Protein 3EBE (pdb70)

Organism: Xenopus laevis (NCBI:txid8355)

Structure (mmCIF, N/CA/C/O backbone):
data_3EBE
#
_entry.id   3EBE
#
_cell.length_a   54.565
_cell.length_b   94.414
_cell.length_c   69.775
_cell.angle_alpha   90.00
_cell.angle_beta   112.79
_cell.angle_gamma   90.00
#
_symmetry.space_group_name_H-M   'P 1 21 1'
#
loop_
_entity.id
_entity.type
_entity.pdbx_description
1 polymer 'Protein MCM10 homolog'
2 non-polymer 'ZINC ION'
3 water water
#
loop_
_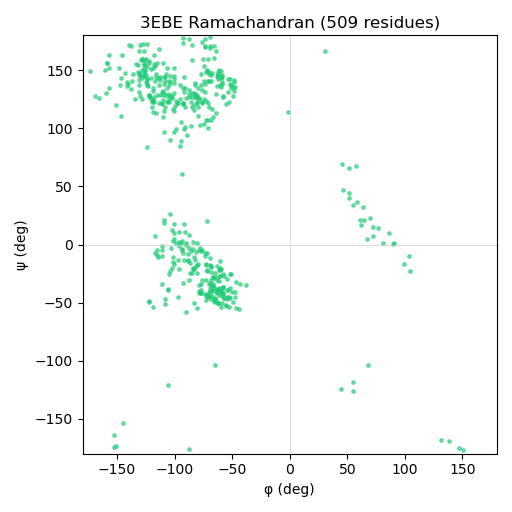atom_site.group_PDB
_atom_site.id
_atom_site.type_symbol
_atom_site.label_atom_id
_atom_site.label_alt_id
_atom_site.label_comp_id
_atom_site.label_asym_id
_atom_site.label_entity_id
_atom_site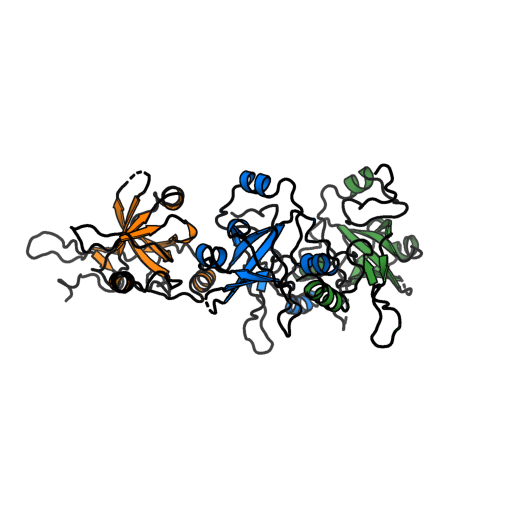.label_seq_id
_atom_site.pdbx_PDB_ins_code
_atom_site.Cartn_x
_atom_site.Cartn_y
_atom_site.Cartn_z
_atom_site.occupancy
_atom_site.B_iso_or_equiv
_atom_site.auth_seq_id
_atom_site.auth_comp_id
_atom_site.auth_asym_id
_atom_site.auth_atom_id
_atom_site.pdbx_PDB_model_num
ATOM 1 N N . GLN A 1 8 ? -41.898 -48.437 28.617 1.00 71.75 235 GLN A N 1
ATOM 2 C CA . GLN A 1 8 ? -41.420 -49.344 27.532 1.00 71.46 235 GLN A CA 1
ATOM 3 C C . GLN A 1 8 ? -39.887 -49.412 27.470 1.00 71.00 235 GLN A C 1
ATOM 4 O O . GLN A 1 8 ? -39.301 -50.471 27.713 1.00 71.02 235 GLN A O 1
ATOM 10 N N . TYR A 1 9 ? -39.244 -48.285 27.158 1.00 70.44 236 TYR A N 1
ATOM 11 C CA . TYR A 1 9 ? -37.781 -48.257 26.970 1.00 69.60 236 TYR A CA 1
ATOM 12 C C . TYR A 1 9 ? -37.097 -47.317 27.923 1.00 68.62 236 TYR A C 1
ATOM 13 O O . TYR A 1 9 ? -37.619 -46.234 28.219 1.00 69.02 236 TYR A O 1
ATOM 22 N N . HIS A 1 10 ? -35.911 -47.727 28.366 1.00 66.90 237 HIS A N 1
ATOM 23 C CA . HIS A 1 10 ? -35.110 -46.966 29.323 1.00 65.34 237 HIS A CA 1
ATOM 24 C C . HIS A 1 10 ? -33.947 -46.252 28.633 1.00 63.36 237 HIS A C 1
ATOM 25 O O . HIS A 1 10 ? -33.359 -46.787 27.686 1.00 62.28 237 HIS A O 1
ATOM 32 N N . VAL A 1 11 ? -33.622 -45.057 29.130 1.00 61.38 238 VAL A N 1
ATOM 33 C CA . VAL A 1 11 ? -32.378 -44.387 28.775 1.00 60.15 238 VAL A CA 1
ATOM 34 C C . VAL A 1 11 ? -31.192 -45.162 29.369 1.00 58.65 238 VAL A C 1
ATOM 35 O O . VAL A 1 11 ? -30.965 -45.165 30.580 1.00 58.61 238 VAL A O 1
ATOM 39 N N . GLU A 1 12 ? -30.468 -45.846 28.490 1.00 56.30 239 GLU A N 1
ATOM 40 C CA . GLU A 1 12 ? -29.275 -46.558 28.879 1.00 54.08 239 GLU A CA 1
ATOM 41 C C . GLU A 1 12 ? -28.245 -45.531 29.369 1.00 52.79 239 GLU A C 1
ATOM 42 O O . GLU A 1 12 ? -27.988 -44.534 28.711 1.00 52.76 239 GLU A O 1
ATOM 48 N N . LYS A 1 13 ? -27.685 -45.762 30.543 1.00 51.56 240 LYS A N 1
ATOM 49 C CA . LYS A 1 13 ? -26.996 -44.688 31.240 1.00 51.49 240 LYS A CA 1
ATOM 50 C C . LYS A 1 13 ? -25.769 -44.115 30.548 1.00 50.39 240 LYS A C 1
ATOM 51 O O . LYS A 1 13 ? -25.601 -42.902 30.531 1.00 49.67 240 LYS A O 1
ATOM 57 N N . PHE A 1 14 ? -24.939 -44.971 29.960 1.00 48.88 241 PHE A N 1
ATOM 58 C CA . PHE A 1 14 ? -23.687 -44.504 29.419 1.00 47.85 241 PHE A CA 1
ATOM 59 C C . PHE A 1 14 ? -23.837 -43.784 28.094 1.00 47.97 241 PHE A C 1
ATOM 60 O O . PHE A 1 14 ? -23.155 -42.795 27.846 1.00 48.19 241 PHE A O 1
ATOM 68 N N . SER A 1 15 ? -24.709 -44.281 27.231 1.00 47.29 242 SER A N 1
ATOM 69 C CA . SER A 1 15 ? -24.886 -43.670 25.929 1.00 46.95 242 SER A CA 1
ATOM 70 C C . SER A 1 15 ? -25.917 -42.541 25.999 1.00 47.35 242 SER A C 1
ATOM 71 O O . SER A 1 15 ? -25.922 -41.668 25.149 1.00 47.47 242 SER A O 1
ATOM 74 N N . GLY A 1 16 ? -26.818 -42.592 26.977 1.00 47.48 243 GLY A N 1
ATOM 75 C CA . GLY A 1 16 ? -27.933 -41.634 27.022 1.00 47.58 243 GLY A CA 1
ATOM 76 C C . GLY A 1 16 ? -29.046 -41.940 26.021 1.00 47.90 243 GLY A C 1
ATOM 77 O O . GLY A 1 16 ? -29.910 -41.115 25.796 1.00 48.01 243 GLY A O 1
ATOM 78 N N . LEU A 1 17 ? -29.053 -43.141 25.440 1.00 47.88 244 LEU A N 1
ATOM 79 C CA . LEU A 1 17 ? -30.056 -43.487 24.426 1.00 47.54 244 LEU A CA 1
ATOM 80 C C . LEU A 1 17 ? -31.055 -44.497 24.963 1.00 48.12 244 LEU A C 1
ATOM 81 O O . LEU A 1 17 ? -30.722 -45.350 25.790 1.00 48.02 244 LEU A O 1
ATOM 86 N N . ARG A 1 18 ? -32.306 -44.364 24.543 1.00 49.12 245 ARG A N 1
ATOM 87 C CA . ARG A 1 18 ? -33.295 -45.402 24.831 1.00 49.66 245 ARG A CA 1
ATOM 88 C C . ARG A 1 18 ? -33.057 -46.533 23.827 1.00 50.26 245 ARG A C 1
ATOM 89 O O . ARG A 1 18 ? -32.997 -46.307 22.598 1.00 49.43 245 ARG A O 1
ATOM 97 N N . ILE A 1 19 ? -32.886 -47.742 24.355 1.00 50.71 246 ILE A N 1
ATOM 98 C CA . ILE A 1 19 ? -32.543 -48.880 23.515 1.00 51.72 246 ILE A CA 1
ATOM 99 C C . ILE A 1 19 ? -33.707 -49.868 23.363 1.00 52.44 246 ILE A C 1
ATOM 100 O O . ILE A 1 19 ? -34.325 -50.255 24.336 1.00 52.65 246 ILE A O 1
ATOM 105 N N . ARG A 1 20 ? -34.025 -50.236 22.128 1.00 54.06 247 ARG A N 1
ATOM 106 C CA . ARG A 1 20 ? -35.006 -51.300 21.860 1.00 55.83 247 ARG A CA 1
ATOM 107 C C . ARG A 1 20 ? -34.218 -52.608 21.860 1.00 56.05 247 ARG A C 1
ATOM 108 O O . ARG A 1 20 ? -33.179 -52.706 21.190 1.00 56.28 247 ARG A O 1
ATOM 116 N N . LYS A 1 21 ? -34.703 -53.596 22.618 1.00 56.69 248 LYS A N 1
ATOM 117 C CA . LYS A 1 21 ? -34.018 -54.890 22.819 1.00 56.87 248 LYS A CA 1
ATOM 118 C C . LYS A 1 21 ? -32.509 -54.777 23.119 1.00 56.61 248 LYS A C 1
ATOM 119 O O . LYS A 1 21 ? -31.661 -55.142 22.285 1.00 57.10 248 LYS A O 1
ATOM 125 N N . PRO A 1 22 ? -32.171 -54.256 24.309 1.00 55.81 249 PRO A N 1
ATOM 126 C CA . PRO A 1 22 ? -30.771 -54.120 24.689 1.00 55.52 249 PRO A CA 1
ATOM 127 C C . PRO A 1 22 ? -30.060 -55.476 24.727 1.00 54.87 249 PRO A C 1
ATOM 128 O O . PRO A 1 22 ? -30.619 -56.449 25.233 1.00 54.65 249 PRO A O 1
ATOM 132 N N . ARG A 1 23 ? -28.839 -55.510 24.195 1.00 54.05 250 ARG A N 1
ATOM 133 C CA . ARG A 1 23 ? -28.029 -56.728 24.120 1.00 53.23 250 ARG A CA 1
ATOM 134 C C . ARG A 1 23 ? -27.016 -56.858 25.243 1.00 52.70 250 ARG A C 1
ATOM 135 O O . ARG A 1 23 ? -26.418 -57.918 25.419 1.00 52.35 250 ARG A O 1
ATOM 143 N N . VAL A 1 24 ? -26.775 -55.778 25.977 1.00 52.56 251 VAL A N 1
ATOM 144 C CA . VAL A 1 24 ? -25.848 -55.848 27.099 1.00 52.24 251 VAL A CA 1
ATOM 145 C C . VAL A 1 24 ? -26.601 -55.517 28.365 1.00 52.79 251 VAL A C 1
ATOM 146 O O . VAL A 1 24 ? -27.353 -54.550 28.398 1.00 53.42 251 VAL A O 1
ATOM 150 N N . SER A 1 25 ? -26.433 -56.335 29.397 1.00 53.08 252 SER A N 1
ATOM 151 C CA . SER A 1 25 ? -27.066 -56.070 30.690 1.00 53.53 252 SER A CA 1
ATOM 152 C C . SER A 1 25 ? -26.414 -54.840 31.322 1.00 53.79 252 SER A C 1
ATOM 153 O O . SER A 1 25 ? -25.384 -54.346 30.827 1.00 53.66 252 SER A O 1
ATOM 156 N N . SER A 1 26 ? -27.032 -54.342 32.392 1.00 53.44 253 SER A N 1
ATOM 157 C CA . SER A 1 26 ? -26.513 -53.197 33.120 1.00 53.76 253 SER A CA 1
ATOM 158 C C . SER A 1 26 ? -25.189 -53.515 33.801 1.00 52.94 253 SER A C 1
ATOM 159 O O . SER A 1 26 ? -24.312 -52.672 33.857 1.00 52.57 253 SER A O 1
ATOM 162 N N . SER A 1 27 ? -25.054 -54.737 34.314 1.00 52.92 254 SER A N 1
ATOM 163 C CA . SER A 1 27 ? -23.821 -55.151 34.968 1.00 52.54 254 SER A CA 1
ATOM 164 C C . SER A 1 27 ? -22.708 -55.397 33.953 1.00 51.73 254 SER A C 1
ATOM 165 O O . SER A 1 27 ? -21.573 -54.962 34.164 1.00 51.32 254 SER A O 1
ATOM 168 N N . GLU A 1 28 ? -23.028 -56.050 32.840 1.00 51.47 255 GLU A N 1
ATOM 169 C CA . GLU A 1 28 ? -22.038 -56.166 31.759 1.00 51.73 255 GLU A CA 1
ATOM 170 C C . GLU A 1 28 ? -21.538 -54.820 31.220 1.00 50.63 255 GLU A C 1
ATOM 171 O O . GLU A 1 28 ? -20.354 -54.696 30.908 1.00 50.83 255 GLU A O 1
ATOM 177 N N . MET A 1 29 ? -22.407 -53.819 31.137 1.00 49.93 256 MET A N 1
ATOM 178 C CA . MET A 1 29 ? -21.955 -52.468 30.796 1.00 49.86 256 MET A CA 1
ATOM 179 C C . MET A 1 29 ? -21.054 -51.891 31.878 1.00 49.58 256 MET A C 1
ATOM 180 O O . MET A 1 29 ? -19.991 -51.355 31.570 1.00 48.25 256 MET A O 1
ATOM 185 N N . GLU A 1 30 ? -21.501 -51.975 33.137 1.00 50.22 257 GLU A N 1
ATOM 186 C CA . GLU A 1 30 ? -20.689 -51.517 34.274 1.00 51.55 257 GLU A CA 1
ATOM 187 C C . GLU A 1 30 ? -19.259 -52.088 34.198 1.00 51.63 257 GLU A C 1
ATOM 188 O O . GLU A 1 30 ? -18.280 -51.344 34.293 1.00 51.18 257 GLU A O 1
ATOM 194 N N . ARG A 1 31 ? -19.126 -53.394 33.985 1.00 51.99 258 ARG A N 1
ATOM 195 C CA . ARG A 1 31 ? -17.768 -53.925 33.881 1.00 52.91 258 ARG A CA 1
ATOM 196 C C . ARG A 1 31 ? -17.017 -53.581 32.603 1.00 52.58 258 ARG A C 1
ATOM 197 O O . ARG A 1 31 ? -15.803 -53.432 32.656 1.00 52.45 258 ARG A O 1
ATOM 205 N N . LYS A 1 32 ? -17.733 -53.410 31.488 1.00 51.89 259 LYS A N 1
ATOM 206 C CA . LYS A 1 32 ? -17.129 -52.863 30.266 1.00 51.55 259 LYS A CA 1
ATOM 207 C C . LYS A 1 32 ? -16.597 -51.435 30.468 1.00 50.89 259 LYS A C 1
ATOM 208 O O . LYS A 1 32 ? -15.531 -51.096 29.973 1.00 49.93 259 LYS A O 1
ATOM 214 N N . MET A 1 33 ? -17.332 -50.616 31.219 1.00 50.71 260 MET A N 1
ATOM 215 C CA . MET A 1 33 ? -16.949 -49.209 31.446 1.00 50.99 260 MET A CA 1
ATOM 216 C C . MET A 1 33 ? -15.954 -49.015 32.583 1.00 51.00 260 MET A C 1
ATOM 217 O O . MET A 1 33 ? -15.279 -47.993 32.641 1.00 51.35 260 MET A O 1
ATOM 222 N N . ASN A 1 34 ? -15.859 -50.000 33.477 1.00 51.01 261 ASN A N 1
ATOM 223 C CA . ASN A 1 34 ? -15.033 -49.872 34.672 1.00 50.71 261 ASN A CA 1
ATOM 224 C C . ASN A 1 34 ? -13.602 -49.461 34.354 1.00 50.49 261 ASN A C 1
ATOM 225 O O . ASN A 1 34 ? -12.906 -50.145 33.591 1.00 50.51 261 ASN A O 1
ATOM 230 N N . GLY A 1 35 ? -13.177 -48.344 34.938 1.00 49.90 262 GLY A N 1
ATOM 231 C CA . GLY A 1 35 ? -11.797 -47.860 34.772 1.00 49.94 262 GLY A CA 1
ATOM 232 C C . GLY A 1 35 ? -11.557 -47.109 33.466 1.00 49.96 262 GLY A C 1
ATOM 233 O O . GLY A 1 35 ? -10.440 -46.650 33.199 1.00 49.60 262 GLY A O 1
ATOM 234 N N . ARG A 1 36 ? -12.611 -46.956 32.663 1.00 49.59 263 ARG A N 1
ATOM 235 C CA . ARG A 1 36 ? -12.478 -46.366 31.328 1.00 49.49 263 ARG A CA 1
ATOM 236 C C . ARG A 1 36 ? -12.906 -44.892 31.252 1.00 48.89 263 ARG A C 1
ATOM 237 O O . ARG A 1 36 ? -13.753 -44.432 32.023 1.00 48.75 263 ARG A O 1
ATOM 245 N N . LYS A 1 37 ? -12.305 -44.158 30.318 1.00 48.75 264 LYS A N 1
ATOM 246 C CA . LYS A 1 37 ? -12.679 -42.766 30.061 1.00 48.15 264 LYS A CA 1
ATOM 247 C C . LYS A 1 37 ? -13.769 -42.705 28.985 1.00 47.30 264 LYS A C 1
ATOM 248 O O . LYS A 1 37 ? -13.551 -43.122 27.873 1.00 45.79 264 LYS A O 1
ATOM 254 N N . LEU A 1 38 ? -14.943 -42.174 29.331 1.00 47.89 265 LEU A N 1
ATOM 255 C CA . LEU A 1 38 ? -15.972 -41.901 28.328 1.00 49.05 265 LEU A CA 1
ATOM 256 C C . LEU A 1 38 ? -15.678 -40.583 27.571 1.00 48.66 265 LEU A C 1
ATOM 257 O O . LEU A 1 38 ? -15.607 -39.516 28.157 1.00 48.65 265 LEU A O 1
ATOM 262 N N . ILE A 1 39 ? -15.482 -40.689 26.264 1.00 48.54 266 ILE A N 1
ATOM 263 C CA . ILE A 1 39 ? -15.242 -39.536 25.416 1.00 48.19 266 ILE A CA 1
ATOM 264 C C . ILE A 1 39 ? -16.365 -39.450 24.395 1.00 48.52 266 ILE A C 1
ATOM 265 O O . ILE A 1 39 ? -16.616 -40.387 23.661 1.00 48.41 266 ILE A O 1
ATOM 270 N N . ARG A 1 40 ? -17.063 -38.320 24.365 1.00 49.58 267 ARG A N 1
ATOM 271 C CA . ARG A 1 40 ? -18.135 -38.128 23.409 1.00 50.16 267 ARG A CA 1
ATOM 272 C C . ARG A 1 40 ? -17.537 -37.996 22.008 1.00 49.75 267 ARG A C 1
ATOM 273 O O . ARG A 1 40 ? -16.417 -37.485 21.852 1.00 49.43 267 ARG A O 1
ATOM 281 N N . LEU A 1 41 ? -18.277 -38.456 20.999 1.00 49.68 268 LEU A N 1
ATOM 282 C CA . LEU A 1 41 ? -17.828 -38.394 19.605 1.00 49.85 268 LEU A CA 1
ATOM 283 C C . LEU A 1 41 ? -17.281 -37.033 19.185 1.00 49.17 268 LEU A C 1
ATOM 284 O O . LEU A 1 41 ? -16.307 -36.952 18.431 1.00 48.74 268 LEU A O 1
ATOM 289 N N . ALA A 1 42 ? -17.964 -35.981 19.646 1.00 48.36 269 ALA A N 1
ATOM 290 C CA . ALA A 1 42 ? -17.703 -34.600 19.267 1.00 47.30 269 ALA A CA 1
ATOM 291 C C . ALA A 1 42 ? -16.362 -34.128 19.806 1.00 46.14 269 ALA A C 1
ATOM 292 O O . ALA A 1 42 ? -15.796 -33.162 19.322 1.00 46.19 269 ALA A O 1
ATOM 294 N N . GLN A 1 43 ? -15.863 -34.827 20.808 1.00 45.19 270 GLN A N 1
ATOM 295 C CA . GLN A 1 43 ? -14.623 -34.462 21.463 1.00 44.84 270 GLN A CA 1
ATOM 296 C C . GLN A 1 43 ? -13.423 -35.162 20.813 1.00 44.57 270 GLN A C 1
ATOM 297 O O . GLN A 1 43 ? -12.309 -34.792 21.066 1.00 44.71 270 GLN A O 1
ATOM 303 N N . LEU A 1 44 ? -13.658 -36.177 19.977 1.00 44.97 271 LEU A N 1
ATOM 304 C CA . LEU A 1 44 ? -12.557 -37.013 19.422 1.00 45.27 271 LEU A CA 1
ATOM 305 C C . LEU A 1 44 ? -11.559 -36.221 18.572 1.00 45.57 271 LEU A C 1
ATOM 306 O O . LEU A 1 44 ? -10.340 -36.390 18.720 1.00 45.95 271 LEU A O 1
ATOM 311 N N . GLN A 1 45 ? -12.067 -35.335 17.721 1.00 45.81 272 GLN A N 1
ATOM 312 C CA . GLN A 1 45 ? -11.199 -34.480 16.896 1.00 46.95 272 GLN A CA 1
ATOM 313 C C . GLN A 1 45 ? -10.166 -33.729 17.730 1.00 47.10 272 GLN A C 1
ATOM 314 O O . GLN A 1 45 ? -8.966 -33.796 17.440 1.00 46.39 272 GLN A O 1
ATOM 320 N N . ASN A 1 46 ? -10.647 -33.010 18.748 1.00 47.58 273 ASN A N 1
ATOM 321 C CA . ASN A 1 46 ? -9.778 -32.242 19.616 1.00 48.56 273 ASN A CA 1
ATOM 322 C C . ASN A 1 46 ? -8.820 -33.137 20.393 1.00 49.04 273 ASN A C 1
ATOM 323 O O . ASN A 1 46 ? -7.658 -32.795 20.536 1.00 49.44 273 ASN A O 1
ATOM 328 N N . LYS A 1 47 ? -9.306 -34.280 20.888 1.00 49.14 274 LYS A N 1
ATOM 329 C CA . LYS A 1 47 ? -8.449 -35.184 21.632 1.00 49.21 274 LYS A CA 1
ATOM 330 C C . LYS A 1 47 ? -7.301 -35.684 20.768 1.00 48.13 274 LYS A C 1
ATOM 331 O O . LYS A 1 47 ? -6.190 -35.806 21.240 1.00 48.48 274 LYS A O 1
ATOM 337 N N . ILE A 1 48 ? -7.579 -35.988 19.508 1.00 47.47 275 ILE A N 1
ATOM 338 C CA . ILE A 1 48 ? -6.550 -36.489 18.595 1.00 46.67 275 ILE A CA 1
ATOM 339 C C . ILE A 1 48 ? -5.581 -35.364 18.226 1.00 46.72 275 ILE A C 1
ATOM 340 O O . ILE A 1 48 ? -4.380 -35.570 18.222 1.00 46.00 275 ILE A O 1
ATOM 345 N N . ALA A 1 49 ? -6.119 -34.174 17.943 1.00 46.52 276 ALA A N 1
ATOM 346 C CA . ALA A 1 49 ? -5.315 -33.024 17.526 1.00 47.06 276 ALA A CA 1
ATOM 347 C C . ALA A 1 49 ? -4.340 -32.570 18.614 1.00 47.39 276 ALA A C 1
ATOM 348 O O . ALA A 1 49 ? -3.272 -32.080 18.307 1.00 47.23 276 ALA A O 1
ATOM 350 N N . THR A 1 50 ? -4.717 -32.768 19.872 1.00 48.04 277 THR A N 1
ATOM 351 C CA . THR A 1 50 ? -3.882 -32.420 21.009 1.00 49.25 277 THR A CA 1
ATOM 352 C C . THR A 1 50 ? -3.171 -33.662 21.578 1.00 49.85 277 THR A C 1
ATOM 353 O O . THR A 1 50 ? -2.563 -33.586 22.630 1.00 49.75 277 THR A O 1
ATOM 357 N N . GLU A 1 51 ? -3.253 -34.782 20.855 1.00 50.67 278 GLU A N 1
ATOM 358 C CA . GLU A 1 51 ? -2.548 -36.048 21.167 1.00 52.46 278 GLU A CA 1
ATOM 359 C C . GLU A 1 51 ? -2.813 -36.573 22.589 1.00 52.21 278 GLU A C 1
ATOM 360 O O . GLU A 1 51 ? -1.929 -37.150 23.216 1.00 50.99 278 GLU A O 1
ATOM 366 N N . LYS A 1 52 ? -4.034 -36.341 23.077 1.00 52.48 279 LYS A N 1
ATOM 367 C CA . LYS A 1 52 ? -4.457 -36.757 24.418 1.00 52.26 279 LYS A CA 1
ATOM 368 C C . LYS A 1 52 ? -5.303 -38.016 24.338 1.00 52.19 279 LYS A C 1
ATOM 369 O O . LYS A 1 52 ? -5.829 -38.494 25.340 1.00 52.72 279 LYS A O 1
ATOM 372 N N . LEU A 1 53 ? -5.468 -38.551 23.143 1.00 52.10 280 LEU A N 1
ATOM 373 C CA . LEU A 1 53 ? -6.356 -39.696 22.991 1.00 52.45 280 LEU A CA 1
ATOM 374 C C . LEU A 1 53 ? -5.692 -41.022 23.399 1.00 52.16 280 LEU A C 1
ATOM 375 O O . LEU A 1 53 ? -6.215 -41.733 24.261 1.00 52.12 280 LEU A O 1
ATOM 380 N N . GLU A 1 54 ? -4.539 -41.313 22.790 1.00 51.85 281 GLU A N 1
ATOM 381 C CA . GLU A 1 54 ? -3.793 -42.578 22.936 1.00 52.06 281 GLU A CA 1
ATOM 382 C C . GLU A 1 54 ? -3.526 -43.057 24.387 1.00 51.62 281 GLU A C 1
ATOM 383 O O . GLU A 1 54 ? -3.611 -44.246 24.692 1.00 51.76 281 GLU A O 1
ATOM 387 N N . GLU A 1 55 ? -3.193 -42.126 25.267 1.00 50.92 282 GLU A N 1
ATOM 388 C CA . GLU A 1 55 ? -2.909 -42.432 26.670 1.00 50.97 282 GLU A CA 1
ATOM 389 C C . GLU A 1 55 ? -4.153 -42.808 27.500 1.00 49.72 282 GLU A C 1
ATOM 390 O O . GLU A 1 55 ? -4.008 -43.165 28.659 1.00 50.49 282 GLU A O 1
ATOM 396 N N . GLU A 1 56 ? -5.355 -42.681 26.940 1.00 48.35 283 GLU A N 1
ATOM 397 C CA . GLU A 1 56 ? -6.571 -43.030 27.667 1.00 47.67 283 GLU A CA 1
ATOM 398 C C . GLU A 1 56 ? -7.060 -44.399 27.236 1.00 47.07 283 GLU A C 1
ATOM 399 O O . GLU A 1 56 ? -6.956 -44.763 26.067 1.00 46.40 283 GLU A O 1
ATOM 405 N N . ASP A 1 57 ? -7.575 -45.141 28.204 1.00 46.18 284 ASP A N 1
ATOM 406 C CA . ASP A 1 57 ? -8.342 -46.342 27.948 1.00 46.49 284 ASP A CA 1
ATOM 407 C C . ASP A 1 57 ? -9.769 -45.830 27.811 1.00 46.47 284 ASP A C 1
ATOM 408 O O . ASP A 1 57 ? -10.455 -45.636 28.838 1.00 47.54 284 ASP A O 1
ATOM 413 N N . TRP A 1 58 ? -10.181 -45.561 26.558 1.00 45.04 285 TRP A N 1
ATOM 414 C CA . TRP A 1 58 ? -11.395 -44.812 26.273 1.00 44.79 285 TRP A CA 1
ATOM 415 C C . TRP A 1 58 ? -12.494 -45.548 25.501 1.00 45.51 285 TRP A C 1
ATOM 416 O O . TRP A 1 58 ? -12.234 -46.486 24.743 1.00 44.48 285 TRP A O 1
ATOM 427 N N . VAL A 1 59 ? -13.724 -45.081 25.692 1.00 45.64 286 VAL A N 1
ATOM 428 C CA . VAL A 1 59 ? -14.871 -45.587 24.940 1.00 46.32 286 VAL A CA 1
ATOM 429 C C . VAL A 1 59 ? -15.745 -44.414 24.486 1.00 46.61 286 VAL A C 1
ATOM 430 O O . VAL A 1 59 ? -15.808 -43.383 25.140 1.00 46.80 286 VAL A O 1
ATOM 434 N N . THR A 1 60 ? -16.364 -44.568 23.321 1.00 47.26 287 THR A N 1
ATOM 435 C CA . THR A 1 60 ? -17.327 -43.610 22.827 1.00 47.63 287 THR A CA 1
ATOM 436 C C . THR A 1 60 ? -18.586 -44.366 22.389 1.00 47.57 287 THR A C 1
ATOM 437 O O . THR A 1 60 ? -18.553 -45.581 22.273 1.00 47.58 287 THR A O 1
ATOM 441 N N . PHE A 1 61 ? -19.685 -43.634 22.168 1.00 47.60 288 PHE A N 1
ATOM 442 C CA . PHE A 1 61 ? -20.960 -44.177 21.701 1.00 47.13 288 PHE A CA 1
ATOM 443 C C . PHE A 1 61 ? -21.436 -43.472 20.435 1.00 46.96 288 PHE A C 1
ATOM 444 O O . PHE A 1 61 ? -21.289 -42.278 20.272 1.00 47.21 288 PHE A O 1
ATOM 452 N N . GLY A 1 62 ? -21.978 -44.241 19.513 1.00 47.77 289 GLY A N 1
ATOM 453 C CA . GLY A 1 62 ? -22.595 -43.694 18.324 1.00 48.07 289 GLY A CA 1
ATOM 454 C C . GLY A 1 62 ? -23.560 -44.690 17.730 1.00 48.07 289 GLY A C 1
ATOM 455 O O . GLY A 1 62 ? -23.430 -45.901 17.936 1.00 48.52 289 GLY A O 1
ATOM 456 N N . VAL A 1 63 ? -24.523 -44.185 16.980 1.00 47.71 290 VAL A N 1
ATOM 457 C CA . VAL A 1 63 ? -25.390 -45.058 16.218 1.00 46.98 290 VAL A CA 1
ATOM 458 C C . VAL A 1 63 ? -25.067 -45.092 14.721 1.00 47.00 290 VAL A C 1
ATOM 459 O O . VAL A 1 63 ? -24.708 -44.078 14.117 1.00 45.81 290 VAL A O 1
ATOM 463 N N . ILE A 1 64 ? -25.135 -46.295 14.147 1.00 47.09 291 ILE A N 1
ATOM 464 C CA . ILE A 1 64 ? -24.922 -46.464 12.720 1.00 46.96 291 ILE A CA 1
ATOM 465 C C . ILE A 1 64 ? -26.055 -45.795 11.922 1.00 48.12 291 ILE A C 1
ATOM 466 O O . ILE A 1 64 ? -27.199 -46.256 11.929 1.00 48.33 291 ILE A O 1
ATOM 471 N N . VAL A 1 65 ? -25.730 -44.699 11.258 1.00 49.73 292 VAL A N 1
ATOM 472 C CA . VAL A 1 65 ? -26.730 -43.914 10.548 1.00 51.75 292 VAL A CA 1
ATOM 473 C C . VAL A 1 65 ? -26.606 -44.163 9.063 1.00 53.35 292 VAL A C 1
ATOM 474 O O . VAL A 1 65 ? -27.583 -44.070 8.337 1.00 54.36 292 VAL A O 1
ATOM 478 N N . LYS A 1 66 ? -25.418 -44.544 8.629 1.00 55.10 293 LYS A N 1
ATOM 479 C CA . LYS A 1 66 ? -25.202 -44.878 7.240 1.00 57.87 293 LYS A CA 1
ATOM 480 C C . LYS A 1 66 ? -24.168 -45.980 7.149 1.00 58.65 293 LYS A C 1
ATOM 481 O O . LYS A 1 66 ? -23.211 -46.009 7.932 1.00 58.05 293 LYS A O 1
ATOM 487 N N . LYS A 1 67 ? -24.367 -46.888 6.196 1.00 60.46 294 LYS A N 1
ATOM 488 C CA . LYS A 1 67 ? -23.360 -47.901 5.906 1.00 62.69 294 LYS A CA 1
ATOM 489 C C . LYS A 1 67 ? -22.958 -47.865 4.437 1.00 64.51 294 LYS A C 1
ATOM 490 O O . LYS A 1 67 ? -23.793 -47.653 3.558 1.00 64.51 294 LYS A O 1
ATOM 496 N N . ILE A 1 68 ? -21.675 -48.080 4.179 1.00 66.90 295 ILE A N 1
ATOM 497 C CA . ILE A 1 68 ? -21.210 -48.398 2.833 1.00 69.18 295 ILE A CA 1
ATOM 498 C C . ILE A 1 68 ? -20.163 -49.506 2.826 1.00 70.34 295 ILE A C 1
ATOM 499 O O . ILE A 1 68 ? -19.225 -49.501 3.624 1.00 69.88 295 ILE A O 1
ATOM 504 N N . THR A 1 69 ? -20.352 -50.457 1.912 1.00 72.41 296 THR A N 1
ATOM 505 C CA . THR A 1 69 ? -19.456 -51.605 1.781 1.00 74.24 296 THR A CA 1
ATOM 506 C C . THR A 1 69 ? -18.889 -51.707 0.354 1.00 75.35 296 THR A C 1
ATOM 507 O O . THR A 1 69 ? -19.449 -52.419 -0.493 1.00 75.88 296 THR A O 1
ATOM 511 N N . PRO A 1 70 ? -17.795 -50.963 0.070 1.00 76.24 297 PRO A N 1
ATOM 512 C CA . PRO A 1 70 ? -17.145 -51.054 -1.250 1.00 76.65 297 PRO A CA 1
ATOM 513 C C . PRO A 1 70 ? -16.248 -52.307 -1.395 1.00 77.10 297 PRO A C 1
ATOM 514 O O . PRO A 1 70 ? -15.006 -52.228 -1.365 1.00 77.08 297 PRO A O 1
ATOM 518 N N . THR A 1 78 ? -12.312 -56.631 0.828 1.00 61.36 305 THR A N 1
ATOM 519 C CA . THR A 1 78 ? -13.639 -56.139 1.211 1.00 61.45 305 THR A CA 1
ATOM 520 C C . THR A 1 78 ? -13.576 -55.551 2.615 1.00 60.94 305 THR A C 1
ATOM 521 O O . THR A 1 78 ? -13.137 -56.208 3.567 1.00 61.37 305 THR A O 1
ATOM 525 N N . PHE A 1 79 ? -13.984 -54.289 2.724 1.00 60.18 306 PHE A N 1
ATOM 526 C CA . PHE A 1 79 ? -14.028 -53.580 3.996 1.00 58.97 306 PHE A CA 1
ATOM 527 C C . PHE A 1 79 ? -15.309 -52.756 4.009 1.00 57.96 306 PHE A C 1
ATOM 528 O O . PHE A 1 79 ? -16.000 -52.669 2.994 1.00 57.65 306 PHE A O 1
ATOM 536 N N . SER A 1 80 ? -15.644 -52.148 5.144 1.00 56.88 307 SER A N 1
ATOM 537 C CA . SER A 1 80 ? -16.806 -51.276 5.168 1.00 55.76 307 SER A CA 1
ATOM 538 C C . SER A 1 80 ? -16.662 -50.082 6.099 1.00 55.09 307 SER A C 1
ATOM 539 O O . SER A 1 80 ? -15.793 -50.047 6.963 1.00 54.78 307 SER A O 1
ATOM 542 N N . ILE A 1 81 ? -17.529 -49.098 5.889 1.00 54.44 308 ILE A N 1
ATOM 543 C CA . ILE A 1 81 ? -17.529 -47.858 6.635 1.00 53.54 308 ILE A CA 1
ATOM 544 C C . ILE A 1 81 ? -18.903 -47.695 7.243 1.00 53.36 308 ILE A C 1
ATOM 545 O O . ILE A 1 81 ? -19.921 -48.001 6.607 1.00 53.69 308 ILE A O 1
ATOM 550 N N . TRP A 1 82 ? -18.915 -47.237 8.489 1.00 52.64 309 TRP A N 1
ATOM 551 C CA . TRP A 1 82 ? -20.121 -46.843 9.194 1.00 51.72 309 TRP A CA 1
ATOM 552 C C . TRP A 1 82 ? -19.992 -45.372 9.521 1.00 51.81 309 TRP A C 1
ATOM 553 O O . TRP A 1 82 ? -18.996 -44.946 10.106 1.00 51.96 309 TRP A O 1
ATOM 564 N N . ARG A 1 83 ? -20.995 -44.604 9.128 1.00 51.91 310 ARG A N 1
ATOM 565 C CA . ARG A 1 83 ? -21.180 -43.241 9.578 1.00 52.60 310 ARG A CA 1
ATOM 566 C C . ARG A 1 83 ? -21.822 -43.322 10.943 1.00 51.84 310 ARG A C 1
ATOM 567 O O . ARG A 1 83 ? -22.881 -43.922 11.085 1.00 51.59 310 ARG A O 1
ATOM 575 N N . LEU A 1 84 ? -21.179 -42.724 11.946 1.00 51.88 311 LEU A N 1
ATOM 576 C CA . LEU A 1 84 ? -21.713 -42.713 13.320 1.00 51.03 311 LEU A CA 1
ATOM 577 C C . LEU A 1 84 ? -22.109 -41.326 13.776 1.00 50.97 311 LEU A C 1
ATOM 578 O O . LEU A 1 84 ? -21.405 -40.342 13.524 1.00 51.39 311 LEU A O 1
ATOM 583 N N . ASN A 1 85 ? -23.261 -41.260 14.432 1.00 50.48 312 ASN A N 1
ATOM 584 C CA . ASN A 1 85 ? -23.695 -40.072 15.123 1.00 51.15 312 ASN A CA 1
ATOM 585 C C . ASN A 1 85 ? -24.274 -40.510 16.479 1.00 51.23 312 ASN A C 1
ATOM 586 O O . ASN A 1 85 ? -24.936 -41.533 16.544 1.00 51.71 312 ASN A O 1
ATOM 591 N N . ASP A 1 86 ? -24.028 -39.755 17.554 1.00 51.10 313 ASP A N 1
ATOM 592 C CA . ASP A 1 86 ? -24.479 -40.182 18.882 1.00 51.08 313 ASP A CA 1
ATOM 593 C C . ASP A 1 86 ? -25.898 -39.708 19.287 1.00 51.50 313 ASP A C 1
ATOM 594 O O . ASP A 1 86 ? -26.382 -39.998 20.408 1.00 50.55 313 ASP A O 1
ATOM 599 N N . LEU A 1 87 ? -26.541 -38.956 18.394 1.00 51.86 314 LEU A N 1
ATOM 600 C CA . LEU A 1 87 ? -27.926 -38.527 18.579 1.00 53.05 314 LEU A CA 1
ATOM 601 C C . LEU A 1 87 ? -28.080 -37.600 19.788 1.00 53.72 314 LEU A C 1
ATOM 602 O O . LEU A 1 87 ? -29.178 -37.462 20.336 1.00 53.81 314 LEU A O 1
ATOM 607 N N . LYS A 1 88 ? -26.978 -36.986 20.211 1.00 54.88 315 LYS A N 1
ATOM 608 C CA . LYS A 1 88 ? -27.010 -35.970 21.270 1.00 56.78 315 LYS A CA 1
ATOM 609 C C . LYS A 1 88 ? -26.428 -34.677 20.718 1.00 57.62 315 LYS A C 1
ATOM 610 O O . LYS A 1 88 ? -27.048 -33.637 20.855 1.00 58.23 315 LYS A O 1
ATOM 616 N N . ASP A 1 89 ? -25.251 -34.761 20.085 1.00 58.62 316 ASP A N 1
ATOM 617 C CA . ASP A 1 89 ? -24.716 -33.697 19.238 1.00 59.36 316 ASP A CA 1
ATOM 618 C C . ASP A 1 89 ? -24.985 -34.102 17.784 1.00 58.56 316 ASP A C 1
ATOM 619 O O . ASP A 1 89 ? -24.225 -34.869 17.185 1.00 58.33 316 ASP A O 1
ATOM 624 N N . LEU A 1 90 ? -26.069 -33.576 17.216 1.00 57.79 317 LEU A N 1
ATOM 625 C CA . LEU A 1 90 ? -26.615 -34.079 15.959 1.00 56.69 317 LEU A CA 1
ATOM 626 C C . LEU A 1 90 ? -25.802 -33.733 14.731 1.00 56.58 317 LEU A C 1
ATOM 627 O O . LEU A 1 90 ? -25.962 -34.362 13.678 1.00 56.28 317 LEU A O 1
ATOM 632 N N . ASP A 1 91 ? -24.927 -32.741 14.843 1.00 56.02 318 ASP A N 1
ATOM 633 C CA . ASP A 1 91 ? -24.154 -32.320 13.668 1.00 56.61 318 ASP A CA 1
ATOM 634 C C . ASP A 1 91 ? -22.758 -32.903 13.620 1.00 55.70 318 ASP A C 1
ATOM 635 O O . ASP A 1 91 ? -21.998 -32.569 12.731 1.00 55.31 318 ASP A O 1
ATOM 640 N N . LYS A 1 92 ? -22.412 -33.730 14.606 1.00 54.83 319 LYS A N 1
ATOM 641 C CA . LYS A 1 92 ? -21.077 -34.321 14.688 1.00 53.86 319 LYS A CA 1
ATOM 642 C C . LYS A 1 92 ? -21.093 -35.783 14.259 1.00 52.93 319 LYS A C 1
ATOM 643 O O . LYS A 1 92 ? -21.901 -36.555 14.733 1.00 51.70 319 LYS A O 1
ATOM 649 N N . TYR A 1 93 ? -20.210 -36.123 13.328 1.00 52.81 320 TYR A N 1
ATOM 650 C CA . TYR A 1 93 ? -20.139 -37.449 12.760 1.00 53.32 320 TYR A CA 1
ATOM 651 C C . TYR A 1 93 ? -18.711 -37.932 12.797 1.00 53.26 320 TYR A C 1
ATOM 652 O O . TYR A 1 93 ? -17.782 -37.135 12.642 1.00 53.26 320 TYR A O 1
ATOM 661 N N . ILE A 1 94 ? -18.543 -39.239 12.987 1.00 52.37 321 ILE A N 1
ATOM 662 C CA . ILE A 1 94 ? -17.290 -39.904 12.636 1.00 51.58 321 ILE A CA 1
ATOM 663 C C . ILE A 1 94 ? -17.533 -41.038 11.622 1.00 51.25 321 ILE A C 1
ATOM 664 O O . ILE A 1 94 ? -18.655 -41.550 11.487 1.00 50.76 321 ILE A O 1
ATOM 669 N N . SER A 1 95 ? -16.481 -41.409 10.901 1.00 51.11 322 SER A N 1
ATOM 670 C CA . SER A 1 95 ? -16.503 -42.622 10.075 1.00 51.18 322 SER A CA 1
ATOM 671 C C . SER A 1 95 ? -15.681 -43.697 10.710 1.00 50.92 322 SER A C 1
ATOM 672 O O . SER A 1 95 ? -14.508 -43.481 11.042 1.00 51.50 322 SER A O 1
ATOM 675 N N . LEU A 1 96 ? -16.287 -44.866 10.867 1.00 50.88 323 LEU A N 1
ATOM 676 C CA . LEU A 1 96 ? -15.554 -46.028 11.337 1.00 50.74 323 LEU A CA 1
ATOM 677 C C . LEU A 1 96 ? -15.303 -46.953 10.158 1.00 51.60 323 LEU A C 1
ATOM 678 O O . LEU A 1 96 ? -16.206 -47.256 9.390 1.00 51.64 323 LEU A O 1
ATOM 683 N N . PHE A 1 97 ? -14.051 -47.349 9.995 1.00 52.42 324 PHE A N 1
ATOM 684 C CA . PHE A 1 97 ? -13.649 -48.232 8.925 1.00 53.64 324 PHE A CA 1
ATOM 685 C C . PHE A 1 97 ? -13.478 -49.622 9.529 1.00 54.53 324 PHE A C 1
ATOM 686 O O . PHE A 1 97 ? -12.796 -49.800 10.560 1.00 54.88 324 PHE A O 1
ATOM 694 N N . LEU A 1 98 ? -14.139 -50.601 8.920 1.00 55.06 325 LEU A N 1
ATOM 695 C CA . LEU A 1 98 ? -13.999 -51.971 9.370 1.00 55.99 325 LEU A CA 1
ATOM 696 C C . LEU A 1 98 ? -13.140 -52.703 8.363 1.00 56.97 325 LEU A C 1
ATOM 697 O O . LEU A 1 98 ? -13.457 -52.715 7.166 1.00 57.55 325 LEU A O 1
ATOM 702 N N . PHE A 1 99 ? -12.039 -53.281 8.848 1.00 57.66 326 PHE A N 1
ATOM 703 C CA . PHE A 1 99 ? -11.180 -54.120 8.026 1.00 58.17 326 PHE A CA 1
ATOM 704 C C . PHE A 1 99 ? -11.077 -55.493 8.644 1.00 58.15 326 PHE A C 1
ATOM 705 O O . PHE A 1 99 ? -11.242 -55.651 9.863 1.00 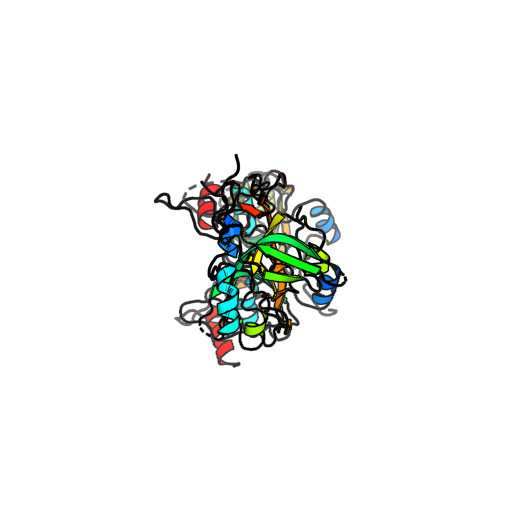58.43 326 PHE A O 1
ATOM 713 N N . GLY A 1 100 ? -10.757 -56.474 7.796 1.00 58.13 327 GLY A N 1
ATOM 714 C CA . GLY A 1 100 ? -10.413 -57.815 8.243 1.00 57.36 327 GLY A CA 1
ATOM 715 C C . GLY A 1 100 ? -11.458 -58.455 9.124 1.00 56.98 327 GLY A C 1
ATOM 716 O O . GLY A 1 100 ? -12.624 -58.517 8.761 1.00 57.67 327 GLY A O 1
ATOM 717 N N . ASP A 1 101 ? -11.023 -58.896 10.295 1.00 56.35 328 ASP A N 1
ATOM 718 C CA . ASP A 1 101 ? -11.821 -59.656 11.232 1.00 55.88 328 ASP A CA 1
ATOM 719 C C . ASP A 1 101 ? -13.087 -58.876 11.629 1.00 55.74 328 ASP A C 1
ATOM 720 O O . ASP A 1 101 ? -14.187 -59.434 11.720 1.00 56.17 328 ASP A O 1
ATOM 725 N N . VAL A 1 102 ? -12.910 -57.576 11.850 1.00 55.40 329 VAL A N 1
ATOM 726 C CA . VAL A 1 102 ? -13.986 -56.658 12.231 1.00 53.96 329 VAL A CA 1
ATOM 727 C C . VAL A 1 102 ? -15.052 -56.570 11.150 1.00 52.15 329 VAL A C 1
ATOM 728 O O . VAL A 1 102 ? -16.241 -56.671 11.434 1.00 52.58 329 VAL A O 1
ATOM 732 N N . HIS A 1 103 ? -14.624 -56.337 9.920 1.00 50.43 330 HIS A N 1
ATOM 733 C CA . HIS A 1 103 ? -15.533 -56.355 8.809 1.00 49.40 330 HIS A CA 1
ATOM 734 C C . HIS A 1 103 ? -16.296 -57.695 8.739 1.00 49.52 330 HIS A C 1
ATOM 735 O O . HIS A 1 103 ? -17.533 -57.717 8.693 1.00 49.05 330 HIS A O 1
ATOM 742 N N . LYS A 1 104 ? -15.557 -58.798 8.763 1.00 49.93 331 LYS A N 1
ATOM 743 C CA . LYS A 1 104 ? -16.137 -60.134 8.626 1.00 50.85 331 LYS A CA 1
ATOM 744 C C . LYS A 1 104 ? -17.188 -60.413 9.698 1.00 50.62 331 LYS A C 1
ATOM 745 O O . LYS A 1 104 ? -18.244 -60.956 9.421 1.00 49.96 331 LYS A O 1
ATOM 751 N N . GLU A 1 105 ? -16.880 -60.016 10.924 1.00 51.00 332 GLU A N 1
ATOM 752 C CA . GLU A 1 105 ? -17.727 -60.307 12.082 1.00 50.70 332 GLU A CA 1
ATOM 753 C C . GLU A 1 105 ? -19.001 -59.456 12.040 1.00 49.07 332 GLU A C 1
ATOM 754 O O . GLU A 1 105 ? -20.132 -59.950 12.206 1.00 48.37 332 GLU A O 1
ATOM 760 N N . HIS A 1 106 ? -18.802 -58.196 11.721 1.00 47.78 333 HIS A N 1
ATOM 761 C CA . HIS A 1 106 ? -19.792 -57.144 12.001 1.00 47.88 333 HIS A CA 1
ATOM 762 C C . HIS A 1 106 ? -20.433 -56.437 10.825 1.00 45.93 333 HIS A C 1
ATOM 763 O O . HIS A 1 106 ? -21.272 -55.611 11.048 1.00 45.47 333 HIS A O 1
ATOM 770 N N . TRP A 1 107 ? -20.025 -56.713 9.595 1.00 44.77 334 TRP A N 1
ATOM 771 C CA . TRP A 1 107 ? -20.490 -55.904 8.462 1.00 43.73 334 TRP A CA 1
ATOM 772 C C . TRP A 1 107 ? -22.001 -55.971 8.168 1.00 44.06 334 TRP A C 1
ATOM 773 O O . TRP A 1 107 ? -22.555 -55.052 7.570 1.00 44.51 334 TRP A O 1
ATOM 784 N N . LYS A 1 108 ? -22.657 -57.054 8.572 1.00 43.42 335 LYS A N 1
ATOM 785 C CA . LYS A 1 108 ? -24.093 -57.190 8.330 1.00 43.01 335 LYS A CA 1
ATOM 786 C C . LYS A 1 108 ? -24.974 -56.579 9.433 1.00 43.63 335 LYS A C 1
ATOM 787 O O . LYS A 1 108 ? -26.193 -56.767 9.415 1.00 43.08 335 LYS A O 1
ATOM 793 N N . THR A 1 109 ? -24.376 -55.858 10.385 1.00 44.13 336 THR A N 1
ATOM 794 C CA . THR A 1 109 ? -25.174 -55.279 11.476 1.00 44.85 336 THR A CA 1
ATOM 795 C C . THR A 1 109 ? -26.122 -54.165 11.025 1.00 45.56 336 THR A C 1
ATOM 796 O O . THR A 1 109 ? -25.780 -53.336 10.161 1.00 45.72 336 THR A O 1
ATOM 800 N N . ASP A 1 110 ? -27.318 -54.172 11.615 1.00 45.78 337 ASP A N 1
ATOM 801 C CA . ASP A 1 110 ? -28.409 -53.299 11.225 1.00 46.40 337 ASP A CA 1
ATOM 802 C C . ASP A 1 110 ? -28.022 -51.824 11.350 1.00 47.05 337 ASP A C 1
ATOM 803 O O . ASP A 1 110 ? -27.369 -51.410 12.315 1.00 47.31 337 ASP A O 1
ATOM 808 N N . GLN A 1 111 ? -28.449 -51.029 10.378 1.00 47.79 338 GLN A N 1
ATOM 809 C CA . GLN A 1 111 ? -28.433 -49.581 10.497 1.00 48.38 338 GLN A CA 1
ATOM 810 C C . GLN A 1 111 ? -29.295 -49.241 11.729 1.00 47.31 338 GLN A C 1
ATOM 811 O O . GLN A 1 111 ? -30.232 -49.967 12.041 1.00 46.99 338 GLN A O 1
ATOM 817 N N . GLY A 1 112 ? -28.939 -48.200 12.475 1.00 46.41 339 GLY A N 1
ATOM 818 C CA . GLY A 1 112 ? -29.725 -47.832 13.633 1.00 45.47 339 GLY A CA 1
ATOM 819 C C . GLY A 1 112 ? -29.266 -48.511 14.899 1.00 45.68 339 GLY A C 1
ATOM 820 O O . GLY A 1 112 ? -29.861 -48.291 15.973 1.00 46.37 339 GLY A O 1
ATOM 821 N N . THR A 1 113 ? -28.205 -49.319 14.795 1.00 44.92 340 THR A N 1
ATOM 822 C CA . THR A 1 113 ? -27.624 -49.979 15.968 1.00 44.98 340 THR A CA 1
ATOM 823 C C . THR A 1 113 ? -26.801 -48.983 16.802 1.00 45.15 340 THR A C 1
ATOM 824 O O . THR A 1 113 ? -26.027 -48.190 16.264 1.00 45.95 340 THR A O 1
ATOM 828 N N . VAL A 1 114 ? -27.019 -49.000 18.109 1.00 45.51 341 VAL A N 1
ATOM 829 C CA . VAL A 1 114 ? -26.154 -48.317 19.078 1.00 45.12 341 VAL A CA 1
ATOM 830 C C . VAL A 1 114 ? -24.923 -49.190 19.355 1.00 45.13 341 VAL A C 1
ATOM 831 O O . VAL A 1 114 ? -25.021 -50.372 19.638 1.00 43.58 341 VAL A O 1
ATOM 835 N N . ILE A 1 115 ? -23.752 -48.577 19.233 1.00 46.13 342 ILE A N 1
ATOM 836 C CA . ILE A 1 115 ? -22.500 -49.265 19.496 1.00 46.04 342 ILE A CA 1
ATOM 837 C C . ILE A 1 115 ? -21.633 -48.457 20.434 1.00 45.99 342 ILE A C 1
ATOM 838 O O . ILE A 1 115 ? -21.647 -47.214 20.399 1.00 45.82 342 ILE A O 1
ATOM 843 N N . GLY A 1 116 ? -20.910 -49.188 21.288 1.00 45.68 343 GLY A N 1
ATOM 844 C CA . GLY A 1 116 ? -19.747 -48.675 21.994 1.00 45.26 343 GLY A CA 1
ATOM 845 C C . GLY A 1 116 ? -18.507 -48.954 21.171 1.00 45.36 343 GLY A C 1
ATOM 846 O O . GLY A 1 116 ? -18.330 -50.052 20.638 1.00 45.55 343 GLY A O 1
ATOM 847 N N . LEU A 1 117 ? -17.654 -47.945 21.049 1.00 44.87 344 LEU A N 1
ATOM 848 C CA . LEU A 1 117 ? -16.457 -48.071 20.270 1.00 45.10 344 LEU A CA 1
ATOM 849 C C . LEU A 1 117 ? -15.307 -47.799 21.212 1.00 45.61 344 LEU A C 1
ATOM 850 O O . LEU A 1 117 ? -15.298 -46.794 21.901 1.00 45.64 344 LEU A O 1
ATOM 855 N N . LEU A 1 118 ? -14.349 -48.715 21.272 1.00 45.95 345 LEU A N 1
ATOM 856 C CA . LEU A 1 118 ? -13.305 -48.626 22.287 1.00 45.92 345 LEU A CA 1
ATOM 857 C C . LEU A 1 118 ? -11.940 -48.567 21.647 1.00 45.74 345 LEU A C 1
ATOM 858 O O . LEU A 1 118 ? -11.614 -49.418 20.813 1.00 45.86 345 LEU A O 1
ATOM 863 N N . ASN A 1 119 ? -11.143 -47.575 22.033 1.00 45.36 346 ASN A N 1
ATOM 864 C CA . ASN A 1 119 ? -9.718 -47.540 21.690 1.00 46.09 346 ASN A CA 1
ATOM 865 C C . ASN A 1 119 ? -9.415 -47.729 20.197 1.00 46.52 346 ASN A C 1
ATOM 866 O O . ASN A 1 119 ? -8.503 -48.474 19.802 1.00 47.12 346 ASN A O 1
ATOM 871 N N . ALA A 1 120 ? -10.185 -47.051 19.359 1.00 47.22 347 ALA A N 1
ATOM 872 C CA . ALA A 1 120 ? -9.961 -47.087 17.922 1.00 46.91 347 ALA A CA 1
ATOM 873 C C . ALA A 1 120 ? -8.740 -46.241 17.519 1.00 47.29 347 ALA A C 1
ATOM 874 O O . ALA A 1 120 ? -8.297 -45.325 18.261 1.00 47.02 347 ALA A O 1
ATOM 876 N N . ASN A 1 121 ? -8.205 -46.542 16.340 1.00 47.77 348 ASN A N 1
ATOM 877 C CA . ASN A 1 121 ? -7.024 -45.844 15.800 1.00 49.01 348 ASN A CA 1
ATOM 878 C C . ASN A 1 121 ? -7.364 -44.791 14.750 1.00 50.13 348 ASN A C 1
ATOM 879 O O . ASN A 1 121 ? -7.881 -45.130 13.687 1.00 50.61 348 ASN A O 1
ATOM 884 N N . PRO A 1 122 ? -7.059 -43.509 15.038 1.00 51.24 349 PRO A N 1
ATOM 885 C CA . PRO A 1 122 ? -7.206 -42.400 14.095 1.00 51.89 349 PRO A CA 1
ATOM 886 C C . PRO A 1 122 ? -6.587 -42.729 12.739 1.00 52.59 349 PRO A C 1
ATOM 887 O O . PRO A 1 122 ? -5.533 -43.350 12.685 1.00 52.62 349 PRO A O 1
ATOM 891 N N . MET A 1 123 ? -7.239 -42.305 11.665 1.00 53.19 350 MET A N 1
ATOM 892 C CA . MET A 1 123 ? -6.746 -42.528 10.318 1.00 54.87 350 MET A CA 1
ATOM 893 C C . MET A 1 123 ? -6.471 -41.189 9.651 1.00 55.78 350 MET A C 1
ATOM 894 O O . MET A 1 123 ? -6.971 -40.167 10.107 1.00 54.82 350 MET A O 1
ATOM 899 N N . LYS A 1 124 ? -5.699 -41.203 8.561 1.00 57.90 351 LYS A N 1
ATOM 900 C CA . LYS A 1 124 ? -5.616 -40.032 7.662 1.00 60.48 351 LYS A CA 1
ATOM 901 C C . LYS A 1 124 ? -7.009 -39.489 7.331 1.00 61.69 351 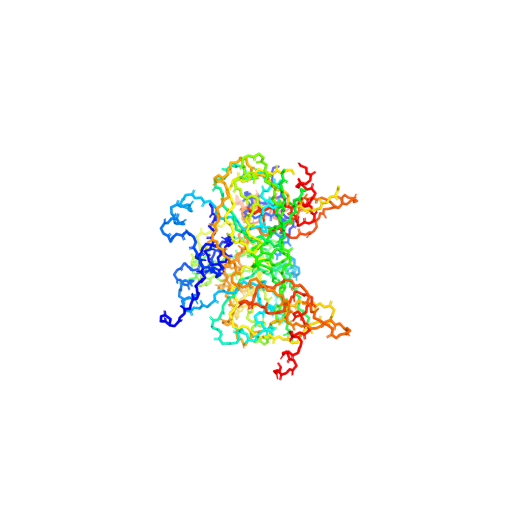LYS A C 1
ATOM 902 O O . LYS A 1 124 ? -7.940 -40.277 7.038 1.00 61.57 351 LYS A O 1
ATOM 908 N N . PRO A 1 125 ? -7.156 -38.147 7.380 1.00 63.12 352 PRO A N 1
ATOM 909 C CA . PRO A 1 125 ? -8.364 -37.431 6.933 1.00 64.49 352 PRO A CA 1
ATOM 910 C C . PRO A 1 125 ? -8.795 -37.829 5.513 1.00 65.79 352 PRO A C 1
ATOM 911 O O . PRO A 1 125 ? -7.942 -38.039 4.639 1.00 66.20 352 PRO A O 1
ATOM 915 N N . LYS A 1 126 ? -10.103 -37.914 5.285 1.00 67.33 353 LYS A N 1
ATOM 916 C CA . LYS A 1 126 ? -10.630 -38.261 3.969 1.00 68.87 353 LYS A CA 1
ATOM 917 C C . LYS A 1 126 ? -10.995 -37.042 3.088 1.00 69.60 353 LYS A C 1
ATOM 918 O O . LYS A 1 126 ? -12.131 -36.553 3.104 1.00 69.70 353 LYS A O 1
ATOM 924 N N . GLU A 1 127 ? -10.002 -36.574 2.329 1.00 70.05 354 GLU A N 1
ATOM 925 C CA . GLU A 1 127 ? -10.124 -35.503 1.314 1.00 70.94 354 GLU A CA 1
ATOM 926 C C . GLU A 1 127 ? -11.525 -34.882 1.083 1.00 70.75 354 GLU A C 1
ATOM 927 O O . GLU A 1 127 ? -12.452 -35.557 0.619 1.00 70.69 354 GLU A O 1
ATOM 933 N N . GLY A 1 128 ? -11.653 -33.598 1.429 1.00 70.62 355 GLY A N 1
ATOM 934 C CA . GLY A 1 128 ? -12.905 -32.849 1.283 1.00 70.20 355 GLY A CA 1
ATOM 935 C C . GLY A 1 128 ? -13.733 -32.702 2.553 1.00 70.26 355 GLY A C 1
ATOM 936 O O . GLY A 1 128 ? -14.633 -31.848 2.609 1.00 70.45 355 GLY A O 1
ATOM 937 N N . THR A 1 129 ? -13.435 -33.531 3.565 1.00 69.59 356 THR A N 1
ATOM 938 C CA . THR A 1 129 ? -14.197 -33.586 4.836 1.00 68.63 356 THR A CA 1
ATOM 939 C C . THR A 1 129 ? -13.276 -33.427 6.074 1.00 67.99 356 THR A C 1
ATOM 940 O O . THR A 1 129 ? -12.126 -33.884 6.067 1.00 67.98 356 THR A O 1
ATOM 944 N N . ASP A 1 130 ? -13.771 -32.777 7.125 1.00 66.58 357 ASP A N 1
ATOM 945 C CA . ASP A 1 130 ? -12.987 -32.639 8.346 1.00 65.83 357 ASP A CA 1
ATOM 946 C C . ASP A 1 130 ? -13.526 -33.597 9.378 1.00 64.81 357 ASP A C 1
ATOM 947 O O . ASP A 1 130 ? -13.395 -33.386 10.585 1.00 65.19 357 ASP A O 1
ATOM 952 N N . GLU A 1 131 ? -14.138 -34.659 8.880 1.00 62.79 358 GLU A N 1
ATOM 953 C CA . GLU A 1 131 ? -14.736 -35.660 9.711 1.00 61.45 358 GLU A CA 1
ATOM 954 C C . GLU A 1 131 ? -13.650 -36.645 10.151 1.00 59.34 358 GLU A C 1
ATOM 955 O O . GLU A 1 131 ? -12.865 -37.129 9.338 1.00 58.03 358 GLU A O 1
ATOM 961 N N . VAL A 1 132 ? -13.615 -36.906 11.453 1.00 57.37 359 VAL A N 1
ATOM 962 C CA . VAL A 1 132 ? -12.731 -37.903 12.029 1.00 55.30 359 VAL A CA 1
ATOM 963 C C . VAL A 1 132 ? -12.990 -39.279 11.416 1.00 54.05 359 VAL A C 1
ATOM 964 O O . VAL A 1 132 ? -14.142 -39.743 11.355 1.00 52.77 359 VAL A O 1
ATOM 968 N N . CYS A 1 133 ? -11.906 -39.902 10.941 1.00 52.61 360 CYS A N 1
ATOM 969 C CA . CYS A 1 133 ? -11.931 -41.292 10.501 1.00 51.80 360 CYS A CA 1
ATOM 970 C C . CYS A 1 133 ? -11.129 -42.133 11.467 1.00 51.32 360 CYS A C 1
ATOM 971 O O . CYS A 1 133 ? -10.011 -41.757 11.846 1.00 51.03 360 CYS A O 1
ATOM 974 N N . LEU A 1 134 ? -11.732 -43.242 11.896 1.00 50.60 361 LEU A N 1
ATOM 975 C CA . LEU A 1 134 ? -11.121 -44.183 12.849 1.00 50.65 361 LEU A CA 1
ATOM 976 C C . LEU A 1 134 ? -11.229 -45.607 12.335 1.00 49.38 361 LEU A C 1
ATOM 977 O O . LEU A 1 134 ? -12.191 -45.974 11.700 1.00 48.57 361 LEU A O 1
ATOM 982 N N . SER A 1 135 ? -10.245 -46.429 12.647 1.00 49.22 362 SER A N 1
ATOM 983 C CA . SER A 1 135 ? -10.410 -47.834 12.443 1.00 49.22 362 SER A CA 1
ATOM 984 C C . SER A 1 135 ? -10.169 -48.586 13.750 1.00 49.34 362 SER A C 1
ATOM 985 O O . SER A 1 135 ? -9.735 -48.018 14.735 1.00 48.68 362 SER A O 1
ATOM 988 N N . VAL A 1 136 ? -10.441 -49.878 13.726 1.00 50.53 363 VAL A N 1
ATOM 989 C CA . VAL A 1 136 ? -10.351 -50.679 14.906 1.00 52.28 363 VAL A CA 1
ATOM 990 C C . VAL A 1 136 ? -9.628 -52.010 14.661 1.00 54.41 363 VAL A C 1
ATOM 991 O O . VAL A 1 136 ? -9.979 -52.783 13.735 1.00 54.01 363 VAL A O 1
ATOM 995 N N . ASP A 1 137 ? -8.589 -52.211 15.498 1.00 56.03 364 ASP A N 1
ATOM 996 C CA . ASP A 1 137 ? -7.697 -53.369 15.549 0.50 57.18 364 ASP A CA 1
ATOM 997 C C . ASP A 1 137 ? -8.391 -54.719 15.507 1.00 57.97 364 ASP A C 1
ATOM 998 O O . ASP A 1 137 ? -7.819 -55.699 15.011 1.00 58.55 364 ASP A O 1
ATOM 1003 N N . ASN A 1 138 ? -9.598 -54.767 16.073 1.00 57.68 365 ASN A N 1
ATOM 1004 C CA . ASN A 1 138 ? -10.086 -55.970 16.712 1.00 57.58 365 ASN A CA 1
ATOM 1005 C C . ASN A 1 138 ? -11.596 -55.892 16.960 1.00 57.25 365 ASN A C 1
ATOM 1006 O O . ASN A 1 138 ? -12.062 -54.959 17.593 1.00 56.98 365 ASN A O 1
ATOM 1011 N N . PRO A 1 139 ? -12.359 -56.894 16.482 1.00 57.56 366 PRO A N 1
ATOM 1012 C CA . PRO A 1 139 ? -13.820 -56.845 16.563 1.00 57.85 366 PRO A CA 1
ATOM 1013 C C . PRO A 1 139 ? -14.392 -56.765 17.988 1.00 57.60 366 PRO A C 1
ATOM 1014 O O . PRO A 1 139 ? -15.571 -56.456 18.145 1.00 57.92 366 PRO A O 1
ATOM 1018 N N . GLN A 1 140 ? -13.563 -57.029 18.997 1.00 56.95 367 GLN A N 1
ATOM 1019 C CA . GLN A 1 140 ? -13.933 -56.848 20.406 1.00 56.66 367 GLN A CA 1
ATOM 1020 C C . GLN A 1 140 ? -13.883 -55.362 20.878 1.00 55.47 367 GLN A C 1
ATOM 1021 O O . GLN A 1 140 ? -14.200 -55.031 22.030 1.00 54.97 367 GLN A O 1
ATOM 1027 N N . LYS A 1 141 ? -13.469 -54.469 19.986 1.00 53.82 368 LYS A N 1
ATOM 1028 C CA . LYS A 1 141 ? -13.477 -53.051 20.308 1.00 52.16 368 LYS A CA 1
ATOM 1029 C C . LYS A 1 141 ? -14.808 -52.424 19.802 1.00 51.57 368 LYS A C 1
ATOM 1030 O O . LYS A 1 141 ? -15.045 -51.222 19.915 1.00 49.62 368 LYS A O 1
ATOM 1036 N N . VAL A 1 142 ? -15.657 -53.277 19.226 1.00 51.42 369 VAL A N 1
ATOM 1037 C CA . VAL A 1 142 ? -17.000 -52.892 18.827 1.00 51.75 369 VAL A CA 1
ATOM 1038 C C . VAL A 1 142 ? -18.028 -53.608 19.745 1.00 51.66 369 VAL A C 1
ATOM 1039 O O . VAL A 1 142 ? -18.056 -54.828 19.834 1.00 51.38 369 VAL A O 1
ATOM 1043 N N . LEU A 1 143 ? -18.854 -52.830 20.436 1.00 50.93 370 LEU A N 1
ATOM 1044 C CA . LEU A 1 143 ? -19.840 -53.403 21.346 1.00 50.27 370 LEU A CA 1
ATOM 1045 C C . LEU A 1 143 ? -21.218 -53.071 20.823 1.00 48.99 370 LEU A C 1
ATOM 1046 O O . LEU A 1 143 ? -21.583 -51.910 20.799 1.00 48.67 370 LEU A O 1
ATOM 1051 N N . LEU A 1 144 ? -21.963 -54.088 20.393 1.00 47.99 371 LEU A N 1
ATOM 1052 C CA . LEU A 1 144 ? -23.315 -53.901 19.893 1.00 47.80 371 LEU A CA 1
ATOM 1053 C C . LEU A 1 144 ? -24.294 -53.854 21.055 1.00 47.71 371 LEU A C 1
ATOM 1054 O O . LEU A 1 144 ? -24.460 -54.838 21.783 1.00 47.55 371 LEU A O 1
ATOM 1059 N N . MET A 1 145 ? -24.940 -52.707 21.230 1.00 46.96 372 MET A N 1
ATOM 1060 C CA . MET A 1 145 ? -25.798 -52.511 22.377 1.00 47.40 372 MET A CA 1
ATOM 1061 C C . MET A 1 145 ? -27.311 -52.667 22.117 1.00 46.97 372 MET A C 1
ATOM 1062 O O . MET A 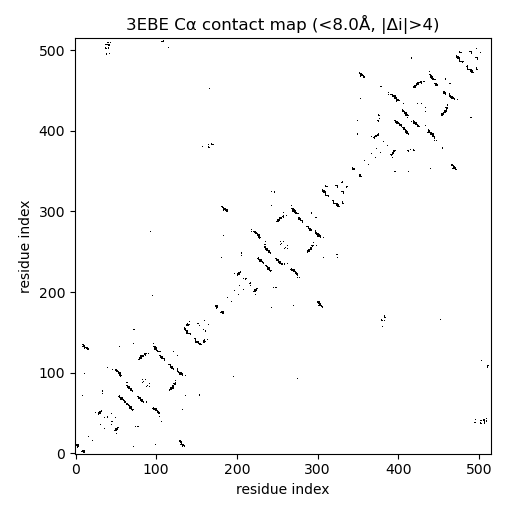1 145 ? -28.071 -52.839 23.053 1.00 47.94 372 MET A O 1
ATOM 1067 N N . GLY A 1 146 ? -27.740 -52.622 20.860 1.00 47.23 373 GLY A N 1
ATOM 1068 C CA . GLY A 1 146 ? -29.171 -52.759 20.501 1.00 46.42 373 GLY A CA 1
ATOM 1069 C C . GLY A 1 146 ? -29.636 -51.676 19.536 1.00 46.36 373 GLY A C 1
ATOM 1070 O O . GLY A 1 146 ? -28.825 -50.927 18.988 1.00 46.37 373 GLY A O 1
ATOM 1071 N N . ASP A 1 147 ? -30.944 -51.567 19.352 1.00 46.40 374 ASP A N 1
ATOM 1072 C CA . ASP A 1 147 ? -31.514 -50.626 18.386 1.00 46.64 374 ASP A CA 1
ATOM 1073 C C . ASP A 1 147 ? -31.858 -49.278 19.016 1.00 46.53 374 ASP A C 1
ATOM 1074 O O . ASP A 1 147 ? -32.445 -49.229 20.078 1.00 46.46 374 ASP A O 1
ATOM 1076 N N . ALA A 1 148 ? -31.499 -48.190 18.341 1.00 47.39 375 ALA A N 1
ATOM 1077 C CA . ALA A 1 148 ? -31.789 -46.835 18.812 1.00 48.55 375 ALA A CA 1
ATOM 1078 C C . ALA A 1 148 ? -33.246 -46.533 18.508 1.00 49.31 375 ALA A C 1
ATOM 1079 O O . ALA A 1 148 ? -33.581 -46.216 17.372 1.00 49.77 375 ALA A O 1
ATOM 1081 N N . VAL A 1 149 ? -34.099 -46.600 19.520 1.00 50.14 376 VAL A N 1
ATOM 1082 C CA . VAL A 1 149 ? -35.533 -46.488 19.274 1.00 51.45 376 VAL A CA 1
ATOM 1083 C C . VAL A 1 149 ? -35.932 -45.098 18.755 1.00 51.49 376 VAL A C 1
ATOM 1084 O O . VAL A 1 149 ? -36.885 -44.997 17.983 1.00 51.84 376 VAL A O 1
ATOM 1088 N N . ASP A 1 150 ? -35.171 -44.063 19.133 1.00 50.99 377 ASP A N 1
ATOM 1089 C CA . ASP A 1 150 ? -35.516 -42.650 18.814 1.00 51.15 377 ASP A CA 1
ATOM 1090 C C . ASP A 1 150 ? -34.778 -42.030 17.647 1.00 50.41 377 ASP A C 1
ATOM 1091 O O . ASP A 1 150 ? -34.761 -40.808 17.515 1.00 50.63 377 ASP A O 1
ATOM 1096 N N . LEU A 1 151 ? -34.180 -42.873 16.811 1.00 49.17 378 LEU A N 1
ATOM 1097 C CA . LEU A 1 151 ? -33.535 -42.433 15.601 1.00 48.53 378 LEU A CA 1
ATOM 1098 C C . LEU A 1 151 ? -34.627 -42.234 14.556 1.00 48.18 378 LEU A C 1
ATOM 1099 O O . LEU A 1 151 ? -35.370 -43.156 14.244 1.00 47.89 378 LEU A O 1
ATOM 1104 N N . GLY A 1 152 ? -34.729 -41.016 14.028 1.00 47.67 379 GLY A N 1
ATOM 1105 C CA . GLY A 1 152 ? -35.841 -40.688 13.140 1.00 46.06 379 GLY A CA 1
ATOM 1106 C C . GLY A 1 152 ? -35.462 -39.598 12.178 1.00 45.21 379 GLY A C 1
ATOM 1107 O O . GLY A 1 152 ? -34.316 -39.160 12.137 1.00 43.99 379 GLY A O 1
ATOM 1108 N N . THR A 1 153 ? -36.452 -39.158 11.414 1.00 45.15 380 THR A N 1
ATOM 1109 C CA . THR A 1 153 ? -36.281 -38.089 10.452 1.00 45.45 380 THR A CA 1
ATOM 1110 C C . THR A 1 153 ? -37.072 -36.855 10.866 1.00 44.05 380 THR A C 1
ATOM 1111 O O . THR A 1 153 ? -38.170 -36.966 11.436 1.00 43.46 380 THR A O 1
ATOM 1115 N N . CYS A 1 154 ? -36.494 -35.687 10.590 1.00 43.28 381 CYS A N 1
ATOM 1116 C CA . CYS A 1 154 ? -37.145 -34.382 10.807 1.00 43.46 381 CYS A CA 1
ATOM 1117 C C . CYS A 1 154 ? -38.569 -34.343 10.236 1.00 43.95 381 CYS A C 1
ATOM 1118 O O . CYS A 1 154 ? -38.811 -34.870 9.148 1.00 43.62 381 CYS A O 1
ATOM 1121 N N . LYS A 1 155 ? -39.493 -33.717 10.978 1.00 44.42 382 LYS A N 1
ATOM 1122 C CA . LYS A 1 155 ? -40.935 -33.691 10.619 1.00 45.26 382 LYS A CA 1
ATOM 1123 C C . LYS A 1 155 ? -41.308 -32.527 9.694 1.00 43.87 382 LYS A C 1
ATOM 1124 O O . LYS A 1 155 ? -42.376 -32.517 9.089 1.00 43.84 382 LYS A O 1
ATOM 1130 N N . ALA A 1 156 ? -40.411 -31.556 9.575 1.00 43.09 383 ALA A N 1
ATOM 1131 C CA . ALA A 1 156 ? -40.626 -30.392 8.720 1.00 41.90 383 ALA A CA 1
ATOM 1132 C C . ALA A 1 156 ? -40.496 -30.719 7.234 1.00 41.77 383 ALA A C 1
ATOM 1133 O O . ALA A 1 156 ? -40.095 -31.810 6.878 1.00 41.89 383 ALA A O 1
ATOM 1135 N N . ARG A 1 157 ? -40.865 -29.775 6.369 1.00 42.12 384 ARG A N 1
ATOM 1136 C CA . ARG A 1 157 ? -40.711 -29.922 4.927 1.00 42.27 384 ARG A CA 1
ATOM 1137 C C . ARG A 1 157 ? -39.723 -28.904 4.385 1.00 42.86 384 ARG A C 1
ATOM 1138 O O . ARG A 1 157 ? -39.525 -27.852 4.992 1.00 42.76 384 ARG A O 1
ATOM 1146 N N . LYS A 1 158 ? -39.131 -29.218 3.231 1.00 43.25 385 LYS A N 1
ATOM 1147 C CA . LYS A 1 158 ? -38.323 -28.271 2.458 1.00 43.65 385 LYS A CA 1
ATOM 1148 C C . LYS A 1 158 ? -39.254 -27.259 1.797 1.00 43.73 385 LYS A C 1
ATOM 1149 O O . LYS A 1 158 ? -40.480 -27.474 1.789 1.00 44.41 385 LYS A O 1
ATOM 1155 N N . LYS A 1 159 ? -38.683 -26.188 1.219 1.00 42.67 386 LYS A N 1
ATOM 1156 C CA . LYS A 1 159 ? -39.445 -25.130 0.554 1.00 42.37 386 LYS A CA 1
ATOM 1157 C C . LYS A 1 159 ? -40.381 -25.650 -0.525 1.00 41.87 386 LYS A C 1
ATOM 1158 O O . LYS A 1 159 ? -41.397 -25.030 -0.809 1.00 41.03 386 LYS A O 1
ATOM 1164 N N . ASN A 1 160 ? -40.018 -26.762 -1.150 1.00 41.76 387 ASN A N 1
ATOM 1165 C CA . ASN A 1 160 ? -40.788 -27.266 -2.286 1.00 41.91 387 ASN A CA 1
ATOM 1166 C C . ASN A 1 160 ? -41.856 -28.297 -1.884 1.00 41.82 387 ASN A C 1
ATOM 1167 O O . ASN A 1 160 ? -42.591 -28.776 -2.736 1.00 41.86 387 ASN A O 1
ATOM 1172 N N . GLY A 1 161 ? -41.910 -28.660 -0.599 1.00 41.95 388 GLY A N 1
ATOM 1173 C CA . GLY A 1 161 ? -42.931 -29.576 -0.103 1.00 41.41 388 GLY A CA 1
ATOM 1174 C C . GLY A 1 161 ? -42.432 -30.976 0.143 1.00 41.65 388 GLY A C 1
ATOM 1175 O O . GLY A 1 161 ? -43.146 -31.783 0.740 1.00 40.77 388 GLY A O 1
ATOM 1176 N N . ASP A 1 162 ? -41.205 -31.263 -0.304 1.00 42.30 389 ASP A N 1
ATOM 1177 C CA . ASP A 1 162 ? -40.538 -32.531 0.028 1.00 43.62 389 ASP A CA 1
ATOM 1178 C C . ASP A 1 162 ? -40.299 -32.665 1.534 1.00 44.08 389 ASP A C 1
ATOM 1179 O O . ASP A 1 162 ? -40.042 -31.678 2.218 1.00 43.89 389 ASP A O 1
ATOM 1184 N N . PRO A 1 163 ? -40.395 -33.898 2.056 1.00 44.93 390 PRO A N 1
ATOM 1185 C CA . PRO A 1 163 ? -40.054 -34.169 3.439 1.00 45.29 390 PRO A CA 1
ATOM 1186 C C . PRO A 1 163 ? -38.591 -33.807 3.740 1.00 45.89 390 PRO A C 1
ATOM 1187 O O . PRO A 1 163 ? -37.718 -33.982 2.882 1.00 45.87 390 PRO A O 1
ATOM 1191 N N . CYS A 1 164 ? -38.321 -33.282 4.928 1.00 46.26 391 CYS A N 1
ATOM 1192 C CA . CYS A 1 164 ? -36.927 -33.094 5.330 1.00 47.41 391 CYS A CA 1
ATOM 1193 C C . CYS A 1 164 ? -36.343 -34.481 5.587 1.00 48.83 391 CYS A C 1
ATOM 1194 O O . CYS A 1 164 ? -37.032 -35.367 6.124 1.00 49.16 391 CYS A O 1
ATOM 1197 N N . THR A 1 165 ? -35.089 -34.669 5.172 1.00 50.20 392 THR A N 1
ATOM 1198 C CA . THR A 1 165 ? -34.366 -35.939 5.354 1.00 50.88 392 THR A CA 1
ATOM 1199 C C . THR A 1 165 ? -33.341 -35.885 6.499 1.00 50.97 392 THR A C 1
ATOM 1200 O O . THR A 1 165 ? -32.696 -36.898 6.805 1.00 51.55 392 THR A O 1
ATOM 1204 N N . GLN A 1 166 ? -33.182 -34.728 7.139 1.00 50.57 393 GLN A N 1
ATOM 1205 C CA . GLN A 1 166 ? -32.272 -34.644 8.291 1.00 50.81 393 GLN A CA 1
ATOM 1206 C C . GLN A 1 166 ? -32.685 -35.506 9.474 1.00 50.29 393 GLN A C 1
ATOM 1207 O O . GLN A 1 166 ? -33.848 -35.543 9.866 1.00 49.60 393 GLN A O 1
ATOM 1213 N N . MET A 1 167 ? -31.678 -36.177 10.032 1.00 50.06 394 MET A N 1
ATOM 1214 C CA . MET A 1 167 ? -31.789 -37.082 11.152 1.00 49.97 394 MET A CA 1
ATOM 1215 C C . MET A 1 167 ? -32.059 -36.360 12.471 1.00 48.66 394 MET A C 1
ATOM 1216 O O . MET A 1 167 ? -31.606 -35.241 12.687 1.00 48.05 394 MET A O 1
ATOM 1221 N N . VAL A 1 168 ? -32.768 -37.048 13.361 1.00 47.88 395 VAL A N 1
ATOM 1222 C CA . VAL A 1 168 ? -33.320 -36.455 14.555 1.00 47.51 395 VAL A CA 1
ATOM 1223 C C . VAL A 1 168 ? -33.352 -37.496 15.690 1.00 47.50 395 VAL A C 1
ATOM 1224 O O . VAL A 1 168 ? -33.427 -38.695 15.424 1.00 48.47 395 VAL A O 1
ATOM 1228 N N . ASN A 1 169 ? -33.276 -37.033 16.937 1.00 47.21 396 ASN A N 1
ATOM 1229 C CA . ASN A 1 169 ? -33.549 -37.837 18.118 1.00 47.15 396 ASN A CA 1
ATOM 1230 C C . ASN A 1 169 ? -34.967 -37.524 18.556 1.00 47.79 396 ASN A C 1
ATOM 1231 O O . ASN A 1 169 ? -35.202 -36.509 19.218 1.00 47.99 396 ASN A O 1
ATOM 1236 N N . LEU A 1 170 ? -35.893 -38.408 18.188 1.00 48.08 397 LEU A N 1
ATOM 1237 C CA . LEU A 1 170 ? -37.336 -38.258 18.419 1.00 48.91 397 LEU A CA 1
ATOM 1238 C C . LEU A 1 170 ? -37.713 -37.933 19.854 1.00 49.22 397 LEU A C 1
ATOM 1239 O O . LEU A 1 170 ? -38.758 -37.354 20.105 1.00 49.56 397 LEU A O 1
ATOM 1244 N N . ASN A 1 171 ? -36.858 -38.320 20.794 1.00 50.12 398 ASN A N 1
ATOM 1245 C CA . ASN A 1 171 ? -37.121 -38.163 22.217 1.00 50.80 398 ASN A CA 1
ATOM 1246 C C . ASN A 1 171 ? -36.764 -36.749 22.714 1.00 50.69 398 ASN A C 1
ATOM 1247 O O . ASN A 1 171 ? -37.259 -36.305 23.749 1.00 51.22 398 ASN A O 1
ATOM 1252 N N . ASP A 1 172 ? -35.912 -36.053 21.970 1.00 50.64 399 ASP A N 1
ATOM 1253 C CA . ASP A 1 172 ? -35.400 -34.743 22.381 1.00 50.72 399 ASP A CA 1
ATOM 1254 C C . ASP A 1 172 ? -35.998 -33.630 21.546 1.00 50.16 399 ASP A C 1
ATOM 1255 O O . ASP A 1 172 ? -36.435 -32.643 22.097 1.00 50.54 399 ASP A O 1
ATOM 1260 N N . CYS A 1 173 ? -36.023 -33.798 20.223 1.00 49.74 400 CYS A N 1
ATOM 1261 C CA . CYS A 1 173 ? -36.625 -32.820 19.307 1.00 49.33 400 CYS A CA 1
ATOM 1262 C C . CYS A 1 173 ? -36.963 -33.470 17.969 1.00 49.35 400 CYS A C 1
ATOM 1263 O O . CYS A 1 173 ? -36.123 -34.131 17.369 1.00 49.60 400 CYS A O 1
ATOM 1266 N N . GLU A 1 174 ? -38.192 -33.261 17.506 1.00 49.44 401 GLU A N 1
ATOM 1267 C CA . GLU A 1 174 ? -38.691 -33.794 16.225 1.00 49.81 401 GLU A CA 1
ATOM 1268 C C . GLU A 1 174 ? -38.275 -33.008 14.966 1.00 49.33 401 GLU A C 1
ATOM 1269 O O . GLU A 1 174 ? -38.665 -33.372 13.847 1.00 49.07 401 GLU A O 1
ATOM 1275 N N . TYR A 1 175 ? -37.495 -31.945 15.166 1.00 48.83 402 TYR A N 1
ATOM 1276 C CA . TYR A 1 175 ? -37.031 -31.065 14.102 1.00 48.95 402 TYR A CA 1
ATOM 1277 C C . TYR A 1 175 ? -35.534 -31.012 14.145 1.00 48.56 402 TYR A C 1
ATOM 1278 O O . TYR A 1 175 ? -34.952 -30.892 15.235 1.00 48.61 402 TYR A O 1
ATOM 1287 N N . CYS A 1 176 ? -34.921 -31.073 12.963 1.00 48.05 403 CYS A N 1
ATOM 1288 C CA . CYS A 1 176 ? -33.473 -30.925 12.795 1.00 47.96 403 CYS A CA 1
ATOM 1289 C C . CYS A 1 176 ? -32.993 -29.510 13.161 1.00 48.81 403 CYS A C 1
ATOM 1290 O O . CYS A 1 176 ? -33.793 -28.604 13.361 1.00 47.83 403 CYS A O 1
ATOM 1293 N N . GLN A 1 177 ? -31.680 -29.319 13.235 1.00 50.93 404 GLN A N 1
ATOM 1294 C CA . GLN A 1 177 ? -31.120 -27.985 13.499 1.00 53.34 404 GLN A CA 1
ATOM 1295 C C . GLN A 1 177 ? -31.763 -26.877 12.644 1.00 54.24 404 GLN A C 1
ATOM 1296 O O . GLN A 1 177 ? -32.301 -25.887 13.188 1.00 55.36 404 GLN A O 1
ATOM 1302 N N . TYR A 1 178 ? -31.762 -27.059 11.320 1.00 54.43 405 TYR A N 1
ATOM 1303 C CA . TYR A 1 178 ? -32.213 -26.002 10.393 1.00 53.98 405 TYR A CA 1
ATOM 1304 C C . TYR A 1 178 ? -33.654 -25.598 10.619 1.00 54.40 405 TYR A C 1
ATOM 1305 O O . TYR A 1 178 ? -34.003 -24.409 10.538 1.00 55.12 405 TYR A O 1
ATOM 1314 N N . HIS A 1 179 ? -34.500 -26.588 10.872 1.00 54.12 406 HIS A N 1
ATOM 1315 C CA . HIS A 1 179 ? -35.916 -26.330 11.027 1.00 54.36 406 HIS A CA 1
ATOM 1316 C C . HIS A 1 179 ? -36.317 -25.884 12.416 1.00 55.07 406 HIS A C 1
ATOM 1317 O O . HIS A 1 179 ? -37.374 -25.274 12.558 1.00 54.51 406 HIS A O 1
ATOM 1324 N N . VAL A 1 180 ? -35.501 -26.172 13.437 1.00 56.44 407 VAL A N 1
ATOM 1325 C CA . VAL A 1 180 ? -35.794 -25.609 14.776 1.00 58.28 407 VAL A CA 1
ATOM 1326 C C . VAL A 1 180 ? -35.524 -24.125 14.768 1.00 59.47 407 VAL A C 1
ATOM 1327 O O . VAL A 1 180 ? -36.334 -23.342 15.255 1.00 59.16 407 VAL A O 1
ATOM 1331 N N . GLN A 1 181 ? -34.378 -23.756 14.192 1.00 61.65 408 GLN A N 1
ATOM 1332 C CA . GLN A 1 181 ? -34.004 -22.365 14.003 1.00 63.46 408 GLN A CA 1
ATOM 1333 C C . GLN A 1 181 ? -35.240 -21.565 13.637 1.00 64.40 408 GLN A C 1
ATOM 1334 O O . GLN A 1 181 ? -35.384 -20.423 14.068 1.00 64.80 408 GLN A O 1
ATOM 1340 N N . ALA A 1 182 ? -36.142 -22.201 12.883 1.00 65.95 409 ALA A N 1
ATOM 1341 C CA . ALA A 1 182 ? -37.398 -21.606 12.415 1.00 67.15 409 ALA A CA 1
ATOM 1342 C C . ALA A 1 182 ? -38.608 -21.852 13.334 1.00 68.05 409 ALA A C 1
ATOM 1343 O O . ALA A 1 182 ? -39.493 -21.006 13.423 1.00 68.27 409 ALA A O 1
ATOM 1345 N N . GLN A 1 183 ? -38.656 -23.005 13.997 1.00 69.43 410 GLN A N 1
ATOM 1346 C CA . GLN A 1 183 ? -39.689 -23.278 15.015 1.00 70.79 410 GLN A CA 1
ATOM 1347 C C . GLN A 1 183 ? -39.526 -22.395 16.256 1.00 71.48 410 GLN A C 1
ATOM 1348 O O . GLN A 1 183 ? -40.527 -21.945 16.830 1.00 71.70 410 GLN A O 1
ATOM 1354 N N . TYR A 1 184 ? -38.271 -22.169 16.666 1.00 72.19 411 TYR A N 1
ATOM 1355 C CA . TYR A 1 184 ? -37.931 -21.230 17.757 1.00 72.77 411 TYR A CA 1
ATOM 1356 C C . TYR A 1 184 ? -38.355 -19.793 17.424 1.00 73.12 411 TYR A C 1
ATOM 1357 O O . TYR A 1 184 ? -38.849 -19.075 18.298 1.00 73.20 411 TYR A O 1
ATOM 1366 N N . LYS A 1 185 ? -38.157 -19.385 16.167 1.00 73.67 412 LYS A N 1
ATOM 1367 C CA . LYS A 1 185 ? -38.689 -18.105 15.657 1.00 74.18 412 LYS A CA 1
ATOM 1368 C C . LYS A 1 185 ? -40.216 -18.137 15.460 1.00 74.50 412 LYS A C 1
ATOM 1369 O O . LYS A 1 185 ? -40.772 -17.323 14.705 1.00 74.72 412 LYS A O 1
ATOM 1375 N N . LYS A 1 186 ? -40.876 -19.085 16.131 1.00 74.75 413 LYS A N 1
ATOM 1376 C CA . LYS A 1 186 ? -42.337 -19.197 16.154 1.00 74.79 413 LYS A CA 1
ATOM 1377 C C . LYS A 1 186 ? -42.813 -19.571 17.557 1.00 74.76 413 LYS A C 1
ATOM 1378 O O . LYS A 1 186 ? -42.933 -18.715 18.434 1.00 74.62 413 LYS A O 1
ATOM 1384 N N . GLN B 1 8 ? -59.577 -53.402 6.908 1.00 75.77 235 GLN B N 1
ATOM 1385 C CA . GLN B 1 8 ? -59.439 -54.510 7.915 1.00 75.43 235 GLN B CA 1
ATOM 1386 C C . GLN B 1 8 ? -57.957 -54.852 8.193 1.00 74.82 235 GLN B C 1
ATOM 1387 O O . GLN B 1 8 ? -57.317 -54.207 9.039 1.00 74.60 235 GLN B O 1
ATOM 1393 N N . TYR B 1 9 ? -57.411 -55.854 7.499 1.00 74.07 236 TYR B N 1
ATOM 1394 C CA . TYR B 1 9 ? -55.963 -56.103 7.564 1.00 73.18 236 TYR B CA 1
ATOM 1395 C C . TYR B 1 9 ? -55.316 -55.704 6.261 1.00 72.59 236 TYR B C 1
ATOM 1396 O O . TYR B 1 9 ? -55.887 -55.904 5.179 1.00 72.92 236 TYR B O 1
ATOM 1405 N N . HIS B 1 10 ? -54.135 -55.110 6.382 1.00 71.56 237 HIS B N 1
ATOM 1406 C CA . HIS B 1 10 ? -53.363 -54.649 5.232 1.00 70.45 237 HIS B CA 1
ATOM 1407 C C . HIS B 1 10 ? -52.284 -55.691 4.949 1.00 68.69 237 HIS B C 1
ATOM 1408 O O . HIS B 1 10 ? -51.770 -56.325 5.88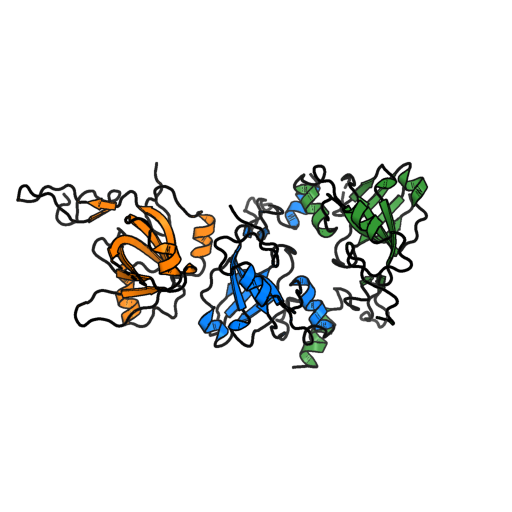7 1.00 68.03 237 HIS B O 1
ATOM 1415 N N . VAL B 1 11 ? -51.980 -55.886 3.664 1.00 66.53 238 VAL B N 1
ATOM 1416 C CA . VAL B 1 11 ? -50.836 -56.690 3.256 1.00 64.88 238 VAL B CA 1
ATOM 1417 C C . VAL B 1 11 ? -49.545 -55.890 3.459 1.00 63.21 238 VAL B C 1
ATOM 1418 O O . VAL B 1 11 ? -49.393 -54.773 2.966 1.00 62.67 238 VAL B O 1
ATOM 1422 N N . GLU B 1 12 ? -48.640 -56.459 4.241 1.00 61.39 239 GLU B N 1
ATOM 1423 C CA . GLU B 1 12 ? -47.379 -55.804 4.530 1.00 59.61 239 GLU B CA 1
ATOM 1424 C C . GLU B 1 12 ? -46.533 -55.928 3.273 1.00 58.80 239 GLU B C 1
ATOM 1425 O O . GLU B 1 12 ? -46.543 -56.950 2.599 1.00 57.87 239 GLU B O 1
ATOM 1431 N N . LYS B 1 13 ? -45.818 -54.855 2.978 1.00 58.02 240 LYS B N 1
ATOM 1432 C CA . LYS B 1 13 ? -45.213 -54.620 1.695 1.00 57.82 240 LYS B CA 1
ATOM 1433 C C . LYS B 1 13 ? -44.149 -55.646 1.277 1.00 57.21 240 LYS B C 1
ATOM 1434 O O . LYS B 1 13 ? -44.211 -56.174 0.167 1.00 57.78 240 LYS B O 1
ATOM 1440 N N . PHE B 1 14 ? -43.187 -55.928 2.149 1.00 55.85 241 PHE B N 1
ATOM 1441 C CA . PHE B 1 14 ? -42.039 -56.759 1.779 1.00 54.29 241 PHE B CA 1
ATOM 1442 C C . PHE B 1 14 ? -42.385 -58.243 1.777 1.00 53.86 241 PHE B C 1
ATOM 1443 O O . PHE B 1 14 ? -41.981 -58.986 0.882 1.00 53.56 241 PHE B O 1
ATOM 1451 N N . SER B 1 15 ? -43.147 -58.672 2.776 1.00 53.45 242 SER B N 1
ATOM 1452 C CA . SER B 1 15 ? -43.554 -60.054 2.872 1.00 53.22 242 SER B CA 1
ATOM 1453 C C . SER B 1 15 ? -44.745 -60.363 1.949 1.00 53.68 242 SER B C 1
ATOM 1454 O O . SER B 1 15 ? -44.932 -61.52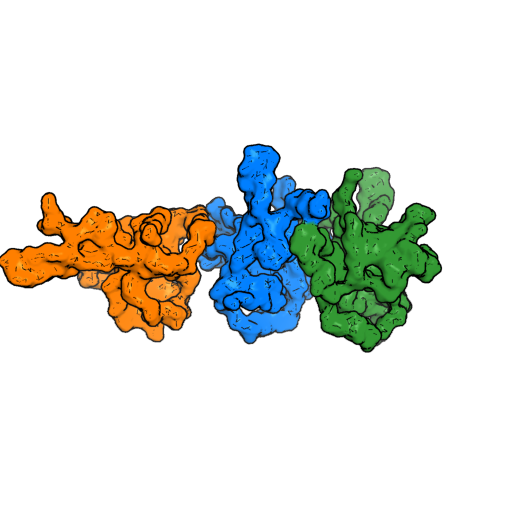1 1.545 1.00 53.86 242 SER B O 1
ATOM 1457 N N . GLY B 1 16 ? -45.536 -59.341 1.603 1.00 53.72 243 GLY B N 1
ATOM 1458 C CA . GLY B 1 16 ? -46.764 -59.549 0.819 1.00 53.69 243 GLY B CA 1
ATOM 1459 C C . GLY B 1 16 ? -47.827 -60.267 1.640 1.00 54.52 243 GLY B C 1
ATOM 1460 O O . GLY B 1 16 ? -48.740 -60.910 1.083 1.00 55.48 243 GLY B O 1
ATOM 1461 N N . LEU B 1 17 ? -47.725 -60.176 2.969 1.00 54.04 244 LEU B N 1
ATOM 1462 C CA . LEU B 1 17 ? -48.664 -60.884 3.845 1.00 54.13 244 LEU B CA 1
ATOM 1463 C C . LEU B 1 17 ? -49.524 -59.978 4.688 1.00 54.61 244 LEU B C 1
ATOM 1464 O O . LEU B 1 17 ? -49.085 -58.910 5.130 1.00 54.60 244 LEU B O 1
ATOM 1469 N N . ARG B 1 18 ? -50.753 -60.406 4.936 1.00 55.46 245 ARG B N 1
ATOM 1470 C CA . ARG B 1 18 ? -51.608 -59.646 5.854 1.00 56.30 245 ARG B CA 1
ATOM 1471 C C . ARG B 1 18 ? -51.263 -60.034 7.274 1.00 57.11 245 ARG B C 1
ATOM 1472 O O . ARG B 1 18 ? -51.224 -61.222 7.608 1.00 56.63 245 ARG B O 1
ATOM 1480 N N . ILE B 1 19 ? -50.972 -59.016 8.083 1.00 58.68 246 ILE B N 1
ATOM 1481 C CA . ILE B 1 19 ? -50.541 -59.213 9.464 1.00 60.42 246 ILE B CA 1
ATOM 1482 C C . ILE B 1 19 ? -51.575 -58.748 10.495 1.00 61.59 246 ILE B C 1
ATOM 1483 O O . ILE B 1 19 ? -51.984 -57.586 10.521 1.00 62.25 246 ILE B O 1
ATOM 1488 N N . ARG B 1 20 ? -52.013 -59.677 11.332 1.00 62.94 247 ARG B N 1
ATOM 1489 C CA . ARG B 1 20 ? -52.844 -59.329 12.466 1.00 63.82 247 ARG B CA 1
ATOM 1490 C C . ARG B 1 20 ? -51.919 -58.771 13.543 1.00 64.42 247 ARG B C 1
ATOM 1491 O O . ARG B 1 20 ? -50.924 -59.419 13.935 1.00 65.04 247 ARG B O 1
ATOM 1499 N N . LYS B 1 21 ? -52.234 -57.559 13.999 1.00 64.95 248 LYS B N 1
ATOM 1500 C CA . LYS B 1 21 ? -51.477 -56.872 15.047 1.00 65.20 248 LYS B CA 1
ATOM 1501 C C . LYS B 1 21 ? -50.012 -56.699 14.680 1.00 65.03 248 LYS B C 1
ATOM 1502 O O . LYS B 1 21 ? -49.156 -57.296 15.315 1.00 64.57 248 LYS B O 1
ATOM 1508 N N . PRO B 1 22 ? -49.711 -55.874 13.658 1.00 65.57 249 PRO B N 1
ATOM 1509 C CA . PRO B 1 22 ? -48.306 -55.789 13.231 1.00 66.13 249 PRO B CA 1
ATOM 1510 C C . PRO B 1 22 ? -47.365 -55.319 14.347 1.00 66.70 249 PRO B C 1
ATOM 1511 O O . PRO B 1 22 ? -47.664 -54.368 15.064 1.00 67.06 249 PRO B O 1
ATOM 1515 N N . ARG B 1 23 ? -46.235 -56.001 14.461 1.00 67.62 250 ARG B N 1
ATOM 1516 C CA . ARG B 1 23 ? -45.299 -55.878 15.572 1.00 68.43 250 ARG B CA 1
ATOM 1517 C C . ARG B 1 23 ? -44.184 -54.862 15.261 1.00 68.92 250 ARG B C 1
ATOM 1518 O O . ARG B 1 23 ? -43.333 -54.578 16.117 1.00 69.42 250 ARG B O 1
ATOM 1526 N N . VAL B 1 24 ? -44.164 -54.336 14.033 1.00 68.93 251 VAL B N 1
ATOM 1527 C CA . VAL B 1 24 ? -43.072 -53.456 13.576 1.00 68.40 251 VAL B CA 1
ATOM 1528 C C . VAL B 1 24 ? -43.560 -52.395 12.578 1.00 68.50 251 VAL B C 1
ATOM 1529 O O . VAL B 1 24 ? -44.368 -52.695 11.689 1.00 67.81 251 VAL B O 1
ATOM 1533 N N . SER B 1 25 ? -43.071 -51.160 12.751 1.00 68.41 252 SER B N 1
ATOM 1534 C CA . SER B 1 25 ? -43.518 -49.997 11.974 1.00 68.58 252 SER B CA 1
ATOM 1535 C C . SER B 1 25 ? -42.971 -50.034 10.556 1.00 68.87 252 SER B C 1
ATOM 1536 O O . SER B 1 25 ? -41.912 -50.606 10.321 1.00 69.27 252 SER B O 1
ATOM 1539 N N . SER B 1 26 ? -43.682 -49.405 9.621 1.00 69.14 253 SER B N 1
ATOM 1540 C CA . SER B 1 26 ? -43.301 -49.434 8.198 1.00 69.30 253 SER B CA 1
ATOM 1541 C C . SER B 1 26 ? -42.010 -48.655 7.905 1.00 69.38 253 SER B C 1
ATOM 1542 O O . SER B 1 26 ? -41.253 -48.999 6.981 1.00 69.38 253 SER B O 1
ATOM 1545 N N . SER B 1 27 ? -41.759 -47.610 8.692 1.00 69.05 254 SER B N 1
ATOM 1546 C CA . SER B 1 27 ? -40.514 -46.867 8.561 1.00 68.69 254 SER B CA 1
ATOM 1547 C C . SER B 1 27 ? -39.351 -47.759 9.006 1.00 68.14 254 SER B C 1
ATOM 1548 O O . SER B 1 27 ? -38.291 -47.773 8.376 1.00 68.08 254 SER B O 1
ATOM 1551 N N . GLU B 1 28 ? -39.567 -48.517 10.079 1.00 67.39 255 GLU B N 1
ATOM 1552 C CA . GLU B 1 28 ? -38.510 -49.359 10.620 1.00 66.60 255 GLU B CA 1
ATOM 1553 C C . GLU B 1 28 ? -38.376 -50.680 9.841 1.00 66.16 255 GLU B C 1
ATOM 1554 O O . GLU B 1 28 ? -37.350 -51.356 9.933 1.00 66.17 255 GLU B O 1
ATOM 1560 N N . MET B 1 29 ? -39.410 -51.044 9.081 1.00 65.38 256 MET B N 1
ATOM 1561 C CA . MET B 1 29 ? -39.278 -52.123 8.110 1.00 64.62 256 MET B CA 1
ATOM 1562 C C . MET B 1 29 ? -38.352 -51.634 7.011 1.00 64.13 256 MET B C 1
ATOM 1563 O O . MET B 1 29 ? -37.423 -52.343 6.606 1.00 63.99 256 MET B O 1
ATOM 1568 N N . GLU B 1 30 ? -38.613 -50.414 6.546 1.00 63.64 257 GLU B N 1
ATOM 1569 C CA . GLU B 1 30 ? -37.866 -49.804 5.453 1.00 63.44 257 GLU B CA 1
ATOM 1570 C C . GLU B 1 30 ? -36.373 -49.710 5.735 1.00 62.67 257 GLU B C 1
ATOM 1571 O O . GLU B 1 30 ? -35.558 -49.851 4.822 1.00 61.86 257 GLU B O 1
ATOM 1577 N N . ARG B 1 31 ? -36.041 -49.448 6.998 1.00 61.91 258 ARG B N 1
ATOM 1578 C CA . ARG B 1 31 ? -34.659 -49.323 7.439 1.00 61.77 258 ARG B CA 1
ATOM 1579 C C . ARG B 1 31 ? -33.996 -50.691 7.581 1.00 60.87 258 ARG B C 1
ATOM 1580 O O . ARG B 1 31 ? -32.791 -50.836 7.322 1.00 60.57 258 ARG B O 1
ATOM 1588 N N . LYS B 1 32 ? -34.789 -51.684 7.980 1.00 59.83 259 LYS B N 1
ATOM 1589 C CA . LYS B 1 32 ? -34.326 -53.063 8.128 1.00 59.27 259 LYS B CA 1
ATOM 1590 C C . LYS B 1 32 ? -33.965 -53.636 6.752 1.00 58.61 259 LYS B C 1
ATOM 1591 O O . LYS B 1 32 ? -32.991 -54.387 6.594 1.00 58.46 259 LYS B O 1
ATOM 1597 N N . MET B 1 33 ? -34.735 -53.225 5.758 1.00 57.79 260 MET B N 1
ATOM 1598 C CA . MET B 1 33 ? -34.590 -53.675 4.383 1.00 57.58 260 MET B CA 1
ATOM 1599 C C . MET B 1 33 ? -33.559 -52.895 3.564 1.00 57.43 260 MET B C 1
ATOM 1600 O O . MET B 1 33 ? -33.033 -53.411 2.581 1.00 57.44 260 MET B O 1
ATOM 1605 N N . ASN B 1 34 ? -33.282 -51.656 3.956 1.00 56.91 261 ASN B N 1
ATOM 1606 C CA . ASN B 1 34 ? -32.374 -50.802 3.199 1.00 57.38 261 ASN B CA 1
ATOM 1607 C C . ASN B 1 34 ? -31.003 -51.464 2.936 1.00 57.27 261 ASN B C 1
ATOM 1608 O O . ASN B 1 34 ? -30.382 -52.030 3.854 1.00 56.55 261 ASN B O 1
ATOM 1613 N N . GLY B 1 35 ? -30.570 -51.399 1.668 1.00 57.11 262 GLY B N 1
ATOM 1614 C CA . GLY B 1 35 ? -29.295 -51.971 1.214 1.00 56.57 262 GLY B CA 1
ATOM 1615 C C . GLY B 1 35 ? -29.221 -53.496 1.257 1.00 56.17 262 GLY B C 1
ATOM 1616 O O . GLY B 1 35 ? -28.167 -54.080 0.981 1.00 56.47 262 GLY B O 1
ATOM 1617 N N . ARG B 1 36 ? -30.325 -54.148 1.597 1.00 55.21 263 ARG B N 1
ATOM 1618 C CA . ARG B 1 36 ? -30.340 -55.611 1.707 1.00 55.13 263 ARG B CA 1
ATOM 1619 C C . ARG B 1 36 ? -31.033 -56.316 0.538 1.00 55.37 263 ARG B C 1
ATOM 1620 O O . ARG B 1 36 ? -32.068 -55.866 0.039 1.00 55.31 263 ARG B O 1
ATOM 1628 N N . LYS B 1 37 ? -30.456 -57.436 0.123 1.00 55.24 264 LYS B N 1
ATOM 1629 C CA . LYS B 1 37 ? -31.069 -58.280 -0.866 1.00 55.62 264 LYS B CA 1
ATOM 1630 C C . LYS B 1 37 ? -32.260 -58.991 -0.214 1.00 55.16 264 LYS B C 1
ATOM 1631 O O . LYS B 1 37 ? -32.122 -59.644 0.809 1.00 55.58 264 LYS B O 1
ATOM 1637 N N . LEU B 1 38 ? -33.445 -58.835 -0.788 1.00 54.86 265 LEU B N 1
ATOM 1638 C CA . LEU B 1 38 ? -34.568 -59.660 -0.379 1.00 54.55 265 LEU B CA 1
ATOM 1639 C C . LEU B 1 38 ? -34.501 -60.966 -1.183 1.00 54.40 265 LEU B C 1
ATOM 1640 O O . LEU B 1 38 ? -34.463 -60.939 -2.406 1.00 53.54 265 LEU B O 1
ATOM 1645 N N . ILE B 1 39 ? -34.441 -62.101 -0.491 1.00 54.51 266 ILE B N 1
ATOM 1646 C CA . ILE B 1 39 ? -34.447 -63.391 -1.163 1.00 54.90 266 ILE B CA 1
ATOM 1647 C C . ILE B 1 39 ? -35.691 -64.181 -0.715 1.00 55.50 266 ILE B C 1
ATOM 1648 O O . ILE B 1 39 ? -35.913 -64.384 0.477 1.00 54.70 266 ILE B O 1
ATOM 1653 N N . ARG B 1 40 ? -36.510 -64.610 -1.666 1.00 55.73 267 ARG B N 1
ATOM 1654 C CA . ARG B 1 40 ? -37.711 -65.357 -1.312 1.00 56.26 267 ARG B CA 1
ATOM 1655 C C . ARG B 1 40 ? -37.235 -66.710 -0.856 1.00 56.97 267 ARG B C 1
ATOM 1656 O O . ARG B 1 40 ? -36.171 -67.169 -1.314 1.00 56.67 267 ARG B O 1
ATOM 1664 N N . LEU B 1 41 ? -37.985 -67.347 0.052 1.00 56.87 268 LEU B N 1
ATOM 1665 C CA . LEU B 1 41 ? -37.499 -68.600 0.592 1.00 57.74 268 LEU B CA 1
ATOM 1666 C C . LEU B 1 41 ? -37.272 -69.722 -0.435 1.00 58.06 268 LEU B C 1
ATOM 1667 O O . LEU B 1 41 ? -36.397 -70.570 -0.216 1.00 58.28 268 LEU B O 1
ATOM 1672 N N . ALA B 1 42 ? -38.002 -69.707 -1.558 1.00 58.07 269 ALA B N 1
ATOM 1673 C CA . ALA B 1 42 ? -37.786 -70.703 -2.638 1.00 57.84 269 ALA B CA 1
ATOM 1674 C C . ALA B 1 42 ? -36.439 -70.550 -3.305 1.00 58.11 269 ALA B C 1
ATOM 1675 O O . ALA B 1 42 ? -35.903 -71.523 -3.852 1.00 58.70 269 ALA B O 1
ATOM 1677 N N . GLN B 1 43 ? -35.899 -69.330 -3.302 1.00 57.03 270 GLN B N 1
ATOM 1678 C CA . GLN B 1 43 ? -34.600 -69.107 -3.916 1.00 56.96 270 GLN B CA 1
ATOM 1679 C C . GLN B 1 43 ? -33.416 -69.551 -3.024 1.00 56.81 270 GLN B C 1
ATOM 1680 O O . GLN B 1 43 ? -32.278 -69.545 -3.467 1.00 57.03 270 GLN B O 1
ATOM 1686 N N . LEU B 1 44 ? -33.684 -69.983 -1.793 1.00 56.98 271 LEU B N 1
ATOM 1687 C CA . LEU B 1 44 ? -32.604 -70.260 -0.833 1.00 57.17 271 LEU B CA 1
ATOM 1688 C C . LEU B 1 44 ? -31.783 -71.510 -1.165 1.00 58.05 271 LEU B C 1
ATOM 1689 O O . LEU B 1 44 ? -30.535 -71.482 -1.092 1.00 59.11 271 LEU B O 1
ATOM 1694 N N . GLN B 1 45 ? -32.463 -72.601 -1.531 1.00 57.72 272 GLN B N 1
ATOM 1695 C CA . GLN B 1 45 ? -31.783 -73.837 -1.867 1.00 57.97 272 GLN B CA 1
ATOM 1696 C C . GLN B 1 45 ? -30.684 -73.614 -2.906 1.00 57.82 272 GLN B C 1
ATOM 1697 O O . GLN B 1 45 ? -29.570 -74.121 -2.766 1.00 58.28 272 GLN B O 1
ATOM 1703 N N . ASN B 1 46 ? -31.001 -72.858 -3.955 1.00 57.51 273 ASN B N 1
ATOM 1704 C CA . ASN B 1 46 ? -30.042 -72.581 -5.020 1.00 56.58 273 ASN B CA 1
ATOM 1705 C C . ASN B 1 46 ? -28.891 -71.693 -4.603 1.00 56.14 273 ASN B C 1
ATOM 1706 O O . ASN B 1 46 ? -27.801 -71.866 -5.103 1.00 55.54 273 ASN B O 1
ATOM 1711 N N . LYS B 1 47 ? -29.139 -70.713 -3.731 1.00 56.39 274 LYS B N 1
ATOM 1712 C CA . LYS B 1 47 ? -28.073 -69.792 -3.297 1.00 57.00 274 LYS B CA 1
ATOM 1713 C C . LYS B 1 47 ? -27.044 -70.492 -2.416 1.00 56.69 274 LYS B C 1
ATOM 1714 O O . LYS B 1 47 ? -25.865 -70.205 -2.497 1.00 56.39 274 LYS B O 1
ATOM 1720 N N . ILE B 1 48 ? -27.521 -71.395 -1.564 1.00 57.61 275 ILE B N 1
ATOM 1721 C CA . ILE B 1 48 ? -26.682 -72.234 -0.699 1.00 58.03 275 ILE B CA 1
ATOM 1722 C C . ILE B 1 48 ? -25.824 -73.156 -1.566 1.00 58.09 275 ILE B C 1
ATOM 1723 O O . ILE B 1 48 ? -24.601 -73.236 -1.385 1.00 58.19 275 ILE B O 1
ATOM 1728 N N . ALA B 1 49 ? -26.471 -73.819 -2.526 1.00 58.21 276 ALA B N 1
ATOM 1729 C CA . ALA B 1 49 ? -25.796 -74.747 -3.444 1.00 58.63 276 ALA B CA 1
ATOM 1730 C C . ALA B 1 49 ? -24.738 -74.059 -4.286 1.00 58.90 276 ALA B C 1
ATOM 1731 O O . ALA B 1 49 ? -23.686 -74.637 -4.545 1.00 58.70 276 ALA B O 1
ATOM 1733 N N . THR B 1 50 ? -25.017 -72.824 -4.698 1.00 59.72 277 THR B N 1
ATOM 1734 C CA . THR B 1 50 ? -24.095 -72.046 -5.536 1.00 60.57 277 THR B CA 1
ATOM 1735 C C . THR B 1 50 ? -23.109 -71.276 -4.682 1.00 60.94 277 THR B C 1
ATOM 1736 O O . THR B 1 50 ? -22.219 -70.604 -5.222 1.00 61.61 277 THR B O 1
ATOM 1740 N N . GLU B 1 51 ? -23.269 -71.378 -3.358 1.00 60.77 278 GLU B N 1
ATOM 1741 C CA . GLU B 1 51 ? -22.360 -70.763 -2.382 1.00 61.42 278 GLU B CA 1
ATOM 1742 C C . GLU B 1 51 ? -22.365 -69.249 -2.486 1.00 61.77 278 GLU B C 1
ATOM 1743 O O . GLU B 1 51 ? -21.360 -68.578 -2.204 1.00 61.51 278 GLU B O 1
ATOM 1749 N N . LYS B 1 52 ? -23.532 -68.730 -2.855 1.00 62.44 279 LYS B N 1
ATOM 1750 C CA . LYS B 1 52 ? -23.731 -67.313 -3.111 1.00 62.77 279 LYS B CA 1
ATOM 1751 C C . LYS B 1 52 ? -24.576 -66.688 -2.025 1.00 62.12 279 LYS B C 1
ATOM 1752 O O . LYS B 1 52 ? -25.185 -65.653 -2.246 1.00 63.40 279 LYS B O 1
ATOM 1758 N N . LEU B 1 53 ? -24.642 -67.303 -0.852 1.00 61.63 280 LEU B N 1
ATOM 1759 C CA . LEU B 1 53 ? -25.530 -66.779 0.190 1.00 59.86 280 LEU B CA 1
ATOM 1760 C C . LEU B 1 53 ? -24.827 -65.890 1.220 1.00 60.04 280 LEU B C 1
ATOM 1761 O O . LEU B 1 53 ? -25.331 -64.813 1.552 1.00 59.40 280 LEU B O 1
ATOM 1766 N N . GLU B 1 54 ? -23.668 -66.326 1.709 1.00 59.94 281 GLU B N 1
ATOM 1767 C CA . GLU B 1 54 ? -22.979 -65.630 2.796 1.00 60.37 281 GLU B CA 1
ATOM 1768 C C . GLU B 1 54 ? -22.318 -64.300 2.384 1.00 59.27 281 GLU B C 1
ATOM 1769 O O . GLU B 1 54 ? -21.961 -63.475 3.222 1.00 58.77 281 GLU B O 1
ATOM 1775 N N . GLU B 1 55 ? -22.130 -64.098 1.094 1.00 58.22 282 GLU B N 1
ATOM 1776 C CA . GLU B 1 55 ? -21.573 -62.840 0.610 1.00 57.71 282 GLU B CA 1
ATOM 1777 C C . GLU B 1 55 ? -22.637 -61.721 0.547 1.00 56.41 282 GLU B C 1
ATOM 1778 O O . GLU B 1 55 ? -22.290 -60.548 0.452 1.00 56.16 282 GLU B O 1
ATOM 1784 N N . GLU B 1 56 ? -23.915 -62.100 0.584 1.00 54.77 283 GLU B N 1
ATOM 1785 C CA . GLU B 1 56 ? -25.022 -61.147 0.584 1.00 54.30 283 GLU B CA 1
ATOM 1786 C C . GLU B 1 56 ? -25.467 -60.777 2.004 1.00 53.25 283 GLU B C 1
ATOM 1787 O O . GLU B 1 56 ? -25.490 -61.611 2.921 1.00 52.37 283 GLU B O 1
ATOM 1793 N N . ASP B 1 57 ? -25.846 -59.517 2.162 1.00 52.31 284 ASP B N 1
ATOM 1794 C CA . ASP B 1 57 ? -26.558 -59.068 3.343 1.00 51.53 284 ASP B CA 1
ATOM 1795 C C . ASP B 1 57 ? -28.032 -59.209 2.951 1.00 51.16 284 ASP B C 1
ATOM 1796 O O . ASP B 1 57 ? -28.580 -58.354 2.243 1.00 51.33 284 ASP B O 1
ATOM 1801 N N . TRP B 1 58 ? -28.667 -60.293 3.390 1.00 50.57 285 TRP B N 1
ATOM 1802 C CA . TRP B 1 58 ? -29.999 -60.663 2.895 1.00 50.63 285 TRP B CA 1
ATOM 1803 C C . TRP B 1 58 ? -31.090 -60.934 3.955 1.00 51.09 285 TRP B C 1
ATOM 1804 O O . TRP B 1 58 ? -30.804 -61.279 5.108 1.00 50.90 285 TRP B O 1
ATOM 1815 N N . VAL B 1 59 ? -32.342 -60.838 3.508 1.00 51.61 286 VAL B N 1
ATOM 1816 C CA . VAL B 1 59 ? -33.529 -61.065 4.343 1.00 52.41 286 VAL B CA 1
ATOM 1817 C C . VAL B 1 59 ? -34.438 -62.031 3.610 1.00 52.55 286 VAL B C 1
ATOM 1818 O O . VAL B 1 59 ? -34.533 -61.971 2.385 1.00 52.57 286 VAL B O 1
ATOM 1822 N N . THR B 1 60 ? -35.131 -62.887 4.347 1.00 52.78 287 THR B N 1
ATOM 1823 C CA . THR B 1 60 ? -36.256 -63.624 3.757 1.00 53.15 287 THR B CA 1
ATOM 1824 C C . THR B 1 60 ? -37.505 -63.505 4.648 1.00 53.06 287 THR B C 1
ATOM 1825 O O . THR B 1 60 ? -37.438 -62.985 5.733 1.00 53.52 287 THR B O 1
ATOM 1829 N N . PHE B 1 61 ? -38.651 -63.965 4.181 1.00 53.27 288 PHE B N 1
ATOM 1830 C CA . PHE B 1 61 ? -39.835 -63.988 5.038 1.00 52.67 288 PHE B CA 1
ATOM 1831 C C . PHE B 1 61 ? -40.420 -65.406 5.118 1.00 52.54 288 PHE B C 1
ATOM 1832 O O . PHE B 1 61 ? -40.397 -66.159 4.155 1.00 51.92 288 PHE B O 1
ATOM 1840 N N . GLY B 1 62 ? -40.908 -65.775 6.288 1.00 52.51 289 GLY B N 1
ATOM 1841 C CA . GLY B 1 62 ? -41.517 -67.071 6.460 1.00 51.84 289 GLY B CA 1
ATOM 1842 C C . GLY B 1 62 ? -42.458 -67.065 7.631 1.00 51.35 289 GLY B C 1
ATOM 1843 O O . GLY B 1 62 ? -42.289 -66.275 8.590 1.00 51.15 289 GLY B O 1
ATOM 1844 N N . VAL B 1 63 ? -43.460 -67.927 7.547 1.00 50.84 290 VAL B N 1
ATOM 1845 C CA . VAL B 1 63 ? -44.449 -68.065 8.619 1.00 51.41 290 VAL B CA 1
ATOM 1846 C C . VAL B 1 63 ? -44.143 -69.333 9.366 1.00 51.00 290 VAL B C 1
ATOM 1847 O O . VAL B 1 63 ? -43.818 -70.348 8.736 1.00 51.61 290 VAL B O 1
ATOM 1851 N N . ILE B 1 64 ? -44.210 -69.284 10.696 1.00 50.96 291 ILE B N 1
ATOM 1852 C CA . ILE B 1 64 ? -44.005 -70.498 11.463 1.00 51.01 291 ILE B CA 1
ATOM 1853 C C . ILE B 1 64 ? -45.188 -71.449 11.287 1.00 51.79 291 ILE B C 1
ATOM 1854 O O . ILE B 1 64 ? -46.287 -71.210 11.835 1.00 51.41 291 ILE B O 1
ATOM 1859 N N . VAL B 1 65 ? -44.964 -72.524 10.531 1.00 52.30 292 VAL B N 1
ATOM 1860 C CA . VAL B 1 65 ? -46.027 -73.518 10.306 1.00 54.25 292 VAL B CA 1
ATOM 1861 C C . VAL B 1 65 ? -45.940 -74.797 11.135 1.00 55.39 292 VAL B C 1
ATOM 1862 O O . VAL B 1 65 ? -46.910 -75.561 11.230 1.00 56.56 292 VAL B O 1
ATOM 1866 N N . LYS B 1 66 ? -44.786 -75.025 11.735 1.00 56.47 293 LYS B N 1
ATOM 1867 C CA . LYS B 1 66 ? -44.603 -76.130 12.647 1.00 57.57 293 LYS B CA 1
ATOM 1868 C C . LYS B 1 66 ? -43.383 -75.849 13.528 1.00 57.60 293 LYS B C 1
ATOM 1869 O O . LYS B 1 66 ? -42.463 -75.151 13.123 1.00 56.96 293 LYS B O 1
ATOM 1875 N N . LYS B 1 67 ? -43.428 -76.375 14.741 1.00 58.46 294 LYS B N 1
ATOM 1876 C CA . LYS B 1 67 ? -42.434 -76.169 15.765 1.00 60.03 294 LYS B CA 1
ATOM 1877 C C . LYS B 1 67 ? -42.045 -77.524 16.353 1.00 61.13 294 LYS B C 1
ATOM 1878 O O . LYS B 1 67 ? -42.919 -78.365 16.619 1.00 61.14 294 LYS B O 1
ATOM 1884 N N . ILE B 1 68 ? -40.743 -77.714 16.571 1.00 62.34 295 ILE B N 1
ATOM 1885 C CA . ILE B 1 68 ? -40.192 -78.923 17.190 1.00 63.71 295 ILE B CA 1
ATOM 1886 C C . ILE B 1 68 ? -39.199 -78.511 18.296 1.00 64.44 295 ILE B C 1
ATOM 1887 O O . ILE B 1 68 ? -38.545 -77.468 18.203 1.00 64.14 295 ILE B O 1
ATOM 1892 N N . THR B 1 69 ? -39.103 -79.332 19.343 1.00 65.83 296 THR B N 1
ATOM 1893 C CA . THR B 1 69 ? -37.997 -79.247 20.316 1.00 66.85 296 THR B CA 1
ATOM 1894 C C . THR B 1 69 ? -36.769 -80.040 19.836 1.00 66.88 296 THR B C 1
ATOM 1895 O O . THR B 1 69 ? -35.633 -79.558 19.887 1.00 66.86 296 THR B O 1
ATOM 1899 N N . THR B 1 78 ? -30.406 -75.666 25.111 1.00 61.81 305 THR B N 1
ATOM 1900 C CA . THR B 1 78 ? -31.300 -76.260 24.125 1.00 61.06 305 THR B CA 1
ATOM 1901 C C . THR B 1 78 ? -31.439 -75.391 22.872 1.00 60.84 305 THR B C 1
ATOM 1902 O O . THR B 1 78 ? -30.801 -74.321 22.717 1.00 61.01 305 THR B O 1
ATOM 1906 N N . PHE B 1 79 ? -32.296 -75.872 21.977 1.00 59.40 306 PHE B N 1
ATOM 1907 C CA . PHE B 1 79 ? -32.505 -75.265 20.696 1.00 58.08 306 PHE B CA 1
ATOM 1908 C C . PHE B 1 79 ? -33.894 -75.709 20.220 1.00 57.48 306 PHE B C 1
ATOM 1909 O O . PHE B 1 79 ? -34.469 -76.670 20.753 1.00 57.18 306 PHE B O 1
ATOM 1917 N N . SER B 1 80 ? -34.434 -74.995 19.237 1.00 56.20 307 SER B N 1
ATOM 1918 C CA . SER B 1 80 ? -35.682 -75.399 18.610 1.00 55.03 307 SER B CA 1
ATOM 1919 C C . SER B 1 80 ? -35.502 -75.453 17.114 1.00 54.15 307 SER B C 1
ATOM 1920 O O . SER B 1 80 ? -34.473 -75.050 16.571 1.00 54.43 307 SER B O 1
ATOM 1923 N N . ILE B 1 81 ? -36.531 -75.951 16.448 1.00 53.56 308 ILE B N 1
ATOM 1924 C CA . ILE B 1 81 ? -36.620 -75.909 14.991 1.00 52.64 308 ILE B CA 1
ATOM 1925 C C . ILE B 1 81 ? -37.982 -75.377 14.618 1.00 52.03 308 ILE B C 1
ATOM 1926 O O . ILE B 1 81 ? -38.990 -75.823 15.138 1.00 51.46 308 ILE B O 1
ATOM 1931 N N . TRP B 1 82 ? -37.992 -74.400 13.722 1.00 52.29 309 TRP B N 1
ATOM 1932 C CA . TRP B 1 82 ? -39.217 -73.943 13.081 1.00 51.98 309 TRP B CA 1
ATOM 1933 C C . TRP B 1 82 ? -39.226 -74.336 11.626 1.00 52.34 309 TRP B C 1
ATOM 1934 O O . TRP B 1 82 ? -38.250 -74.098 10.885 1.00 52.19 309 TRP B O 1
ATOM 1945 N N . ARG B 1 83 ? -40.341 -74.909 11.208 1.00 51.57 310 ARG B N 1
ATOM 1946 C CA . ARG B 1 83 ? -40.548 -75.149 9.810 1.00 52.34 310 ARG B CA 1
ATOM 1947 C C . ARG B 1 83 ? -41.187 -73.886 9.240 1.00 51.85 310 ARG B C 1
ATOM 1948 O O . ARG B 1 83 ? -42.182 -73.408 9.767 1.00 50.93 310 ARG B O 1
ATOM 1956 N N . LEU B 1 84 ? -40.600 -73.332 8.178 1.00 52.06 311 LEU B N 1
ATOM 1957 C CA . LEU B 1 84 ? -41.111 -72.081 7.600 1.00 52.41 311 LEU B CA 1
ATOM 1958 C C . LEU B 1 84 ? -41.665 -72.205 6.199 1.00 52.24 311 LEU B C 1
ATOM 1959 O O . LEU B 1 84 ? -41.134 -72.917 5.355 1.00 51.59 311 LEU B O 1
ATOM 1964 N N . ASN B 1 85 ? -42.723 -71.440 5.960 1.00 52.65 312 ASN B N 1
ATOM 1965 C CA . ASN B 1 85 ? -43.360 -71.378 4.664 1.00 52.59 312 ASN B CA 1
ATOM 1966 C C . ASN B 1 85 ? -43.776 -69.927 4.424 1.00 52.97 312 ASN B C 1
ATOM 1967 O O . ASN B 1 85 ? -44.253 -69.254 5.338 1.00 53.39 312 ASN B O 1
ATOM 1972 N N . ASP B 1 86 ? -43.613 -69.414 3.214 1.00 52.84 313 ASP B N 1
ATOM 1973 C CA . ASP B 1 86 ? -43.911 -68.003 3.064 1.00 52.65 313 ASP B CA 1
ATOM 1974 C C . ASP B 1 86 ? -45.336 -67.655 2.600 1.00 53.32 313 ASP B C 1
ATOM 1975 O O . ASP B 1 86 ? -45.659 -66.485 2.401 1.00 53.06 313 ASP B O 1
ATOM 1980 N N . LEU B 1 87 ? -46.169 -68.683 2.445 1.00 53.90 314 LEU B N 1
ATOM 1981 C CA . LEU B 1 87 ? -47.566 -68.562 2.025 1.00 54.74 314 LEU B CA 1
ATOM 1982 C C . LEU B 1 87 ? -47.769 -67.961 0.635 1.00 54.58 314 LEU B C 1
ATOM 1983 O O . LEU B 1 87 ? -48.863 -67.543 0.315 1.00 53.81 314 LEU B O 1
ATOM 1988 N N . LYS B 1 88 ? -46.705 -67.943 -0.169 1.00 55.13 315 LYS B N 1
ATOM 1989 C CA . LYS B 1 88 ? -46.731 -67.522 -1.573 1.00 54.82 315 LYS B CA 1
ATOM 1990 C C . LYS B 1 88 ? -46.296 -68.709 -2.422 1.00 55.25 315 LYS B C 1
ATOM 1991 O O . LYS B 1 88 ? -47.004 -69.138 -3.324 1.00 55.50 315 LYS B O 1
ATOM 1997 N N . ASP B 1 89 ? -45.134 -69.278 -2.119 1.00 56.47 316 ASP B N 1
ATOM 1998 C CA . ASP B 1 89 ? -44.763 -70.564 -2.695 1.00 56.92 316 ASP B CA 1
ATOM 1999 C C . ASP B 1 89 ? -45.145 -71.620 -1.696 1.00 57.14 316 ASP B C 1
ATOM 2000 O O . ASP B 1 89 ? -44.342 -72.057 -0.860 1.00 57.43 316 ASP B O 1
ATOM 2005 N N . LEU B 1 90 ? -46.409 -72.005 -1.773 1.00 57.74 317 LEU B N 1
ATOM 2006 C CA . LEU B 1 90 ? -47.041 -72.813 -0.751 1.00 58.57 317 LEU B CA 1
ATOM 2007 C C . LEU B 1 90 ? -46.409 -74.180 -0.526 1.00 58.89 317 LEU B C 1
ATOM 2008 O O . LEU B 1 90 ? -46.591 -74.751 0.548 1.00 59.22 317 LEU B O 1
ATOM 2013 N N . ASP B 1 91 ? -45.668 -74.721 -1.489 1.00 59.04 318 ASP B N 1
ATOM 2014 C CA . ASP B 1 91 ? -44.965 -75.957 -1.170 1.00 59.90 318 ASP B CA 1
ATOM 2015 C C . ASP B 1 91 ? -43.426 -75.888 -1.021 1.00 59.41 318 ASP B C 1
ATOM 2016 O O . ASP B 1 91 ? -42.772 -76.909 -1.049 1.00 59.00 318 ASP B O 1
ATOM 2021 N N . LYS B 1 92 ? -42.882 -74.682 -0.823 1.00 58.82 319 LYS B N 1
ATOM 2022 C CA . LYS B 1 92 ? -41.482 -74.467 -0.449 1.00 58.33 319 LYS B CA 1
ATOM 2023 C C . LYS B 1 92 ? -41.312 -74.206 1.063 1.00 57.56 319 LYS B C 1
ATOM 2024 O O . LYS B 1 92 ? -41.873 -73.239 1.637 1.00 56.87 319 LYS B O 1
ATOM 2030 N N . TYR B 1 93 ? -40.552 -75.095 1.699 1.00 56.49 320 TYR B N 1
ATOM 2031 C CA . TYR B 1 93 ? -40.295 -75.029 3.133 1.00 56.00 320 TYR B CA 1
ATOM 2032 C C . TYR B 1 93 ? -38.790 -75.015 3.445 1.00 55.24 320 TYR B C 1
ATOM 2033 O O . TYR B 1 93 ? -37.986 -75.658 2.754 1.00 54.42 320 TYR B O 1
ATOM 2042 N N . ILE B 1 94 ? -38.419 -74.302 4.501 1.00 53.56 321 ILE B N 1
ATOM 2043 C CA . ILE B 1 94 ? -37.098 -74.493 5.105 1.00 52.38 321 ILE B CA 1
ATOM 2044 C C . ILE B 1 94 ? -37.275 -74.793 6.592 1.00 51.46 321 ILE B C 1
ATOM 2045 O O . ILE B 1 94 ? -38.318 -74.486 7.192 1.00 49.86 321 ILE B O 1
ATOM 2050 N N . SER B 1 95 ? -36.249 -75.398 7.165 1.00 50.10 322 SER B N 1
ATOM 2051 C CA . SER B 1 95 ? -36.159 -75.571 8.603 1.00 50.14 322 SER B CA 1
ATOM 2052 C C . SER B 1 95 ? -35.167 -74.571 9.191 1.00 48.95 322 SER B C 1
ATOM 2053 O O . SER B 1 95 ? -34.038 -74.531 8.779 1.00 48.20 322 SER B O 1
ATOM 2056 N N . LEU B 1 96 ? -35.594 -73.797 10.174 1.00 49.17 323 LEU B N 1
ATOM 2057 C CA . LEU B 1 96 ? -34.709 -72.881 10.850 1.00 49.29 323 LEU B CA 1
ATOM 2058 C C . LEU B 1 96 ? -34.375 -73.422 12.255 1.00 50.12 323 LEU B C 1
ATOM 2059 O O . LEU B 1 96 ? -35.279 -73.688 13.080 1.00 50.55 323 LEU B O 1
ATOM 2064 N N . PHE B 1 97 ? -33.079 -73.589 12.504 1.00 49.74 324 PHE B N 1
ATOM 2065 C CA . PHE B 1 97 ? -32.552 -73.999 13.800 1.00 50.12 324 PHE B CA 1
ATOM 2066 C C . PHE B 1 97 ? -32.197 -72.774 14.640 1.00 50.47 324 PHE B C 1
ATOM 2067 O O . PHE B 1 97 ? -31.366 -71.947 14.265 1.00 50.02 324 PHE B O 1
ATOM 2075 N N . LEU B 1 98 ? -32.834 -72.690 15.804 1.00 51.89 325 LEU B N 1
ATOM 2076 C CA . LEU B 1 98 ? -32.654 -71.593 16.740 1.00 51.64 325 LEU B CA 1
ATOM 2077 C C . LEU B 1 98 ? -31.716 -72.048 17.849 1.00 51.92 325 LEU B C 1
ATOM 2078 O O . LEU B 1 98 ? -32.063 -72.972 18.587 1.00 52.06 325 LEU B O 1
ATOM 2083 N N . PHE B 1 99 ? -30.530 -71.420 17.939 1.00 52.25 326 PHE B N 1
ATOM 2084 C CA . PHE B 1 99 ? -29.528 -71.701 18.991 1.00 52.47 326 PHE B CA 1
ATOM 2085 C C . PHE B 1 99 ? -29.329 -70.511 19.936 1.00 52.47 326 PHE B C 1
ATOM 2086 O O . PHE B 1 99 ? -29.748 -69.386 19.633 1.00 52.49 326 PHE B O 1
ATOM 2094 N N . GLY B 1 100 ? -28.634 -70.782 21.043 1.00 52.23 327 GLY B N 1
ATOM 2095 C CA . GLY B 1 100 ? -28.229 -69.795 22.039 1.00 52.35 327 GLY B CA 1
ATOM 2096 C C . GLY B 1 100 ? -29.302 -68.798 22.438 1.00 53.05 327 GLY B C 1
ATOM 2097 O O . GLY B 1 100 ? -30.421 -69.174 22.851 1.00 52.50 327 GLY B O 1
ATOM 2098 N N . ASP B 1 101 ? -28.967 -67.518 22.294 1.00 52.92 328 ASP B N 1
ATOM 2099 C CA . ASP B 1 101 ? -29.862 -66.463 22.739 1.00 53.31 328 ASP B CA 1
ATOM 2100 C C . ASP B 1 101 ? -31.125 -66.386 21.905 1.00 52.11 328 ASP B C 1
ATOM 2101 O O . ASP B 1 101 ? -32.097 -65.809 22.328 1.00 52.54 328 ASP B O 1
ATOM 2106 N N . VAL B 1 102 ? -31.121 -66.966 20.723 1.00 51.97 329 VAL B N 1
ATOM 2107 C CA . VAL B 1 102 ? -32.320 -66.914 19.892 1.00 51.43 329 VAL B CA 1
ATOM 2108 C C . VAL B 1 102 ? -33.355 -67.933 20.338 1.00 50.90 329 VAL B C 1
ATOM 2109 O O . VAL B 1 102 ? -34.535 -67.639 20.336 1.00 50.28 329 VAL B O 1
ATOM 2113 N N . HIS B 1 103 ? -32.907 -69.130 20.700 1.00 51.07 330 HIS B N 1
ATOM 2114 C CA . HIS B 1 103 ? -33.764 -70.077 21.379 1.00 51.38 330 HIS B CA 1
ATOM 2115 C C . HIS B 1 103 ? -34.277 -69.486 22.701 1.00 52.13 330 HIS B C 1
ATOM 2116 O O . HIS B 1 103 ? -35.488 -69.443 22.929 1.00 51.61 330 HIS B O 1
ATOM 2123 N N . LYS B 1 104 ? -33.357 -69.021 23.549 1.00 53.06 331 LYS B N 1
ATOM 2124 C CA . LYS B 1 104 ? -33.720 -68.446 24.860 1.00 54.47 331 LYS B CA 1
ATOM 2125 C C . LYS B 1 104 ? -34.754 -67.309 24.756 1.00 54.35 331 LYS B C 1
ATOM 2126 O O . LYS B 1 104 ? -35.731 -67.284 25.506 1.00 53.89 331 LYS B O 1
ATOM 2132 N N . GLU B 1 105 ? -34.547 -66.390 23.814 1.00 54.54 332 GLU B N 1
ATOM 2133 C CA . GLU B 1 105 ? -35.463 -65.270 23.669 1.00 55.20 332 GLU B CA 1
ATOM 2134 C C . GLU B 1 105 ? -36.758 -65.676 22.972 1.00 53.89 332 GLU B C 1
ATOM 2135 O O . GLU B 1 105 ? -37.827 -65.293 23.400 1.00 54.21 332 GLU B O 1
ATOM 2141 N N . HIS B 1 106 ? -36.668 -66.489 21.932 1.00 53.08 333 HIS B N 1
ATOM 2142 C CA . HIS B 1 106 ? -37.812 -66.680 21.054 1.00 52.08 333 HIS B CA 1
ATOM 2143 C C . HIS B 1 106 ? -38.506 -68.026 21.064 1.00 50.61 333 HIS B C 1
ATOM 2144 O O . HIS B 1 106 ? -39.478 -68.200 20.343 1.00 49.94 333 HIS B O 1
ATOM 2151 N N . TRP B 1 107 ? -38.047 -68.990 21.838 1.00 49.11 334 TRP B N 1
ATOM 2152 C CA . TRP B 1 107 ? -38.654 -70.323 21.692 1.00 48.54 334 TRP B CA 1
ATOM 2153 C C . TRP B 1 107 ? -40.171 -70.480 21.875 1.00 48.24 334 TRP B C 1
ATOM 2154 O O . TRP B 1 107 ? -40.754 -71.386 21.282 1.00 47.93 334 TRP B O 1
ATOM 2165 N N . LYS B 1 108 ? -40.799 -69.613 22.666 1.00 48.89 335 LYS B N 1
ATOM 2166 C CA . LYS B 1 108 ? -42.238 -69.742 22.994 1.00 50.14 335 LYS B CA 1
ATOM 2167 C C . LYS B 1 108 ? -43.204 -69.012 22.034 1.00 50.95 335 LYS B C 1
ATOM 2168 O O . LYS B 1 108 ? -44.434 -69.061 22.206 1.00 50.61 335 LYS B O 1
ATOM 2174 N N . THR B 1 109 ? -42.662 -68.369 20.997 1.00 52.43 336 THR B N 1
ATOM 2175 C CA . THR B 1 109 ? -43.513 -67.624 20.050 1.00 53.25 336 THR B CA 1
ATOM 2176 C C . THR B 1 109 ? -44.516 -68.513 19.288 1.00 53.42 336 THR B C 1
ATOM 2177 O O . THR B 1 109 ? -44.201 -69.659 18.952 1.00 53.62 336 THR B O 1
ATOM 2181 N N . ASP B 1 110 ? -45.729 -67.991 19.060 1.00 52.92 337 ASP B N 1
ATOM 2182 C CA . ASP B 1 110 ? -46.828 -68.755 18.471 1.00 52.99 337 ASP B CA 1
ATOM 2183 C C . ASP B 1 110 ? -46.510 -69.310 17.093 1.00 52.90 337 ASP B C 1
ATOM 2184 O O . ASP B 1 110 ? -45.815 -68.665 16.305 1.00 53.55 337 ASP B O 1
ATOM 2189 N N . GLN B 1 111 ? -47.017 -70.506 16.810 1.00 52.12 338 GLN B N 1
ATOM 2190 C CA . GLN B 1 111 ? -47.148 -70.988 15.447 1.00 51.90 338 GLN B CA 1
ATOM 2191 C C . GLN B 1 111 ? -48.067 -70.006 14.664 1.00 51.02 338 GLN B C 1
ATOM 2192 O O . GLN B 1 111 ? -48.970 -69.414 15.225 1.00 49.67 338 GLN B O 1
ATOM 2198 N N . GLY B 1 112 ? -47.780 -69.784 13.390 1.00 50.85 339 GLY B N 1
ATOM 2199 C CA . GLY B 1 112 ? -48.504 -68.780 12.608 1.00 50.68 339 GLY B CA 1
ATOM 2200 C C . GLY B 1 112 ? -47.882 -67.389 12.670 1.00 50.97 339 GLY B C 1
ATOM 2201 O O . GLY B 1 112 ? -48.409 -66.450 12.048 1.00 50.32 339 GLY B O 1
ATOM 2202 N N . THR B 1 113 ? -46.770 -67.218 13.399 1.00 50.62 340 THR B N 1
ATOM 2203 C CA . THR B 1 113 ? -46.171 -65.877 13.368 1.00 51.59 340 THR B CA 1
ATOM 2204 C C . THR B 1 113 ? -45.285 -65.623 12.171 1.00 51.43 340 THR B C 1
ATOM 2205 O O . THR B 1 113 ? -44.544 -66.511 11.717 1.00 51.35 340 THR B O 1
ATOM 2209 N N . VAL B 1 114 ? -45.418 -64.422 11.621 1.00 51.14 341 VAL B N 1
ATOM 2210 C CA . VAL B 1 114 ? -44.596 -64.065 10.484 1.00 52.15 341 VAL B CA 1
ATOM 2211 C C . VAL B 1 114 ? -43.265 -63.481 10.926 1.00 52.58 341 VAL B C 1
ATOM 2212 O O . VAL B 1 114 ? -43.208 -62.639 11.857 1.00 52.74 341 VAL B O 1
ATOM 2216 N N . ILE B 1 115 ? -42.202 -63.982 10.297 1.00 51.30 342 ILE B N 1
ATOM 2217 C CA . ILE B 1 115 ? -40.877 -63.534 10.626 1.00 51.97 342 ILE B CA 1
ATOM 2218 C C . ILE B 1 115 ? -40.072 -63.053 9.422 1.00 51.22 342 ILE B C 1
ATOM 2219 O O . ILE B 1 115 ? -40.244 -63.523 8.297 1.00 50.28 342 ILE B O 1
ATOM 2224 N N . GLY B 1 116 ? -39.207 -62.080 9.691 1.00 50.57 343 GLY B N 1
ATOM 2225 C CA . GLY B 1 116 ? -38.127 -61.761 8.798 1.00 49.98 343 GLY B CA 1
ATOM 2226 C C . GLY B 1 116 ? -36.933 -62.515 9.322 1.00 49.67 343 GLY B C 1
ATOM 2227 O O . GLY B 1 116 ? -36.679 -62.556 10.508 1.00 50.09 343 GLY B O 1
ATOM 2228 N N . LEU B 1 117 ? -36.185 -63.108 8.427 1.00 50.13 344 LEU B N 1
ATOM 2229 C CA . LEU B 1 117 ? -35.028 -63.867 8.822 1.00 50.78 344 LEU B CA 1
ATOM 2230 C C . LEU B 1 117 ? -33.857 -63.341 7.995 1.00 51.54 344 LEU B C 1
ATOM 2231 O O . LEU B 1 117 ? -33.914 -63.338 6.758 1.00 52.39 344 LEU B O 1
ATOM 2236 N N . LEU B 1 118 ? -32.802 -62.935 8.688 1.00 51.75 345 LEU B N 1
ATOM 2237 C CA . LEU B 1 118 ? -31.703 -62.232 8.072 1.00 52.03 345 LEU B CA 1
ATOM 2238 C C . LEU B 1 118 ? -30.437 -63.008 8.264 1.00 52.22 345 LEU B C 1
ATOM 2239 O O . LEU B 1 118 ? -30.089 -63.342 9.413 1.00 52.85 345 LEU B O 1
ATOM 2244 N N . ASN B 1 119 ? -29.751 -63.308 7.152 1.00 51.26 346 ASN B N 1
ATOM 2245 C CA . ASN B 1 119 ? -28.348 -63.724 7.235 1.00 50.68 346 ASN B CA 1
ATOM 2246 C C . ASN B 1 119 ? -28.084 -64.966 8.099 1.00 50.72 346 ASN B C 1
ATOM 2247 O O . ASN B 1 119 ? -27.062 -65.035 8.810 1.00 50.49 346 ASN B O 1
ATOM 2252 N N . ALA B 1 120 ? -29.006 -65.923 8.050 1.00 50.57 347 ALA B N 1
ATOM 2253 C CA . ALA B 1 120 ? -28.880 -67.196 8.776 1.00 51.41 347 ALA B CA 1
ATOM 2254 C C . ALA B 1 120 ? -27.794 -68.056 8.138 1.00 52.07 347 ALA B C 1
ATOM 2255 O O . ALA B 1 120 ? -27.439 -67.862 6.972 1.00 51.62 347 ALA B O 1
ATOM 2257 N N . ASN B 1 121 ? -27.287 -69.020 8.905 1.00 52.97 348 ASN B N 1
ATOM 2258 C CA . ASN B 1 121 ? -26.162 -69.826 8.477 1.00 53.94 348 ASN B CA 1
ATOM 2259 C C . ASN B 1 121 ? -26.668 -71.163 7.922 1.00 55.02 348 ASN B C 1
ATOM 2260 O O . ASN B 1 121 ? -27.394 -71.889 8.627 1.00 54.38 348 ASN B O 1
ATOM 2265 N N . PRO B 1 122 ? -26.303 -71.496 6.656 1.00 56.06 349 PRO B N 1
ATOM 2266 C CA . PRO B 1 122 ? -26.709 -72.800 6.131 1.00 57.42 349 PRO B CA 1
ATOM 2267 C C . PRO B 1 122 ? -26.080 -73.900 6.953 1.00 58.79 349 PRO B C 1
ATOM 2268 O O . PRO B 1 122 ? -24.997 -73.719 7.512 1.00 59.20 349 PRO B O 1
ATOM 2272 N N . MET B 1 123 ? -26.783 -75.013 7.066 1.00 60.61 350 MET B N 1
ATOM 2273 C CA . MET B 1 123 ? -26.263 -76.174 7.764 1.00 62.46 350 MET B CA 1
ATOM 2274 C C . MET B 1 123 ? -25.884 -77.261 6.775 1.00 63.97 350 MET B C 1
ATOM 2275 O O . MET B 1 123 ? -26.448 -77.315 5.699 1.00 63.73 350 MET B O 1
ATOM 2280 N N . LYS B 1 124 ? -24.914 -78.102 7.143 1.00 67.03 351 LYS B N 1
ATOM 2281 C CA . LYS B 1 124 ? -24.568 -79.315 6.380 1.00 70.02 351 LYS B CA 1
ATOM 2282 C C . LYS B 1 124 ? -25.788 -80.223 6.293 1.00 71.97 351 LYS B C 1
ATOM 2283 O O . LYS B 1 124 ? -26.637 -80.214 7.193 1.00 72.57 351 LYS B O 1
ATOM 2289 N N . PRO B 1 125 ? -25.911 -80.988 5.199 1.00 74.08 352 PRO B N 1
ATOM 2290 C CA . PRO B 1 125 ? -27.179 -81.701 5.036 1.00 75.43 352 PRO B CA 1
ATOM 2291 C C . PRO B 1 125 ? -27.187 -83.130 5.614 1.00 76.75 352 PRO B C 1
ATOM 2292 O O . PRO B 1 125 ? -26.151 -83.643 6.070 1.00 76.42 352 PRO B O 1
ATOM 2296 N N . LYS B 1 126 ? -28.370 -83.745 5.600 1.00 78.41 353 LYS B N 1
ATOM 2297 C CA . LYS B 1 126 ? -28.522 -85.169 5.900 1.00 79.87 353 LYS B CA 1
ATOM 2298 C C . LYS B 1 126 ? -28.339 -85.970 4.606 1.00 80.53 353 LYS B C 1
ATOM 2299 O O . LYS B 1 126 ? -28.142 -85.387 3.532 1.00 80.89 353 LYS B O 1
ATOM 2305 N N . GLU B 1 127 ? -28.385 -87.299 4.709 1.00 81.13 354 GLU B N 1
ATOM 2306 C CA . GLU B 1 127 ? -28.554 -88.149 3.535 1.00 81.43 354 GLU B CA 1
ATOM 2307 C C . GLU B 1 127 ? -30.053 -88.343 3.264 1.00 81.69 354 GLU B C 1
ATOM 2308 O O . GLU B 1 127 ? -30.444 -88.894 2.234 1.00 81.64 354 GLU B O 1
ATOM 2314 N N . GLY B 1 128 ? -30.880 -87.866 4.197 1.00 81.97 355 GLY B N 1
ATOM 2315 C CA . GLY B 1 128 ? -32.336 -87.784 4.024 1.00 82.10 355 GLY B CA 1
ATOM 2316 C C . GLY B 1 128 ? -32.784 -86.335 3.866 1.00 82.34 355 GLY B C 1
ATOM 2317 O O . GLY B 1 128 ? -32.976 -85.600 4.854 1.00 82.54 355 GLY B O 1
ATOM 2318 N N . THR B 1 129 ? -32.950 -85.919 2.612 1.00 82.10 356 THR B N 1
ATOM 2319 C CA . THR B 1 129 ? -33.245 -84.521 2.272 1.00 81.35 356 THR B CA 1
ATOM 2320 C C . THR B 1 129 ? -34.210 -84.450 1.043 1.00 80.79 356 THR B C 1
ATOM 2321 O O . THR B 1 129 ? -34.972 -85.410 0.822 1.00 81.08 356 THR B O 1
ATOM 2325 N N . ASP B 1 130 ? -34.213 -83.376 0.239 1.00 79.35 357 ASP B N 1
ATOM 2326 C CA . ASP B 1 130 ? -33.311 -82.226 0.347 1.00 78.04 357 ASP B CA 1
ATOM 2327 C C . ASP B 1 130 ? -33.902 -81.070 1.188 1.00 76.51 357 ASP B C 1
ATOM 2328 O O . ASP B 1 130 ? -34.090 -79.955 0.695 1.00 76.44 357 ASP B O 1
ATOM 2333 N N . GLU B 1 131 ? -34.185 -81.367 2.456 1.00 74.32 358 GLU B N 1
ATOM 2334 C CA . GLU B 1 131 ? -34.653 -80.387 3.427 1.00 72.59 358 GLU B CA 1
ATOM 2335 C C . GLU B 1 131 ? -33.567 -79.331 3.664 1.00 70.37 358 GLU B C 1
ATOM 2336 O O . GLU B 1 131 ? -32.492 -79.625 4.183 1.00 70.48 358 GLU B O 1
ATOM 2342 N N . VAL B 1 132 ? -33.870 -78.111 3.238 1.00 67.74 359 VAL B N 1
ATOM 2343 C CA . VAL B 1 132 ? -33.012 -76.945 3.396 1.00 64.80 359 VAL B CA 1
ATOM 2344 C C . VAL B 1 132 ? -33.067 -76.453 4.824 1.00 62.50 359 VAL B C 1
ATOM 2345 O O . VAL B 1 132 ? -34.127 -76.130 5.327 1.00 62.00 359 VAL B O 1
ATOM 2349 N N . CYS B 1 133 ? -31.904 -76.416 5.464 1.00 60.05 360 CYS B N 1
ATOM 2350 C CA . CYS B 1 133 ? -31.779 -76.077 6.868 1.00 58.24 360 CYS B CA 1
ATOM 2351 C C . CYS B 1 133 ? -30.851 -74.905 7.066 1.00 56.92 360 CYS B C 1
ATOM 2352 O O . CYS B 1 133 ? -29.780 -74.853 6.465 1.00 56.68 360 CYS B O 1
ATOM 2355 N N . LEU B 1 134 ? -31.261 -73.979 7.923 1.00 55.68 361 LEU B N 1
ATOM 2356 C CA . LEU B 1 134 ? -30.409 -72.857 8.343 1.00 55.29 361 LEU B CA 1
ATOM 2357 C C . LEU B 1 134 ? -30.455 -72.660 9.849 1.00 54.26 361 LEU B C 1
ATOM 2358 O O . LEU B 1 134 ? -31.431 -73.020 10.475 1.00 53.70 361 LEU B O 1
ATOM 2363 N N . SER B 1 135 ? -29.413 -72.061 10.421 1.00 53.49 362 SER B N 1
ATOM 2364 C CA . SER B 1 135 ? -29.411 -71.783 11.843 1.00 53.29 362 SER B CA 1
ATOM 2365 C C . SER B 1 135 ? -29.159 -70.320 12.119 1.00 53.88 362 SER B C 1
ATOM 2366 O O . SER B 1 135 ? -28.669 -69.596 11.254 1.00 54.38 362 SER B O 1
ATOM 2369 N N . VAL B 1 136 ? -29.538 -69.884 13.312 1.00 54.96 363 VAL B N 1
ATOM 2370 C CA . VAL B 1 136 ? -29.255 -68.525 13.823 1.00 55.93 363 VAL B CA 1
ATOM 2371 C C . VAL B 1 136 ? -28.911 -68.652 15.294 1.00 57.06 363 VAL B C 1
ATOM 2372 O O . VAL B 1 136 ? -29.556 -69.420 16.014 1.00 57.76 363 VAL B O 1
ATOM 2376 N N . ASP B 1 137 ? -27.898 -67.915 15.734 1.00 58.81 364 ASP B N 1
ATOM 2377 C CA . ASP B 1 137 ? -27.616 -67.760 17.163 1.00 60.52 364 ASP B CA 1
ATOM 2378 C C . ASP B 1 137 ? -27.748 -66.306 17.627 1.00 60.77 364 ASP B C 1
ATOM 2379 O O . ASP B 1 137 ? -27.705 -66.029 18.824 1.00 61.77 364 ASP B O 1
ATOM 2384 N N . ASN B 1 138 ? -27.947 -65.379 16.695 1.00 60.34 365 ASN B N 1
ATOM 2385 C CA . ASN B 1 138 ? -28.018 -63.954 17.044 1.00 59.83 365 ASN B CA 1
ATOM 2386 C C . ASN B 1 138 ? -29.461 -63.447 16.920 1.00 58.30 365 ASN B C 1
ATOM 2387 O O . ASN B 1 138 ? -29.998 -63.465 15.831 1.00 58.95 365 ASN B O 1
ATOM 2392 N N . PRO B 1 139 ? -30.079 -62.977 18.029 1.00 57.47 366 PRO B N 1
ATOM 2393 C CA . PRO B 1 139 ? -31.503 -62.597 18.068 1.00 56.76 366 PRO B CA 1
ATOM 2394 C C . PRO B 1 139 ? -31.873 -61.429 17.147 1.00 56.35 366 PRO B C 1
ATOM 2395 O O . PRO B 1 139 ? -33.059 -61.231 16.846 1.00 56.09 366 PRO B O 1
ATOM 2399 N N . GLN B 1 140 ? -30.878 -60.648 16.721 1.00 55.16 367 GLN B N 1
ATOM 2400 C CA . GLN B 1 140 ? -31.123 -59.606 15.736 1.00 54.21 367 GLN B CA 1
ATOM 2401 C C . GLN B 1 140 ? -31.348 -60.173 14.323 1.00 53.28 367 GLN B C 1
ATOM 2402 O O . GLN B 1 140 ? -31.752 -59.440 13.421 1.00 52.97 367 GLN B O 1
ATOM 2408 N N . LYS B 1 141 ? -31.095 -61.471 14.135 1.00 52.46 368 LYS B N 1
ATOM 2409 C CA . LYS B 1 141 ? -31.366 -62.149 12.839 1.00 52.07 368 LYS B CA 1
ATOM 2410 C C . LYS B 1 141 ? -32.791 -62.666 12.657 1.00 50.72 368 LYS B C 1
ATOM 2411 O O . LYS B 1 141 ? -33.149 -63.169 11.592 1.00 50.72 368 LYS B O 1
ATOM 2417 N N . VAL B 1 142 ? -33.591 -62.557 13.697 1.00 50.86 369 VAL B N 1
ATOM 2418 C CA . VAL B 1 142 ? -35.003 -62.969 13.650 1.00 51.63 369 VAL B CA 1
ATOM 2419 C C . VAL B 1 142 ? -35.882 -61.760 13.941 1.00 51.15 369 VAL B C 1
ATOM 2420 O O . VAL B 1 142 ? -35.783 -61.213 14.999 1.00 49.42 369 VAL B O 1
ATOM 2424 N N . LEU B 1 143 ? -36.722 -61.359 12.987 1.00 51.75 370 LEU B N 1
ATOM 2425 C CA . LEU B 1 143 ? -37.624 -60.212 13.168 1.00 52.21 370 LEU B CA 1
ATOM 2426 C C . LEU B 1 143 ? -39.080 -60.684 13.265 1.00 52.44 370 LEU B C 1
ATOM 2427 O O . LEU B 1 143 ? -39.658 -61.149 12.262 1.00 53.13 370 LEU B O 1
ATOM 2432 N N . LEU B 1 144 ? -39.667 -60.582 14.460 1.00 52.07 371 LEU B N 1
ATOM 2433 C CA . LEU B 1 144 ? -41.018 -61.051 14.672 1.00 52.50 371 LEU B CA 1
ATOM 2434 C C . LEU B 1 144 ? -41.981 -59.972 14.216 1.00 53.12 371 LEU B C 1
ATOM 2435 O O . LEU B 1 144 ? -41.966 -58.852 14.744 1.00 52.57 371 LEU B O 1
ATOM 2440 N N . MET B 1 145 ? -42.831 -60.305 13.250 1.00 53.38 372 MET B N 1
ATOM 2441 C CA . MET B 1 145 ? -43.631 -59.273 12.578 1.00 54.40 372 MET B CA 1
ATOM 2442 C C . MET B 1 145 ? -45.098 -59.194 12.981 1.00 54.82 372 MET B C 1
ATOM 2443 O O . MET B 1 145 ? -45.725 -58.125 12.824 1.00 55.93 372 MET B O 1
ATOM 2448 N N . GLY B 1 146 ? -45.638 -60.292 13.516 1.00 54.26 373 GLY B N 1
ATOM 2449 C CA . GLY B 1 146 ? -47.054 -60.369 13.863 1.00 53.99 373 GLY B CA 1
ATOM 2450 C C . GLY B 1 146 ? -47.635 -61.718 13.463 1.00 54.19 373 GLY B C 1
ATOM 2451 O O . GLY B 1 146 ? -46.899 -62.632 13.116 1.00 54.60 373 GLY B O 1
ATOM 2452 N N . ASP B 1 147 ? -48.961 -61.848 13.512 1.00 54.38 374 ASP B N 1
ATOM 2453 C CA . ASP B 1 147 ? -49.623 -63.121 13.225 1.00 54.03 374 ASP B CA 1
ATOM 2454 C C . ASP B 1 147 ? -50.173 -63.112 11.824 1.00 53.80 374 ASP B C 1
ATOM 2455 O O . ASP B 1 147 ? -50.844 -62.148 11.425 1.00 53.57 374 ASP B O 1
ATOM 2457 N N . ALA B 1 148 ? -49.866 -64.180 11.078 1.00 53.62 375 ALA B N 1
ATOM 2458 C CA . ALA B 1 148 ? -50.364 -64.364 9.708 1.00 54.12 375 ALA B CA 1
ATOM 2459 C C . ALA B 1 148 ? -51.879 -64.674 9.674 1.00 53.95 375 ALA B C 1
ATOM 2460 O O . ALA B 1 148 ? -52.280 -65.808 9.869 1.00 53.28 375 ALA B O 1
ATOM 2462 N N . VAL B 1 149 ? -52.702 -63.671 9.389 1.00 54.63 376 VAL B N 1
ATOM 2463 C CA . VAL B 1 149 ? -54.151 -63.889 9.415 1.00 55.79 376 VAL B CA 1
ATOM 2464 C C . VAL B 1 149 ? -54.626 -64.932 8.423 1.00 55.60 376 VAL B C 1
ATOM 2465 O O . VAL B 1 149 ? -55.617 -65.617 8.680 1.00 55.56 376 VAL B O 1
ATOM 2469 N N . ASP B 1 150 ? -53.929 -65.044 7.296 1.00 56.03 377 ASP B N 1
ATOM 2470 C CA . ASP B 1 150 ? -54.407 -65.868 6.187 1.00 56.63 377 ASP B CA 1
ATOM 2471 C C . ASP B 1 150 ? -53.839 -67.273 6.133 1.00 56.23 377 ASP B C 1
ATOM 2472 O O . ASP B 1 150 ? -54.026 -67.974 5.145 1.00 57.62 377 ASP B O 1
ATOM 2477 N N . LEU B 1 151 ? -53.164 -67.685 7.192 1.00 54.91 378 LEU B N 1
ATOM 2478 C CA . LEU B 1 151 ? -52.732 -69.057 7.316 1.00 55.26 378 LEU B CA 1
ATOM 2479 C C . LEU B 1 151 ? -53.964 -69.910 7.540 1.00 54.79 378 LEU B C 1
ATOM 2480 O O . LEU B 1 151 ? -54.653 -69.726 8.532 1.00 54.96 378 LEU B O 1
ATOM 2485 N N . GLY B 1 152 ? -54.236 -70.843 6.630 1.00 54.37 379 GLY B N 1
ATOM 2486 C CA . GLY B 1 152 ? -55.394 -71.722 6.779 1.00 52.89 379 GLY B CA 1
ATOM 2487 C C . GLY B 1 152 ? -55.219 -73.058 6.094 1.00 52.54 379 GLY B C 1
ATOM 2488 O O . GLY B 1 152 ? -54.112 -73.436 5.719 1.00 53.02 379 GLY B O 1
ATOM 2489 N N . THR B 1 153 ? -56.334 -73.749 5.904 1.00 52.34 380 THR B N 1
ATOM 2490 C CA . THR B 1 153 ? -56.364 -75.073 5.301 1.00 52.08 380 THR B CA 1
ATOM 2491 C C . THR B 1 153 ? -57.375 -75.068 4.181 1.00 50.61 380 THR B C 1
ATOM 2492 O O . THR B 1 153 ? -58.389 -74.390 4.267 1.00 51.07 380 THR B O 1
ATOM 2496 N N . CYS B 1 154 ? -57.079 -75.788 3.111 1.00 49.25 381 CYS B N 1
ATOM 2497 C CA . CYS B 1 154 ? -58.000 -75.944 1.993 1.00 48.75 381 CYS B CA 1
ATOM 2498 C C . CYS B 1 154 ? -59.384 -76.383 2.503 1.00 48.75 381 CYS B C 1
ATOM 2499 O O . CYS B 1 154 ? -59.479 -77.226 3.399 1.00 48.52 381 CYS B O 1
ATOM 2502 N N . LYS B 1 155 ? -60.457 -75.807 1.970 1.00 48.97 382 LYS B N 1
ATOM 2503 C CA . LYS B 1 155 ? -61.799 -76.165 2.502 1.00 49.19 382 LYS B CA 1
ATOM 2504 C C . LYS B 1 155 ? -62.500 -77.259 1.690 1.00 49.33 382 LYS B C 1
ATOM 2505 O O . LYS B 1 155 ? -63.599 -77.661 2.045 1.00 48.17 382 LYS B O 1
ATOM 2511 N N . ALA B 1 156 ? -61.856 -77.730 0.615 1.00 50.24 383 ALA B N 1
ATOM 2512 C CA . ALA B 1 156 ? -62.394 -78.820 -0.179 1.00 51.62 383 ALA B CA 1
ATOM 2513 C C . ALA B 1 156 ? -62.584 -80.066 0.676 1.00 53.18 383 ALA B C 1
ATOM 2514 O O . ALA B 1 156 ? -61.755 -80.393 1.526 1.00 52.53 383 ALA B O 1
ATOM 2516 N N . ARG B 1 157 ? -63.713 -80.731 0.466 1.00 55.51 384 ARG B N 1
ATOM 2517 C CA . ARG B 1 157 ? -63.882 -82.087 0.934 1.00 58.15 384 ARG B CA 1
ATOM 2518 C C . ARG B 1 157 ? -63.398 -83.006 -0.193 1.00 59.19 384 ARG B C 1
ATOM 2519 O O . ARG B 1 157 ? -63.839 -82.872 -1.335 1.00 59.36 384 ARG B O 1
ATOM 2527 N N . LYS B 1 158 ? -62.474 -83.913 0.126 1.00 60.79 385 LYS B N 1
ATOM 2528 C CA . LYS B 1 158 ? -61.832 -84.778 -0.882 1.00 62.52 385 LYS B CA 1
ATOM 2529 C C . LYS B 1 158 ? -62.783 -85.889 -1.385 1.00 63.19 385 LYS B C 1
ATOM 2530 O O . LYS B 1 158 ? -63.913 -85.981 -0.915 1.00 62.74 385 LYS B O 1
ATOM 2536 N N . LYS B 1 159 ? -62.342 -86.706 -2.346 1.00 64.51 386 LYS B N 1
ATOM 2537 C CA . LYS B 1 159 ? -63.198 -87.786 -2.914 1.00 66.02 386 LYS B CA 1
ATOM 2538 C C . LYS B 1 159 ? -63.831 -88.703 -1.847 1.00 66.35 386 LYS B C 1
ATOM 2539 O O . LYS B 1 159 ? -64.858 -89.328 -2.087 1.00 66.11 386 LYS B O 1
ATOM 2545 N N . ASN B 1 160 ? -63.178 -88.782 -0.684 1.00 66.94 387 ASN B N 1
ATOM 2546 C CA . ASN B 1 160 ? -63.746 -89.380 0.518 1.00 66.96 387 ASN B CA 1
ATOM 2547 C C . ASN B 1 160 ? -64.538 -88.307 1.288 1.00 66.84 387 ASN B C 1
ATOM 2548 O O . ASN B 1 160 ? -64.680 -87.172 0.825 1.00 67.12 387 ASN B O 1
ATOM 2553 N N . GLY B 1 161 ? -65.065 -88.661 2.456 1.00 66.44 388 GLY B N 1
ATOM 2554 C CA . GLY B 1 161 ? -65.669 -87.666 3.337 1.00 65.47 388 GLY B CA 1
ATOM 2555 C C . GLY B 1 161 ? -64.630 -86.795 4.018 1.00 64.68 388 GLY B C 1
ATOM 2556 O O . GLY B 1 161 ? -64.990 -85.824 4.686 1.00 65.21 388 GLY B O 1
ATOM 2557 N N . ASP B 1 162 ? -63.348 -87.143 3.847 1.00 63.48 389 ASP B N 1
ATOM 2558 C CA . ASP B 1 162 ? -62.250 -86.497 4.553 1.00 62.38 389 ASP B CA 1
ATOM 2559 C C . ASP B 1 162 ? -61.996 -85.101 3.982 1.00 61.50 389 ASP B C 1
ATOM 2560 O O . ASP B 1 162 ? -61.915 -84.942 2.756 1.00 61.47 389 ASP B O 1
ATOM 2565 N N . PRO B 1 163 ? -61.896 -84.082 4.866 1.00 60.39 390 PRO B N 1
ATOM 2566 C CA . PRO B 1 163 ? -61.432 -82.722 4.527 1.00 58.90 390 PRO B CA 1
ATOM 2567 C C . PRO B 1 163 ? -59.992 -82.689 4.000 1.00 57.71 390 PRO B C 1
ATOM 2568 O O . PRO B 1 163 ? -59.177 -83.549 4.355 1.00 57.78 390 PRO B O 1
ATOM 2572 N N . CYS B 1 164 ? -59.703 -81.720 3.137 1.00 55.34 391 CYS B N 1
ATOM 2573 C CA . CYS B 1 164 ? -58.356 -81.503 2.645 1.00 55.29 391 CYS B CA 1
ATOM 2574 C C . CYS B 1 164 ? -57.513 -80.897 3.766 1.00 56.04 391 CYS B C 1
ATOM 2575 O O . CYS B 1 164 ? -58.035 -80.143 4.605 1.00 56.73 391 CYS B O 1
ATOM 2578 N N . THR B 1 165 ? -56.217 -81.212 3.776 1.00 56.06 392 THR B N 1
ATOM 2579 C CA . THR B 1 165 ? -55.310 -80.744 4.821 1.00 55.81 392 THR B CA 1
ATOM 2580 C C . THR B 1 165 ? -54.246 -79.807 4.249 1.00 55.61 392 THR B C 1
ATOM 2581 O O . THR B 1 165 ? -53.485 -79.180 4.999 1.00 55.46 392 THR B O 1
ATOM 2585 N N . GLN B 1 166 ? -54.185 -79.718 2.923 1.00 55.05 393 GLN B N 1
ATOM 2586 C CA . GLN B 1 166 ? -53.275 -78.784 2.254 1.00 54.48 393 GLN B CA 1
ATOM 2587 C C . GLN B 1 166 ? -53.394 -77.391 2.873 1.00 54.38 393 GLN B C 1
ATOM 2588 O O . GLN B 1 166 ? -54.488 -76.893 3.098 1.00 53.65 393 GLN B O 1
ATOM 2594 N N . MET B 1 167 ? -52.246 -76.793 3.172 1.00 54.55 394 MET B N 1
ATOM 2595 C CA . MET B 1 167 ? -52.162 -75.429 3.667 1.00 55.46 394 MET B CA 1
ATOM 2596 C C . MET B 1 167 ? -52.519 -74.445 2.544 1.00 53.54 394 MET B C 1
ATOM 2597 O O . MET B 1 167 ? -52.145 -74.633 1.380 1.00 53.55 394 MET B O 1
ATOM 2602 N N . VAL B 1 168 ? -53.247 -73.396 2.889 1.00 52.34 395 VAL B N 1
ATOM 2603 C CA . VAL B 1 168 ? -53.549 -72.349 1.915 1.00 51.38 395 VAL B CA 1
ATOM 2604 C C . VAL B 1 168 ? -53.211 -70.989 2.485 1.00 51.31 395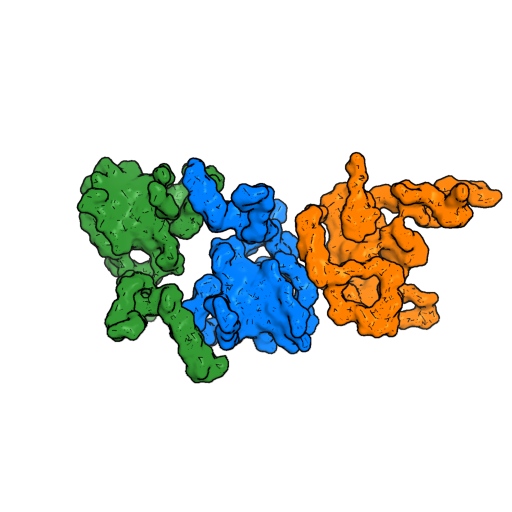 VAL B C 1
ATOM 2605 O O . VAL B 1 168 ? -53.116 -70.830 3.696 1.00 51.47 395 VAL B O 1
ATOM 2609 N N . ASN B 1 169 ? -53.022 -70.031 1.587 1.00 51.73 396 ASN B N 1
ATOM 2610 C CA . ASN B 1 169 ? -53.078 -68.616 1.911 1.00 52.27 396 ASN B CA 1
ATOM 2611 C C . ASN B 1 169 ? -54.506 -68.113 1.613 1.00 52.48 396 ASN B C 1
ATOM 2612 O O . ASN B 1 169 ? -54.878 -67.913 0.458 1.00 52.94 396 ASN B O 1
ATOM 2617 N N . LEU B 1 170 ? -55.283 -67.890 2.665 1.00 52.70 397 LEU B N 1
ATOM 2618 C CA . LEU B 1 170 ? -56.701 -67.549 2.548 1.00 52.96 397 LEU B CA 1
ATOM 2619 C C . LEU B 1 170 ? -57.004 -66.273 1.725 1.00 53.89 397 LEU B C 1
ATOM 2620 O O . LEU B 1 170 ? -58.096 -66.149 1.164 1.00 53.58 397 LEU B O 1
ATOM 2625 N N . ASN B 1 171 ? -56.049 -65.340 1.648 1.00 54.02 398 ASN B N 1
ATOM 2626 C CA . ASN B 1 171 ? -56.300 -64.110 0.921 1.00 54.16 398 ASN B CA 1
ATOM 2627 C C . ASN B 1 171 ? -56.083 -64.275 -0.582 1.00 54.22 398 ASN B C 1
ATOM 2628 O O . ASN B 1 171 ? -56.517 -63.434 -1.347 1.00 53.81 398 ASN B O 1
ATOM 2633 N N . ASP B 1 172 ? -55.445 -65.372 -0.996 1.00 53.69 399 ASP B N 1
ATOM 2634 C CA . ASP B 1 172 ? -55.142 -65.576 -2.408 1.00 53.59 399 ASP B CA 1
ATOM 2635 C C . ASP B 1 172 ? -56.067 -66.625 -3.039 1.00 53.11 399 ASP B C 1
ATOM 2636 O O . ASP B 1 172 ? -56.514 -66.483 -4.194 1.00 51.96 399 ASP B O 1
ATOM 2641 N N . CYS B 1 173 ? -56.340 -67.675 -2.268 1.00 52.91 400 CYS B N 1
ATOM 2642 C CA . CYS B 1 173 ? -57.209 -68.756 -2.709 1.00 52.16 400 CYS B CA 1
ATOM 2643 C C . CYS B 1 173 ? -57.527 -69.643 -1.522 1.00 51.54 400 CYS B C 1
ATOM 2644 O O . CYS B 1 173 ? -56.601 -70.128 -0.830 1.00 50.95 400 CYS B O 1
ATOM 2647 N N . GLU B 1 174 ? -58.819 -69.889 -1.307 1.00 50.02 401 GLU B N 1
ATOM 2648 C CA . GLU B 1 174 ? -59.270 -70.797 -0.259 1.00 49.99 401 GLU B CA 1
ATOM 2649 C C . GLU B 1 174 ? -59.126 -72.275 -0.593 1.00 48.97 401 GLU B C 1
ATOM 2650 O O . GLU B 1 174 ? -59.384 -73.127 0.251 1.00 49.45 401 GLU B O 1
ATOM 2656 N N . TYR B 1 175 ? -58.726 -72.572 -1.821 1.00 48.08 402 TYR B N 1
ATOM 2657 C CA . TYR B 1 175 ? -58.518 -73.958 -2.262 1.00 47.32 402 TYR B CA 1
ATOM 2658 C C . TYR B 1 175 ? -57.073 -74.147 -2.597 1.00 46.81 402 TYR B C 1
ATOM 2659 O O . TYR B 1 175 ? -56.435 -73.238 -3.117 1.00 46.07 402 TYR B O 1
ATOM 2668 N N . CYS B 1 176 ? -56.551 -75.324 -2.308 1.00 47.00 403 CYS B N 1
ATOM 2669 C CA . CYS B 1 176 ? -55.182 -75.619 -2.715 1.00 48.04 403 CYS B CA 1
ATOM 2670 C C . CYS B 1 176 ? -55.130 -75.753 -4.238 1.00 48.59 403 CYS B C 1
ATOM 2671 O O . CYS B 1 176 ? -56.169 -75.679 -4.921 1.00 48.37 403 CYS B O 1
ATOM 2674 N N . GLN B 1 177 ? -53.942 -75.986 -4.770 1.00 50.06 404 GLN B N 1
ATOM 2675 C CA . GLN B 1 177 ? -53.776 -76.112 -6.218 1.00 51.94 404 GLN B CA 1
ATOM 2676 C C . GLN B 1 177 ? -54.357 -77.406 -6.795 1.00 51.76 404 GLN B C 1
ATOM 2677 O O . GLN B 1 177 ? -54.713 -77.457 -7.978 1.00 52.04 404 GLN B O 1
ATOM 2683 N N . TYR B 1 178 ? -54.499 -78.434 -5.957 1.00 52.35 405 TYR B N 1
ATOM 2684 C CA . TYR B 1 178 ? -55.233 -79.659 -6.354 1.00 52.18 405 TYR B CA 1
ATOM 2685 C C . TYR B 1 178 ? -56.717 -79.417 -6.514 1.00 52.59 405 TYR B C 1
ATOM 2686 O O . TYR B 1 178 ? -57.367 -80.030 -7.365 1.00 51.95 405 TYR B O 1
ATOM 2695 N N . HIS B 1 179 ? -57.257 -78.511 -5.706 1.00 52.64 406 HIS B N 1
ATOM 2696 C CA . HIS B 1 179 ? -58.696 -78.390 -5.634 1.00 53.38 406 HIS B CA 1
ATOM 2697 C C . HIS B 1 179 ? -59.278 -77.121 -6.216 1.00 54.79 406 HIS B C 1
ATOM 2698 O O . HIS B 1 179 ? -60.494 -76.988 -6.285 1.00 55.54 406 HIS B O 1
ATOM 2705 N N . VAL B 1 180 ? -58.431 -76.195 -6.641 1.00 56.70 407 VAL B N 1
ATOM 2706 C CA . VAL B 1 180 ? -58.918 -74.923 -7.163 1.00 58.82 407 VAL B CA 1
ATOM 2707 C C . VAL B 1 180 ? -59.775 -75.125 -8.422 1.00 60.42 407 VAL B C 1
ATOM 2708 O O . VAL B 1 180 ? -59.545 -76.045 -9.204 1.00 61.16 407 VAL B O 1
ATOM 2712 N N . GLN B 1 181 ? -60.776 -74.269 -8.588 1.00 62.28 408 GLN B N 1
ATOM 2713 C CA . GLN B 1 181 ? -61.904 -74.528 -9.485 1.00 64.19 408 GLN B CA 1
ATOM 2714 C C . GLN B 1 181 ? -61.712 -73.982 -10.907 1.00 64.85 408 GLN B C 1
ATOM 2715 O O . GLN B 1 181 ? -60.634 -74.130 -11.513 1.00 65.90 408 GLN B O 1
ATOM 2721 N N . PRO C 1 4 ? -2.235 -33.989 44.042 1.00 79.00 231 PRO C N 1
ATOM 2722 C CA . PRO C 1 4 ? -3.134 -32.858 44.259 1.00 78.70 231 PRO C CA 1
ATOM 2723 C C . PRO C 1 4 ? -3.900 -32.935 45.595 1.00 78.27 231 PRO C C 1
ATOM 2724 O O . PRO C 1 4 ? -5.058 -33.386 45.588 1.00 78.21 231 PRO C O 1
ATOM 2728 N N . VAL C 1 5 ? -3.311 -32.533 46.737 1.00 77.44 232 VAL C N 1
ATOM 2729 C CA . VAL C 1 5 ? -1.906 -32.050 46.959 1.00 76.47 232 VAL C CA 1
ATOM 2730 C C . VAL C 1 5 ? -1.526 -30.683 46.332 1.00 75.56 232 VAL C C 1
ATOM 2731 O O . VAL C 1 5 ? -1.911 -29.634 46.872 1.00 75.35 232 VAL C O 1
ATOM 2735 N N . GLY C 1 6 ? -0.775 -30.695 45.228 1.00 74.32 233 GLY C N 1
ATOM 2736 C CA . GLY C 1 6 ? -0.308 -29.462 44.585 1.00 73.02 233 GLY C CA 1
ATOM 2737 C C . GLY C 1 6 ? -1.353 -28.631 43.842 1.00 72.22 233 GLY C C 1
ATOM 2738 O O . GLY C 1 6 ? -1.166 -27.423 43.653 1.00 71.99 233 GLY C O 1
ATOM 2739 N N . GLN C 1 7 ? -2.456 -29.276 43.444 1.00 71.43 234 GLN C N 1
ATOM 2740 C CA . GLN C 1 7 ? -3.477 -28.702 42.540 1.00 70.37 234 GLN C CA 1
ATOM 2741 C C . GLN C 1 7 ? -4.057 -27.372 43.021 1.00 69.41 234 GLN C C 1
ATOM 2742 O O . GLN C 1 7 ? -4.624 -27.303 44.111 1.00 69.64 234 GLN C O 1
ATOM 2748 N N . GLN C 1 8 ? -3.912 -26.320 42.215 1.00 68.21 235 GLN C N 1
ATOM 2749 C CA . GLN C 1 8 ? -4.523 -25.033 42.552 1.00 67.53 235 GLN C CA 1
ATOM 2750 C C . GLN C 1 8 ? -5.972 -24.884 42.060 1.00 66.30 235 GLN C C 1
ATOM 2751 O O . GLN C 1 8 ? -6.784 -24.209 42.700 1.00 66.04 235 GLN C O 1
ATOM 2757 N N . TYR C 1 9 ? -6.314 -25.533 40.950 1.00 65.25 236 TYR C N 1
ATOM 2758 C CA . TYR C 1 9 ? -7.716 -25.487 40.475 1.00 64.11 236 TYR C CA 1
ATOM 2759 C C . TYR C 1 9 ? -8.328 -26.877 40.264 1.00 63.26 236 TYR C C 1
ATOM 2760 O O . TYR C 1 9 ? -7.631 -27.839 39.927 1.00 62.87 236 TYR C O 1
ATOM 2769 N N . HIS C 1 10 ? -9.643 -26.948 40.464 1.00 62.11 237 HIS C N 1
ATOM 2770 C CA . HIS C 1 10 ? -10.418 -28.166 40.257 1.00 61.03 237 HIS C CA 1
ATOM 2771 C C . HIS C 1 10 ? -11.579 -27.855 39.320 1.00 59.78 237 HIS C C 1
ATOM 2772 O O . HIS C 1 10 ? -12.044 -26.708 39.266 1.00 58.82 237 HIS C O 1
ATOM 2784 N N . VAL C 1 11 ? -12.020 -28.855 38.551 1.00 58.68 238 VAL C N 1
ATOM 2785 C CA . VAL C 1 11 ? -13.197 -28.654 37.728 1.00 57.62 238 VAL C CA 1
ATOM 2786 C C . VAL C 1 11 ? -14.399 -28.676 38.671 1.00 57.25 238 VAL C C 1
ATOM 2787 O O . VAL C 1 11 ? -14.543 -29.603 39.490 1.00 56.65 238 VAL C O 1
ATOM 2791 N N . GLU C 1 12 ? -15.217 -27.625 38.640 1.00 56.93 239 GLU C N 1
ATOM 2792 C CA . GLU C 1 12 ? -16.409 -27.669 39.480 1.00 56.72 239 GLU C CA 1
ATOM 2793 C C . GLU C 1 12 ? -17.441 -28.632 38.887 1.00 55.91 239 GLU C C 1
ATOM 2794 O O . GLU C 1 12 ? -17.616 -28.703 37.674 1.00 55.16 239 GLU C O 1
ATOM 2800 N N . LYS C 1 13 ? -18.055 -29.410 39.774 1.00 55.18 240 LYS C N 1
ATOM 2801 C CA . LYS C 1 13 ? -18.886 -30.529 39.400 1.00 55.84 240 LYS C CA 1
ATOM 2802 C C . LYS C 1 13 ? -19.845 -30.223 38.243 1.00 55.35 240 LYS C C 1
ATOM 2803 O O . LYS C 1 13 ? -19.816 -30.898 37.224 1.00 56.24 240 LYS C O 1
ATOM 2809 N N . PHE C 1 14 ? -20.660 -29.190 38.405 1.00 54.47 241 PHE C N 1
ATOM 2810 C CA . PHE C 1 14 ? -21.855 -28.994 37.597 1.00 53.60 241 PHE C CA 1
ATOM 2811 C C . PHE C 1 14 ? -21.627 -28.329 36.251 1.00 53.63 241 PHE C C 1
ATOM 2812 O O . PHE C 1 14 ? -22.084 -28.855 35.236 1.00 53.70 241 PHE C O 1
ATOM 2820 N N . SER C 1 15 ? -20.918 -27.191 36.261 1.00 52.61 242 SER C N 1
ATOM 2821 C CA . SER C 1 15 ? -20.448 -26.472 35.066 1.00 52.30 242 SER C CA 1
ATOM 2822 C C . SER C 1 15 ? -19.344 -27.190 34.253 1.00 51.71 242 SER C C 1
ATOM 2823 O O . SER C 1 15 ? -19.161 -26.917 33.082 1.00 52.23 242 SER C O 1
ATOM 2826 N N . GLY C 1 16 ? -18.584 -28.075 34.877 1.00 51.49 243 GLY C N 1
ATOM 2827 C CA . GLY C 1 16 ? -17.427 -28.694 34.218 1.00 51.08 243 GLY C CA 1
ATOM 2828 C C . GLY C 1 16 ? -16.212 -27.784 34.022 1.00 51.21 243 GLY C C 1
ATOM 2829 O O . GLY C 1 16 ? -15.302 -28.114 33.252 1.00 51.41 243 GLY C O 1
ATOM 2830 N N . LEU C 1 17 ? -16.179 -26.644 34.707 1.00 50.03 244 LEU C N 1
ATOM 2831 C CA . LEU C 1 17 ? -15.132 -25.670 34.456 1.00 50.22 244 LEU C CA 1
ATOM 2832 C C . LEU C 1 17 ? -14.278 -25.402 35.695 1.00 49.71 244 LEU C C 1
ATOM 2833 O O . LEU C 1 17 ? -14.738 -25.515 36.823 1.00 49.66 244 LEU C O 1
ATOM 2838 N N . ARG C 1 18 ? -13.036 -25.032 35.477 1.00 49.55 245 ARG C N 1
ATOM 2839 C CA . ARG C 1 18 ? -12.165 -24.699 36.587 1.00 50.84 245 ARG C CA 1
ATOM 2840 C C . ARG C 1 18 ? -12.390 -23.239 36.964 1.00 51.42 245 ARG C C 1
ATOM 2841 O O . ARG C 1 18 ? -12.363 -22.362 36.111 1.00 51.33 245 ARG C O 1
ATOM 2849 N N . ILE C 1 19 ? -12.659 -22.995 38.236 1.00 52.72 246 ILE C N 1
ATOM 2850 C CA . ILE C 1 19 ? -13.026 -21.668 38.682 1.00 54.54 246 ILE C CA 1
ATOM 2851 C C . ILE C 1 19 ? -11.988 -21.080 39.646 1.00 56.08 246 ILE C C 1
ATOM 2852 O O . ILE C 1 19 ? -11.590 -21.717 40.639 1.00 55.66 246 ILE C O 1
ATOM 2857 N N . ARG C 1 20 ? -11.550 -19.863 39.327 1.00 58.16 247 ARG C N 1
ATOM 2858 C CA . ARG C 1 20 ? -10.678 -19.082 40.214 1.00 59.92 247 ARG C CA 1
ATOM 2859 C C . ARG C 1 20 ? -11.553 -18.381 41.263 1.00 60.78 247 ARG C C 1
ATOM 2860 O O . ARG C 1 20 ? -12.574 -17.724 40.929 1.00 61.02 247 ARG C O 1
ATOM 2868 N N . LYS C 1 21 ? -11.160 -18.553 42.524 1.00 61.23 248 LYS C N 1
ATOM 2869 C CA . LYS C 1 21 ? -11.846 -17.954 43.663 1.00 62.39 248 LYS C CA 1
ATOM 2870 C C . LYS C 1 21 ? -13.336 -18.273 43.605 1.00 61.55 248 LYS C C 1
ATOM 2871 O O . LYS C 1 21 ? -14.160 -17.375 43.406 1.00 61.63 248 LYS C O 1
ATOM 2877 N N . PRO C 1 22 ? -13.688 -19.563 43.747 1.00 61.03 249 PRO C N 1
ATOM 2878 C CA . PRO C 1 22 ? -15.107 -19.898 43.654 1.00 60.41 249 PRO C CA 1
ATOM 2879 C C . PRO C 1 22 ? -15.935 -19.232 44.763 1.00 59.72 249 PRO C C 1
ATOM 2880 O O . PRO C 1 22 ? -15.467 -19.048 45.869 1.00 59.60 249 PRO C O 1
ATOM 2884 N N . ARG C 1 23 ? -17.160 -18.861 44.432 1.00 59.27 250 ARG C N 1
ATOM 2885 C CA . ARG C 1 23 ? -17.975 -18.056 45.296 1.00 59.10 250 ARG C CA 1
ATOM 2886 C C . ARG C 1 23 ? -19.000 -18.919 46.008 1.00 58.40 250 ARG C C 1
ATOM 2887 O O . ARG C 1 23 ? -19.554 -18.511 47.029 1.00 59.10 250 ARG C O 1
ATOM 2895 N N . VAL C 1 24 ? -19.265 -20.096 45.459 1.00 56.92 251 VAL C N 1
ATOM 2896 C CA . VAL C 1 24 ? -20.322 -20.953 45.970 1.00 55.95 251 VAL C CA 1
ATOM 2897 C C . VAL C 1 24 ? -19.726 -22.263 46.425 1.00 55.54 251 VAL C C 1
ATOM 2898 O O . VAL C 1 24 ? -19.083 -22.953 45.642 1.00 55.17 251 VAL C O 1
ATOM 2902 N N . SER C 1 25 ? -19.941 -22.605 47.691 1.00 54.81 252 SER C N 1
ATOM 2903 C CA . SER C 1 25 ? -19.425 -23.863 48.225 1.00 54.73 252 SER C CA 1
ATOM 2904 C C . SER C 1 25 ? -20.100 -25.062 47.554 1.00 54.90 252 SER C C 1
ATOM 2905 O O . SER C 1 25 ? -21.159 -24.926 46.936 1.00 54.97 252 SER C O 1
ATOM 2908 N N . SER C 1 26 ? -19.462 -26.223 47.651 1.00 55.39 253 SER C N 1
ATOM 2909 C CA . SER C 1 26 ? -20.034 -27.480 47.168 1.00 55.99 253 SER C CA 1
ATOM 2910 C C . SER C 1 26 ? -21.436 -27.784 47.720 1.00 55.77 253 SER C C 1
ATOM 2911 O O . SER C 1 26 ? -22.296 -28.289 46.981 1.00 55.85 253 SER C O 1
ATOM 2914 N N . SER C 1 27 ? -21.670 -27.485 48.997 1.00 55.20 254 SER C N 1
ATOM 2915 C CA . SER C 1 27 ? -22.976 -27.776 49.587 1.00 55.58 254 SER C CA 1
ATOM 2916 C C . SER C 1 27 ? -24.024 -26.770 49.133 1.00 55.22 254 SER C C 1
ATOM 2917 O O . SER C 1 27 ? -25.196 -27.116 48.980 1.00 55.28 254 SER C O 1
ATOM 2920 N N . GLU C 1 28 ? -23.591 -25.544 48.871 1.00 54.88 255 GLU C N 1
ATOM 2921 C CA . GLU C 1 28 ? -24.484 -24.534 48.322 1.00 54.76 255 GLU C CA 1
ATOM 2922 C C . GLU C 1 28 ? -24.904 -24.885 46.910 1.00 53.93 255 GLU C C 1
ATOM 2923 O O . GLU C 1 28 ? -26.083 -24.806 46.590 1.00 54.19 255 GLU C O 1
ATOM 2929 N N . MET C 1 29 ? -23.955 -25.322 46.087 1.00 53.68 256 MET C N 1
ATOM 2930 C CA . MET C 1 29 ? -24.249 -25.698 44.719 1.00 53.25 256 MET C CA 1
ATOM 2931 C C . MET C 1 29 ? -25.180 -26.877 44.679 1.00 53.51 256 MET C C 1
ATOM 2932 O O . MET C 1 29 ? -26.062 -26.956 43.832 1.00 54.17 256 MET C O 1
ATOM 2937 N N . GLU C 1 30 ? -24.937 -27.811 45.589 1.00 53.80 257 GLU C N 1
ATOM 2938 C CA . GLU C 1 30 ? -25.676 -29.049 45.699 1.00 53.76 257 GLU C CA 1
ATOM 2939 C C . GLU C 1 30 ? -27.103 -28.712 46.087 1.00 53.77 257 GLU C C 1
ATOM 2940 O O . GLU C 1 30 ? -28.038 -29.196 45.451 1.00 54.05 257 GLU C O 1
ATOM 2946 N N . ARG C 1 31 ? -27.278 -27.846 47.091 1.00 54.00 258 ARG C N 1
ATOM 2947 C CA . ARG C 1 31 ? -28.617 -27.338 47.453 1.00 53.83 258 ARG C CA 1
ATOM 2948 C C . ARG C 1 31 ? -29.291 -26.619 46.268 1.00 54.34 258 ARG C C 1
ATOM 2949 O O . ARG C 1 31 ? -30.464 -26.856 45.968 1.00 54.01 258 ARG C O 1
ATOM 2957 N N . LYS C 1 32 ? -28.528 -25.777 45.576 1.00 54.75 259 LYS C N 1
ATOM 2958 C CA . LYS C 1 32 ? -29.019 -25.069 44.404 1.00 55.62 259 LYS C CA 1
ATOM 2959 C C . LYS C 1 32 ? -29.503 -26.002 43.310 1.00 55.59 259 LYS C C 1
ATOM 2960 O O . LYS C 1 32 ? -30.507 -25.718 42.654 1.00 55.89 259 LYS C O 1
ATOM 2966 N N . MET C 1 33 ? -28.778 -27.100 43.097 1.00 55.45 260 MET C N 1
ATOM 2967 C CA . MET C 1 33 ? -29.062 -28.020 41.979 1.00 55.60 260 MET C CA 1
ATOM 2968 C C . MET C 1 33 ? -30.106 -29.062 42.337 1.00 54.73 260 MET C C 1
ATOM 2969 O O . MET C 1 33 ? -30.664 -29.739 41.468 1.00 54.55 260 MET C O 1
ATOM 2974 N N . ASN C 1 34 ? -30.344 -29.211 43.629 1.00 54.36 261 ASN C N 1
ATOM 2975 C CA . ASN C 1 34 ? -31.255 -30.234 44.099 1.00 54.07 261 ASN C CA 1
ATOM 2976 C C . ASN C 1 34 ? -32.659 -30.097 43.497 1.00 53.69 261 ASN C C 1
ATOM 2977 O O . ASN C 1 34 ? -33.244 -29.027 43.505 1.00 53.43 261 ASN C O 1
ATOM 2982 N N . GLY C 1 35 ? -33.152 -31.186 42.919 1.00 54.33 262 GLY C N 1
ATOM 2983 C CA . GLY C 1 35 ? -34.491 -31.233 42.318 1.00 54.75 262 GLY C CA 1
ATOM 2984 C C . GLY C 1 35 ? -34.656 -30.479 41.006 1.00 55.33 262 GLY C C 1
ATOM 2985 O O . GLY C 1 35 ? -35.766 -30.352 40.529 1.00 55.89 262 GLY C O 1
ATOM 2986 N N . ARG C 1 36 ? -33.564 -29.970 40.425 1.00 55.67 263 ARG C N 1
ATOM 2987 C CA . ARG C 1 36 ? -33.640 -29.211 39.164 1.00 55.95 263 ARG C CA 1
ATOM 2988 C C . ARG C 1 36 ? -33.018 -29.955 37.952 1.00 55.55 263 ARG C C 1
ATOM 2989 O O . ARG C 1 36 ? -32.206 -30.866 38.130 1.00 54.89 263 ARG C O 1
ATOM 2997 N N . LYS C 1 37 ? -33.445 -29.606 36.734 1.00 55.25 264 LYS C N 1
ATOM 2998 C CA . LYS C 1 37 ? -32.858 -30.197 35.521 1.00 55.08 264 LYS C CA 1
ATOM 2999 C C . LYS C 1 37 ? -31.696 -29.334 34.979 1.00 54.68 264 LYS C C 1
ATOM 3000 O O . LYS C 1 37 ? -31.862 -28.150 34.677 1.00 54.17 264 LYS C O 1
ATOM 3006 N N . LEU C 1 38 ? -30.525 -29.950 34.886 1.00 54.39 265 LEU C N 1
ATOM 3007 C CA . LEU C 1 38 ? -29.366 -29.317 34.298 1.00 54.96 265 LEU C CA 1
ATOM 3008 C C . LEU C 1 38 ? -29.486 -29.389 32.763 1.00 54.41 265 LEU C C 1
ATOM 3009 O O . LEU C 1 38 ? -29.414 -30.467 32.168 1.00 54.25 265 LEU C O 1
ATOM 3014 N N . ILE C 1 39 ? -29.698 -28.234 32.138 1.00 54.24 266 ILE C N 1
ATOM 3015 C CA . ILE C 1 39 ? -29.750 -28.135 30.678 1.00 53.98 266 ILE C CA 1
ATOM 3016 C C . ILE C 1 39 ? -28.503 -27.379 30.212 1.00 54.30 266 ILE C C 1
ATOM 3017 O O . ILE C 1 39 ? -28.177 -26.317 30.719 1.00 54.26 266 ILE C O 1
ATOM 3022 N N . ARG C 1 40 ? -27.798 -27.970 29.261 1.00 54.76 267 ARG C N 1
ATOM 3023 C CA . ARG C 1 40 ? -26.667 -27.356 28.605 1.00 54.66 267 ARG C CA 1
ATOM 3024 C C . ARG C 1 40 ? -27.182 -26.230 27.730 1.00 54.91 267 ARG C C 1
ATOM 3025 O O . ARG C 1 40 ? -28.283 -26.296 27.170 1.00 54.34 267 ARG C O 1
ATOM 3033 N N . LEU C 1 41 ? -26.367 -25.195 27.625 1.00 55.20 268 LEU C N 1
ATOM 3034 C CA . LEU C 1 41 ? -26.623 -24.026 26.781 1.00 56.22 268 LEU C CA 1
ATOM 3035 C C . LEU C 1 41 ? -27.063 -24.398 25.376 1.00 56.69 268 LEU C C 1
ATOM 3036 O O . LEU C 1 41 ? -28.032 -23.820 24.848 1.00 56.83 268 LEU C O 1
ATOM 3041 N N . ALA C 1 42 ? -26.371 -25.373 24.775 1.00 57.10 269 ALA C N 1
ATOM 3042 C CA . ALA C 1 42 ? -26.694 -25.884 23.419 1.00 57.18 269 ALA C CA 1
ATOM 3043 C C . ALA C 1 42 ? -28.082 -26.497 23.226 1.00 57.35 269 ALA C C 1
ATOM 3044 O O . ALA C 1 42 ? -28.531 -26.646 22.086 1.00 57.30 269 ALA C O 1
ATOM 3046 N N . GLN C 1 43 ? -28.730 -26.903 24.317 1.00 57.29 270 GLN C N 1
ATOM 3047 C CA . GLN C 1 43 ? -30.043 -27.565 24.239 1.00 57.49 270 GLN C CA 1
ATOM 3048 C C . GLN C 1 43 ? -31.176 -26.576 24.374 1.00 57.43 270 GLN C C 1
ATOM 3049 O O . GLN C 1 43 ? -32.327 -26.940 24.219 1.00 56.87 270 GLN C O 1
ATOM 3055 N N . LEU C 1 44 ? -30.848 -25.329 24.689 1.00 58.18 271 LEU C N 1
ATOM 3056 C CA . LEU C 1 44 ? -31.875 -24.327 24.994 1.00 58.51 271 LEU C CA 1
ATOM 3057 C C . LEU C 1 44 ? -32.818 -24.048 23.826 1.00 59.04 271 LEU C C 1
ATOM 3058 O O . LEU C 1 44 ? -34.020 -23.895 24.036 1.00 59.69 271 LEU C O 1
ATOM 3063 N N . GLN C 1 45 ? -32.277 -24.001 22.611 1.00 59.52 272 GLN C N 1
ATOM 3064 C CA . GLN C 1 45 ? -33.056 -23.677 21.430 1.00 60.43 272 GLN C CA 1
ATOM 3065 C C . GLN C 1 45 ? -34.111 -24.730 21.148 1.00 60.46 272 GLN C C 1
ATOM 3066 O O . GLN C 1 45 ? -35.270 -24.398 20.880 1.00 60.27 272 GLN C O 1
ATOM 3072 N N . ASN C 1 46 ? -33.700 -25.994 21.206 1.00 60.77 273 ASN C N 1
ATOM 3073 C CA . ASN C 1 46 ? -34.605 -27.121 21.004 1.00 60.94 273 ASN C CA 1
ATOM 3074 C C . ASN C 1 46 ? -35.697 -27.203 22.067 1.00 60.65 273 ASN C C 1
ATOM 3075 O O . ASN C 1 46 ? -36.847 -27.571 21.762 1.00 60.31 273 ASN C O 1
ATOM 3080 N N . LYS C 1 47 ? -35.320 -26.890 23.312 1.00 60.17 274 LYS C N 1
ATOM 3081 C CA . LYS C 1 47 ? -36.248 -26.870 24.442 1.00 60.12 274 LYS C CA 1
ATOM 3082 C C . LYS C 1 47 ? -37.272 -25.751 24.286 1.00 59.62 274 LYS C C 1
ATOM 3083 O O . LYS C 1 47 ? -38.430 -25.914 24.650 1.00 59.34 274 LYS C O 1
ATOM 3089 N N . ILE C 1 48 ? -36.840 -24.624 23.732 1.00 59.50 275 ILE C N 1
ATOM 3090 C CA . ILE C 1 48 ? -37.751 -23.506 23.496 1.00 60.04 275 ILE C CA 1
ATOM 3091 C C . ILE C 1 48 ? -38.706 -23.805 22.334 1.00 60.62 275 ILE C C 1
ATOM 3092 O O . ILE C 1 48 ? -39.916 -23.627 22.456 1.00 60.31 275 ILE C O 1
ATOM 3097 N N . ALA C 1 49 ? -38.150 -24.281 21.224 1.00 61.39 276 ALA C N 1
ATOM 3098 C CA . ALA C 1 49 ? -38.928 -24.634 20.044 1.00 62.22 276 ALA C CA 1
ATOM 3099 C C . ALA C 1 49 ? -39.979 -25.704 20.332 1.00 62.69 276 ALA C C 1
ATOM 3100 O O . ALA C 1 49 ? -41.079 -25.656 19.790 1.00 62.66 276 ALA C O 1
ATOM 3102 N N . THR C 1 50 ? -39.628 -26.662 21.190 1.00 63.20 277 THR C N 1
ATOM 3103 C CA . THR C 1 50 ? -40.506 -27.782 21.528 1.00 63.61 277 THR C CA 1
ATOM 3104 C C . THR C 1 50 ? -41.362 -27.429 22.754 1.00 63.55 277 THR C C 1
ATOM 3105 O O . THR C 1 50 ? -42.028 -28.287 23.325 1.00 63.22 277 THR C O 1
ATOM 3109 N N . GLU C 1 51 ? -41.332 -26.155 23.148 1.00 63.73 278 GLU C N 1
ATOM 3110 C CA . GLU C 1 51 ? -42.128 -25.635 24.272 1.00 64.09 278 GLU C CA 1
ATOM 3111 C C . GLU C 1 51 ? -42.057 -26.529 25.516 1.00 64.20 278 GLU C C 1
ATOM 3112 O O . GLU C 1 51 ? -43.095 -26.839 26.118 1.00 64.21 278 GLU C O 1
ATOM 3118 N N . LYS C 1 52 ? -40.843 -26.941 25.892 1.00 63.99 279 LYS C N 1
ATOM 3119 C CA . LYS C 1 52 ? -40.666 -27.863 27.017 1.00 63.58 279 LYS C CA 1
ATOM 3120 C C . LYS C 1 52 ? -39.875 -27.265 28.192 1.00 63.33 279 LYS C C 1
ATOM 3121 O O . LYS C 1 52 ? -39.570 -27.961 29.162 1.00 63.74 279 LYS C O 1
ATOM 3127 N N . LEU C 1 53 ? -39.590 -25.966 28.116 1.00 62.55 280 LEU C N 1
ATOM 3128 C CA . LEU C 1 53 ? -38.645 -25.311 29.019 1.00 61.70 280 LEU C CA 1
ATOM 3129 C C . LEU C 1 53 ? -39.294 -24.760 30.293 1.00 61.64 280 LEU C C 1
ATOM 3130 O O . LEU C 1 53 ? -38.915 -25.139 31.396 1.00 61.58 280 LEU C O 1
ATOM 3135 N N . GLU C 1 54 ? -40.268 -23.868 30.114 1.00 61.62 281 GLU C N 1
ATOM 3136 C CA . GLU C 1 54 ? -41.099 -23.279 31.172 1.00 60.96 281 GLU C CA 1
ATOM 3137 C C . GLU C 1 54 ? -41.605 -24.263 32.230 1.00 60.44 281 GLU C C 1
ATOM 3138 O O . GLU C 1 54 ? -41.727 -23.911 33.403 1.00 60.52 281 GLU C O 1
ATOM 3144 N N . GLU C 1 55 ? -41.890 -25.492 31.824 1.00 59.73 282 GLU C N 1
ATOM 3145 C CA . GLU C 1 55 ? -42.439 -26.478 32.745 1.00 59.28 282 GLU C CA 1
ATOM 3146 C C . GLU C 1 55 ? -41.371 -27.147 33.602 1.00 58.59 282 GLU C C 1
ATOM 3147 O O . GLU C 1 55 ? -41.679 -27.924 34.495 1.00 58.64 282 GLU C O 1
ATOM 3153 N N . GLU C 1 56 ? -40.113 -26.859 33.327 1.00 58.20 283 GLU C N 1
ATOM 3154 C CA . GLU C 1 56 ? -39.039 -27.486 34.080 1.00 58.30 283 GLU C CA 1
ATOM 3155 C C . GLU C 1 56 ? -38.408 -26.469 35.013 1.00 56.91 283 GLU C C 1
ATOM 3156 O O . GLU C 1 56 ? -38.387 -25.277 34.717 1.00 56.66 283 GLU C O 1
ATOM 3162 N N . ASP C 1 57 ? -37.962 -26.933 36.172 1.00 55.79 284 ASP C N 1
ATOM 3163 C CA . ASP C 1 57 ? -37.202 -26.090 37.085 1.00 54.42 284 ASP C CA 1
ATOM 3164 C C . ASP C 1 57 ? -35.747 -26.309 36.693 1.00 53.43 284 ASP C C 1
ATOM 3165 O O . ASP C 1 57 ? -35.154 -27.336 37.023 1.00 53.82 284 ASP C O 1
ATOM 3170 N N . TRP C 1 58 ? -35.183 -25.372 35.945 1.00 51.93 285 TRP C N 1
ATOM 3171 C CA . TRP C 1 58 ? -33.929 -25.661 35.246 1.00 50.38 285 TRP C CA 1
ATOM 3172 C C . TRP C 1 58 ? -32.788 -24.649 35.512 1.00 49.95 285 TRP C C 1
ATOM 3173 O O . TRP C 1 58 ? -33.029 -23.494 35.872 1.00 48.93 285 TRP C O 1
ATOM 3184 N N . VAL C 1 59 ? -31.558 -25.129 35.322 1.00 50.38 286 VAL C N 1
ATOM 3185 C CA . VAL C 1 59 ? -30.320 -24.361 35.445 1.00 50.55 286 VAL C CA 1
ATOM 3186 C C . VAL C 1 59 ? -29.488 -24.632 34.184 1.00 50.88 286 VAL C C 1
ATOM 3187 O O . VAL C 1 59 ? -29.463 -25.759 33.683 1.00 50.01 286 VAL C O 1
ATOM 3191 N N . THR C 1 60 ? -28.830 -23.592 33.686 1.00 50.97 287 THR C N 1
ATOM 3192 C CA . THR C 1 60 ? -27.785 -23.733 32.688 1.00 52.40 287 THR C CA 1
ATOM 3193 C C . THR C 1 60 ? -26.508 -23.030 33.172 1.00 52.35 287 THR C C 1
ATOM 3194 O O . THR C 1 60 ? -26.544 -22.273 34.139 1.00 52.72 287 THR C O 1
ATOM 3198 N N . PHE C 1 61 ? -25.386 -23.285 32.520 1.00 52.47 288 PHE C N 1
ATOM 3199 C CA . PHE C 1 61 ? -24.151 -22.591 32.855 1.00 52.28 288 PHE C CA 1
ATOM 3200 C C . PHE C 1 61 ? -23.516 -21.935 31.634 1.00 52.66 288 PHE C C 1
ATOM 3201 O O . PHE C 1 61 ? -23.611 -22.442 30.504 1.00 51.69 288 PHE C O 1
ATOM 3209 N N . GLY C 1 62 ? -22.890 -20.784 31.869 1.00 52.65 289 GLY C N 1
ATOM 3210 C CA . GLY C 1 62 ? -22.257 -20.020 30.808 1.00 52.17 289 GLY C CA 1
ATOM 3211 C C . GLY C 1 62 ? -21.222 -19.088 31.382 1.00 52.26 289 GLY C C 1
ATOM 3212 O O . GLY C 1 62 ? -21.291 -18.695 32.554 1.00 52.66 289 GLY C O 1
ATOM 3213 N N . VAL C 1 63 ? -20.258 -18.703 30.567 1.00 51.52 290 VAL C N 1
ATOM 3214 C CA . VAL C 1 63 ? -19.387 -17.650 30.998 1.00 51.18 290 VAL C CA 1
ATOM 3215 C C . VAL C 1 63 ? -19.665 -16.389 30.215 1.00 50.80 290 VAL C C 1
ATOM 3216 O O . VAL C 1 63 ? -20.097 -16.464 29.063 1.00 50.29 290 VAL C O 1
ATOM 3220 N N . ILE C 1 64 ? -19.549 -15.243 30.896 1.00 49.66 291 ILE C N 1
ATOM 3221 C CA . ILE C 1 64 ? -19.743 -13.967 30.246 1.00 49.58 291 ILE C CA 1
ATOM 3222 C C . ILE C 1 64 ? -18.527 -13.750 29.370 1.00 50.24 291 ILE C C 1
ATOM 3223 O O . ILE C 1 64 ? -17.432 -13.467 29.864 1.00 50.39 291 ILE C O 1
ATOM 3228 N N . VAL C 1 65 ? -18.712 -13.882 28.069 1.00 50.80 292 VAL C N 1
ATOM 3229 C CA . VAL C 1 65 ? -17.583 -13.719 27.157 1.00 52.37 292 VAL C CA 1
ATOM 3230 C C . VAL C 1 65 ? -17.529 -12.310 26.597 1.00 53.04 292 VAL C C 1
ATOM 3231 O O . VAL C 1 65 ? -16.468 -11.865 26.177 1.00 53.03 292 VAL C O 1
ATOM 3235 N N . LYS C 1 66 ? -18.673 -11.624 26.635 1.00 54.15 293 LYS C N 1
ATOM 3236 C CA . LYS C 1 66 ? -18.808 -10.252 26.177 1.00 55.91 293 LYS C CA 1
ATOM 3237 C C . LYS C 1 66 ? -20.008 -9.572 26.849 1.00 56.49 293 LYS C C 1
ATOM 3238 O O . LYS C 1 66 ? -21.099 -10.136 26.931 1.00 55.90 293 LYS C O 1
ATOM 3244 N N . LYS C 1 67 ? -19.794 -8.345 27.306 1.00 58.09 294 LYS C N 1
ATOM 3245 C CA . LYS C 1 67 ? -20.863 -7.512 27.865 1.00 59.66 294 LYS C CA 1
ATOM 3246 C C . LYS C 1 67 ? -21.236 -6.402 26.905 1.00 61.05 294 LYS C C 1
ATOM 3247 O O . LYS C 1 67 ? -20.367 -5.738 26.345 1.00 61.39 294 LYS C O 1
ATOM 3253 N N . ILE C 1 68 ? -22.535 -6.208 26.728 1.00 63.40 295 ILE C N 1
ATOM 3254 C CA . ILE C 1 68 ? -23.076 -5.039 26.043 1.00 66.39 295 ILE C CA 1
ATOM 3255 C C . ILE C 1 68 ? -23.859 -4.178 27.040 1.00 68.04 295 ILE C C 1
ATOM 3256 O O . ILE C 1 68 ? -24.807 -4.656 27.666 1.00 68.22 295 ILE C O 1
ATOM 3261 N N . THR C 1 69 ? -23.463 -2.917 27.203 1.00 70.77 296 THR C N 1
ATOM 3262 C CA . THR C 1 69 ? -24.210 -1.989 28.076 1.00 73.22 296 THR C CA 1
ATOM 3263 C C . THR C 1 69 ? -24.165 -0.553 27.544 1.00 74.57 296 THR C C 1
ATOM 3264 O O . THR C 1 69 ? -23.102 0.083 27.579 1.00 75.08 296 THR C O 1
ATOM 3268 N N . PRO C 1 70 ? -25.319 -0.030 27.061 1.00 75.83 297 PRO C N 1
ATOM 3269 C CA . PRO C 1 70 ? -26.620 -0.708 26.975 1.00 76.31 297 PRO C CA 1
ATOM 3270 C C . PRO C 1 70 ? -26.852 -1.393 25.628 1.00 76.56 297 PRO C C 1
ATOM 3271 O O . PRO C 1 70 ? -27.364 -2.512 25.598 1.00 76.78 297 PRO C O 1
ATOM 3275 N N . PHE C 1 79 ? -30.842 -1.405 30.891 1.00 55.95 306 PHE C N 1
ATOM 3276 C CA . PHE C 1 79 ? -30.572 -2.842 30.762 1.00 56.23 306 PHE C CA 1
ATOM 3277 C C . PHE C 1 79 ? -29.198 -3.157 30.185 1.00 55.81 306 PHE C C 1
ATOM 3278 O O . PHE C 1 79 ? -28.515 -2.291 29.629 1.00 55.96 306 PHE C O 1
ATOM 3286 N N . SER C 1 80 ? -28.806 -4.415 30.310 1.00 55.92 307 SER C N 1
ATOM 3287 C CA . SER C 1 80 ? -27.602 -4.890 29.641 1.00 55.60 307 SER C CA 1
ATOM 3288 C C . SER C 1 80 ? -27.783 -6.269 29.008 1.00 55.31 307 SER C C 1
ATOM 3289 O O . SER C 1 80 ? -28.798 -6.952 29.217 1.00 54.96 307 SER C O 1
ATOM 3292 N N . ILE C 1 81 ? -26.776 -6.648 28.220 1.00 54.89 308 ILE C N 1
ATOM 3293 C CA . ILE C 1 81 ? -26.761 -7.883 27.467 1.00 53.66 308 ILE C CA 1
ATOM 3294 C C . ILE C 1 81 ? -25.450 -8.602 27.731 1.00 52.78 308 ILE C C 1
ATOM 3295 O O . ILE C 1 81 ? -24.374 -8.028 27.635 1.00 52.52 308 ILE C O 1
ATOM 3300 N N . TRP C 1 82 ? -25.562 -9.861 28.112 1.00 51.73 309 TRP C N 1
ATOM 3301 C CA . TRP C 1 82 ? -24.403 -10.717 28.297 1.00 50.80 309 TRP C CA 1
ATOM 3302 C C . TRP C 1 82 ? -24.450 -11.788 27.216 1.00 50.85 309 TRP C C 1
ATOM 3303 O O . TRP C 1 82 ? -25.471 -12.441 27.034 1.00 50.70 309 TRP C O 1
ATOM 3314 N N . ARG C 1 83 ? -23.346 -11.942 26.501 1.00 51.23 310 ARG C N 1
ATOM 3315 C CA . ARG C 1 83 ? -23.173 -13.027 25.566 1.00 52.44 310 ARG C CA 1
ATOM 3316 C C . ARG C 1 83 ? -22.498 -14.163 26.307 1.00 51.94 310 ARG C C 1
ATOM 3317 O O . ARG C 1 83 ? -21.414 -13.995 26.861 1.00 52.18 310 ARG C O 1
ATOM 3325 N N . LEU C 1 84 ? -23.162 -15.317 26.331 1.00 51.36 311 LEU C N 1
ATOM 3326 C CA . LEU C 1 84 ? -22.727 -16.437 27.144 1.00 50.59 311 LEU C CA 1
ATOM 3327 C C . LEU C 1 84 ? -22.256 -17.613 26.279 1.00 50.64 311 LEU C C 1
ATOM 3328 O O . LEU C 1 84 ? -22.851 -17.892 25.254 1.00 50.34 311 LEU C O 1
ATOM 3333 N N . ASN C 1 85 ? -21.193 -18.288 26.722 1.00 50.51 312 ASN C N 1
ATOM 3334 C CA . ASN C 1 85 ? -20.715 -19.531 26.107 1.00 51.30 312 ASN C CA 1
ATOM 3335 C C . ASN C 1 85 ? -20.262 -20.470 27.238 1.00 51.94 312 ASN C C 1
ATOM 3336 O O . ASN C 1 85 ? -19.588 -20.032 28.196 1.00 50.72 312 ASN C O 1
ATOM 3341 N N . ASP C 1 86 ? -20.620 -21.750 27.171 1.00 52.38 313 ASP C N 1
ATOM 3342 C CA . ASP C 1 86 ? -20.242 -22.614 28.307 1.00 53.26 313 ASP C CA 1
ATOM 3343 C C . ASP C 1 86 ? -18.823 -23.192 28.273 1.00 52.38 313 ASP C C 1
ATOM 3344 O O . ASP C 1 86 ? -18.457 -23.970 29.162 1.00 50.24 313 ASP C O 1
ATOM 3349 N N . LEU C 1 87 ? -18.051 -22.817 27.243 1.00 53.02 314 LEU C N 1
ATOM 3350 C CA . LEU C 1 87 ? -16.647 -23.219 27.087 1.00 53.75 314 LEU C CA 1
ATOM 3351 C C . LEU C 1 87 ? -16.461 -24.738 26.975 1.00 54.64 314 LEU C C 1
ATOM 3352 O O . LEU C 1 87 ? -15.363 -25.253 27.223 1.00 54.59 314 LEU C O 1
ATOM 3357 N N . LYS C 1 88 ? -17.536 -25.436 26.597 1.00 55.80 315 LYS C N 1
ATOM 3358 C CA . LYS C 1 88 ? -17.520 -26.885 26.377 1.00 57.46 315 LYS C CA 1
ATOM 3359 C C . LYS C 1 88 ? -17.984 -27.132 24.932 1.00 58.62 315 LYS C C 1
ATOM 3360 O O . LYS C 1 88 ? -17.344 -27.838 24.141 1.00 58.69 315 LYS C O 1
ATOM 3366 N N . ASP C 1 89 ? -19.088 -26.490 24.591 1.00 60.08 316 ASP C N 1
ATOM 3367 C CA . ASP C 1 89 ? -19.572 -26.418 23.236 1.00 61.08 316 ASP C CA 1
ATOM 3368 C C . ASP C 1 89 ? -19.230 -25.009 22.768 1.00 60.54 316 ASP C C 1
ATOM 3369 O O . ASP C 1 89 ? -20.026 -24.077 22.926 1.00 60.87 316 ASP C O 1
ATOM 3374 N N . LEU C 1 90 ? -18.040 -24.853 22.190 1.00 59.95 317 LEU C N 1
ATOM 3375 C CA . LEU C 1 90 ? -17.501 -23.536 21.880 1.00 59.41 317 LEU C CA 1
ATOM 3376 C C . LEU C 1 90 ? -18.193 -22.746 20.774 1.00 58.69 317 LEU C C 1
ATOM 3377 O O . LEU C 1 90 ? -18.007 -21.537 20.674 1.00 57.87 317 LEU C O 1
ATOM 3382 N N . ASP C 1 91 ? -18.985 -23.426 19.949 1.00 58.76 318 ASP C N 1
ATOM 3383 C CA . ASP C 1 91 ? -19.714 -22.768 18.859 1.00 59.00 318 ASP C CA 1
ATOM 3384 C C . ASP C 1 91 ? -21.092 -22.228 19.290 1.00 58.93 318 ASP C C 1
ATOM 3385 O O . ASP C 1 91 ? -21.703 -21.450 18.558 1.00 59.44 318 ASP C O 1
ATOM 3387 N N . LYS C 1 92 ? -21.587 -22.637 20.459 1.00 58.87 319 LYS C N 1
ATOM 3388 C CA . LYS C 1 92 ? -22.931 -22.223 20.904 1.00 59.04 319 LYS C CA 1
ATOM 3389 C C . LYS C 1 92 ? -22.942 -20.999 21.839 1.00 58.79 319 LYS C C 1
ATOM 3390 O O . LYS C 1 92 ? -22.262 -20.986 22.870 1.00 58.89 319 LYS C O 1
ATOM 3396 N N . TYR C 1 93 ? -23.701 -19.971 21.464 1.00 57.99 320 TYR C N 1
ATOM 3397 C CA . TYR C 1 93 ? -23.878 -18.799 22.313 1.00 57.29 320 TYR C CA 1
ATOM 3398 C C . TYR C 1 93 ? -25.339 -18.563 22.560 1.00 56.83 320 TYR C C 1
ATOM 3399 O O . TYR C 1 93 ? -26.180 -18.928 21.749 1.00 57.25 320 TYR C O 1
ATOM 3408 N N . ILE C 1 94 ? -25.636 -17.949 23.692 1.00 55.85 321 ILE C N 1
ATOM 3409 C CA . ILE C 1 94 ? -26.914 -17.297 23.897 1.00 54.80 321 ILE C CA 1
ATOM 3410 C C . ILE C 1 94 ? -26.624 -15.876 24.386 1.00 54.40 321 ILE C C 1
ATOM 3411 O O . ILE C 1 94 ? -25.523 -15.586 24.886 1.00 53.40 321 ILE C O 1
ATOM 3416 N N . SER C 1 95 ? -27.611 -15.005 24.230 1.00 53.66 322 SER C N 1
ATOM 3417 C CA . SER C 1 95 ? -27.528 -13.644 24.732 1.00 53.43 322 SER C CA 1
ATOM 3418 C C . SER C 1 95 ? -28.491 -13.543 25.885 1.00 53.01 322 SER C C 1
ATOM 3419 O O . SER C 1 95 ? -29.662 -13.824 25.712 1.00 52.68 322 SER C O 1
ATOM 3422 N N . LEU C 1 96 ? -27.998 -13.127 27.050 1.00 53.02 323 LEU C N 1
ATOM 3423 C CA . LEU C 1 96 ? -28.856 -12.872 28.210 1.00 53.13 323 LEU C CA 1
ATOM 3424 C C . LEU C 1 96 ? -29.105 -11.385 28.433 1.00 53.39 323 LEU C C 1
ATOM 3425 O O . LEU C 1 96 ? -28.166 -10.595 28.528 1.00 53.38 323 LEU C O 1
ATOM 3430 N N . PHE C 1 97 ? -30.382 -11.019 28.506 1.00 53.93 324 PHE C N 1
ATOM 3431 C CA . PHE C 1 97 ? -30.797 -9.648 28.752 1.00 54.04 324 PHE C CA 1
ATOM 3432 C C . PHE C 1 97 ? -31.122 -9.515 30.226 1.00 54.96 324 PHE C C 1
ATOM 3433 O O . PHE C 1 97 ? -31.977 -10.239 30.746 1.00 54.18 324 PHE C O 1
ATOM 3441 N N . LEU C 1 98 ? -30.411 -8.599 30.883 1.00 56.07 325 LEU C N 1
ATOM 3442 C CA . LEU C 1 98 ? -30.634 -8.255 32.284 1.00 57.57 325 LEU C CA 1
ATOM 3443 C C . LEU C 1 98 ? -31.509 -7.006 32.343 1.00 57.80 325 LEU C C 1
ATOM 3444 O O . LEU C 1 98 ? -31.133 -5.965 31.790 1.00 58.12 325 LEU C O 1
ATOM 3449 N N . PHE C 1 99 ? -32.663 -7.127 33.007 1.00 58.26 326 PHE C N 1
ATOM 3450 C CA . PHE C 1 99 ? -33.673 -6.050 33.104 1.00 59.10 326 PHE C CA 1
ATOM 3451 C C . PHE C 1 99 ? -33.963 -5.614 34.541 1.00 58.85 326 PHE C C 1
ATOM 3452 O O . PHE C 1 99 ? -33.871 -6.418 35.471 1.00 59.33 326 PHE C O 1
ATOM 3460 N N . GLY C 1 100 ? -34.355 -4.357 34.723 1.00 58.48 327 GLY C N 1
ATOM 3461 C CA . GLY C 1 100 ? -34.810 -3.887 36.042 1.00 58.77 327 GLY C CA 1
ATOM 3462 C C . GLY C 1 100 ? -33.852 -4.101 37.208 1.00 58.59 327 GLY C C 1
ATOM 3463 O O . GLY C 1 100 ? -32.748 -3.576 37.195 1.00 58.98 327 GLY C O 1
ATOM 3464 N N . ASP C 1 101 ? -34.283 -4.887 38.198 1.00 58.47 328 ASP C N 1
ATOM 3465 C CA . ASP C 1 101 ? -33.493 -5.226 39.390 1.00 58.24 328 ASP C CA 1
ATOM 3466 C C . ASP C 1 101 ? -32.224 -5.984 39.083 1.00 57.93 328 ASP C C 1
ATOM 3467 O O . ASP C 1 101 ? -31.187 -5.781 39.735 1.00 58.40 328 ASP C O 1
ATOM 3472 N N . VAL C 1 102 ? -32.323 -6.899 38.120 1.00 57.31 329 VAL C N 1
ATOM 3473 C CA . VAL C 1 102 ? -31.201 -7.745 37.766 1.00 56.24 329 VAL C CA 1
ATOM 3474 C C . VAL C 1 102 ? -30.088 -6.942 37.092 1.00 55.22 329 VAL C C 1
ATOM 3475 O O . VAL C 1 102 ? -28.924 -7.138 37.419 1.00 55.79 329 VAL C O 1
ATOM 3479 N N . HIS C 1 103 ? -30.428 -6.006 36.210 1.00 53.75 330 HIS C N 1
ATOM 3480 C CA . HIS C 1 103 ? -29.418 -5.067 35.741 1.00 52.80 330 HIS C CA 1
ATOM 3481 C C . HIS C 1 103 ? -28.721 -4.320 36.894 1.00 53.24 330 HIS C C 1
ATOM 3482 O O . HIS C 1 103 ? -27.491 -4.335 36.985 1.00 52.37 330 HIS C O 1
ATOM 3489 N N . LYS C 1 104 ? -29.516 -3.700 37.773 1.00 53.96 331 LYS C N 1
ATOM 3490 C CA . LYS C 1 104 ? -29.004 -2.921 38.923 1.00 55.44 331 LYS C CA 1
ATOM 3491 C C . LYS C 1 104 ? -28.019 -3.681 39.802 1.00 54.61 331 LYS C C 1
ATOM 3492 O O . LYS C 1 104 ? -26.992 -3.134 40.234 1.00 54.83 331 LYS C O 1
ATOM 3498 N N . GLU C 1 105 ? -28.370 -4.928 40.100 1.00 53.94 332 GLU C N 1
ATOM 3499 C CA . GLU C 1 105 ? -27.617 -5.769 41.032 1.00 53.00 332 GLU C CA 1
ATOM 3500 C C . GLU C 1 105 ? -26.350 -6.311 40.371 1.00 52.24 332 GLU C C 1
ATOM 3501 O O . GLU C 1 105 ? -25.273 -6.323 40.986 1.00 52.43 332 GLU C O 1
ATOM 3507 N N . HIS C 1 106 ? -26.480 -6.736 39.115 1.00 50.76 333 HIS C N 1
ATOM 3508 C CA . HIS C 1 106 ? -25.470 -7.572 38.492 1.00 50.01 333 HIS C CA 1
ATOM 3509 C C . HIS C 1 106 ? -24.663 -6.920 37.371 1.00 49.32 333 HIS C C 1
ATOM 3510 O O . HIS C 1 106 ? -23.691 -7.529 36.926 1.00 49.96 333 HIS C O 1
ATOM 3517 N N . TRP C 1 107 ? -25.044 -5.727 36.890 1.00 47.49 334 TRP C N 1
ATOM 3518 C CA . TRP C 1 107 ? -24.461 -5.224 35.628 1.00 45.89 334 TRP C CA 1
ATOM 3519 C C . TRP C 1 107 ? -22.930 -5.012 35.601 1.00 45.86 334 TRP C C 1
ATOM 3520 O O . TRP C 1 107 ? -22.316 -4.986 34.528 1.00 45.53 334 TRP C O 1
ATOM 3531 N N . LYS C 1 108 ? -22.319 -4.881 36.773 1.00 45.71 335 LYS C N 1
ATOM 3532 C CA . LYS C 1 108 ? -20.906 -4.524 36.846 1.00 45.59 335 LYS C CA 1
ATOM 3533 C C . LYS C 1 108 ? -20.031 -5.775 36.999 1.00 46.05 335 LYS C C 1
ATOM 3534 O O . LYS C 1 108 ? -18.791 -5.686 37.128 1.00 45.18 335 LYS C O 1
ATOM 3540 N N . THR C 1 109 ? -20.698 -6.931 36.992 1.00 46.46 336 THR C N 1
ATOM 3541 C CA . THR C 1 109 ? -20.044 -8.244 37.025 1.00 47.41 336 THR C CA 1
ATOM 3542 C C . THR C 1 109 ? -18.923 -8.339 35.973 1.00 47.65 336 THR C C 1
ATOM 3543 O O . THR C 1 109 ? -19.149 -8.043 34.803 1.00 47.93 336 THR C O 1
ATOM 3547 N N . ASP C 1 110 ? -17.732 -8.741 36.404 1.00 47.83 337 ASP C N 1
ATOM 3548 C CA . ASP C 1 110 ? -16.583 -8.940 35.524 1.00 48.84 337 ASP C CA 1
ATOM 3549 C C . ASP C 1 110 ? -16.872 -9.820 34.314 1.00 49.19 337 ASP C C 1
ATOM 3550 O O . ASP C 1 110 ? -17.484 -10.893 34.450 1.00 49.63 337 ASP C O 1
ATOM 3555 N N . GLN C 1 111 ? -16.413 -9.374 33.144 1.00 48.57 338 GLN C N 1
ATOM 3556 C CA . GLN C 1 111 ? -16.270 -10.260 31.989 1.00 48.29 338 GLN C CA 1
ATOM 3557 C C . GLN C 1 111 ? -15.430 -11.490 32.381 1.00 48.17 338 GLN C C 1
ATOM 3558 O O . GLN C 1 111 ? -14.475 -11.399 33.190 1.00 46.45 338 GLN C O 1
ATOM 3564 N N . GLY C 1 112 ? -15.815 -12.652 31.836 1.00 48.51 339 GLY C N 1
ATOM 3565 C CA . GLY C 1 112 ? -15.109 -13.883 32.120 1.00 48.32 339 GLY C CA 1
ATOM 3566 C C . GLY C 1 112 ? -15.596 -14.578 33.377 1.00 48.98 339 GLY C C 1
ATOM 3567 O O . GLY C 1 112 ? -14.965 -15.535 33.830 1.00 49.73 339 GLY C O 1
ATOM 3568 N N . THR C 1 113 ? -16.708 -14.111 33.947 1.00 49.11 340 THR C N 1
ATOM 3569 C CA . THR C 1 113 ? -17.333 -14.759 35.135 1.00 48.26 340 THR C CA 1
ATOM 3570 C C . THR C 1 113 ? -18.218 -15.942 34.737 1.00 48.44 340 THR C C 1
ATOM 3571 O O . THR C 1 113 ? -18.953 -15.879 33.755 1.00 49.16 340 THR C O 1
ATOM 3575 N N . VAL C 1 114 ? -18.104 -17.026 35.492 1.00 48.13 341 VAL C N 1
ATOM 3576 C CA . VAL C 1 114 ? -18.942 -18.175 35.318 1.00 48.09 341 VAL C CA 1
ATOM 3577 C C . VAL C 1 114 ? -20.198 -17.916 36.110 1.00 48.24 341 VAL C C 1
ATOM 3578 O O . VAL C 1 114 ? -20.141 -17.526 37.280 1.00 48.13 341 VAL C O 1
ATOM 3582 N N . ILE C 1 115 ? -21.335 -18.119 35.463 1.00 47.85 342 ILE C N 1
ATOM 3583 C CA . ILE C 1 115 ? -22.603 -17.960 36.124 1.00 48.67 342 ILE C CA 1
ATOM 3584 C C . ILE C 1 115 ? -23.483 -19.203 35.966 1.00 49.41 342 ILE C C 1
ATOM 3585 O O . ILE C 1 115 ? -23.331 -19.994 35.019 1.00 49.58 342 ILE C O 1
ATOM 3590 N N . GLY C 1 116 ? -24.391 -19.385 36.917 1.00 49.88 343 GLY C N 1
ATOM 3591 C CA . GLY C 1 116 ? -25.523 -20.280 36.714 1.00 49.72 343 GLY C CA 1
ATOM 3592 C C . GLY C 1 116 ? -26.697 -19.384 36.381 1.00 49.82 343 GLY C C 1
ATOM 3593 O O . GLY C 1 116 ? -26.867 -18.315 36.967 1.00 50.49 343 GLY C O 1
ATOM 3594 N N . LEU C 1 117 ? -27.489 -19.811 35.422 1.00 49.55 344 LEU C N 1
ATOM 3595 C CA . LEU C 1 117 ? -28.651 -19.096 34.978 1.00 49.68 344 LEU C CA 1
ATOM 3596 C C . LEU C 1 117 ? -29.821 -20.056 35.159 1.00 50.04 344 LEU C C 1
ATOM 3597 O O . LEU C 1 117 ? -29.784 -21.198 34.674 1.00 50.34 344 LEU C O 1
ATOM 3602 N N . LEU C 1 118 ? -30.854 -19.583 35.847 1.00 49.77 345 LEU C N 1
ATOM 3603 C CA . LEU C 1 118 ? -31.973 -20.404 36.272 1.00 49.55 345 LEU C CA 1
ATOM 3604 C C . LEU C 1 118 ? -33.278 -19.861 35.722 1.00 49.65 345 LEU C C 1
ATOM 3605 O O . LEU C 1 118 ? -33.572 -18.676 35.884 1.00 48.91 345 LEU C O 1
ATOM 3610 N N . ASN C 1 119 ? -34.065 -20.727 35.086 1.00 49.36 346 ASN C N 1
ATOM 3611 C CA . ASN C 1 119 ? -35.475 -20.413 34.813 1.00 49.31 346 ASN C CA 1
ATOM 3612 C C . ASN C 1 119 ? -35.696 -19.068 34.124 1.00 49.40 346 ASN C C 1
ATOM 3613 O O . ASN C 1 119 ? -36.609 -18.303 34.457 1.00 48.80 346 ASN C O 1
ATOM 3618 N N . ALA C 1 120 ? -34.797 -18.783 33.191 1.00 50.39 347 ALA C N 1
ATOM 3619 C CA . ALA C 1 120 ? -34.879 -17.623 32.305 1.00 51.46 347 ALA C CA 1
ATOM 3620 C C . ALA C 1 120 ? -36.053 -17.735 31.333 1.00 52.19 347 ALA C C 1
ATOM 3621 O O . ALA C 1 120 ? -36.426 -18.838 30.895 1.00 52.54 347 ALA C O 1
ATOM 3623 N N . ASN C 1 121 ? -36.622 -16.585 30.982 1.00 53.37 348 ASN C N 1
ATOM 3624 C CA . ASN C 1 121 ? -37.729 -16.507 30.035 1.00 53.85 348 ASN C CA 1
ATOM 3625 C C . ASN C 1 121 ? -37.274 -16.308 28.570 1.00 54.67 348 ASN C C 1
ATOM 3626 O O . ASN C 1 121 ? -36.465 -15.436 28.274 1.00 54.51 348 ASN C O 1
ATOM 3631 N N . PRO C 1 122 ? -37.803 -17.111 27.643 1.00 55.85 349 PRO C N 1
ATOM 3632 C CA . PRO C 1 122 ? -37.486 -16.907 26.228 1.00 56.98 349 PRO C CA 1
ATOM 3633 C C . PRO C 1 122 ? -37.969 -15.553 25.739 1.00 57.78 349 PRO C C 1
ATOM 3634 O O . PRO C 1 122 ? -39.033 -15.085 26.170 1.00 58.01 349 PRO C O 1
ATOM 3638 N N . MET C 1 123 ? -37.194 -14.944 24.841 1.00 58.45 350 MET C N 1
ATOM 3639 C CA . MET C 1 123 ? -37.556 -13.666 24.216 1.00 59.03 350 MET C CA 1
ATOM 3640 C C . MET C 1 123 ? -38.005 -13.830 22.761 1.00 59.47 350 MET C C 1
ATOM 3641 O O . MET C 1 123 ? -37.229 -14.292 21.914 1.00 59.76 350 MET C O 1
ATOM 3646 N N . GLY C 1 128 ? -34.018 -9.391 12.691 0.50 71.88 355 GLY C N 1
ATOM 3647 C CA . GLY C 1 128 ? -33.751 -10.725 12.164 0.50 72.14 355 GLY C CA 1
ATOM 3648 C C . GLY C 1 128 ? -32.401 -11.283 12.582 0.50 72.19 355 GLY C C 1
ATOM 3649 O O . GLY C 1 128 ? -31.357 -10.719 12.249 0.50 72.08 355 GLY C O 1
ATOM 3650 N N . THR C 1 129 ? -32.421 -12.399 13.310 0.50 72.26 356 THR C N 1
ATOM 3651 C CA . THR C 1 129 ? -31.189 -13.059 13.758 0.50 72.27 356 THR C CA 1
ATOM 3652 C C . THR C 1 129 ? -31.455 -14.410 14.435 0.50 72.21 356 THR C C 1
ATOM 3653 O O . THR C 1 129 ? -32.498 -14.603 15.066 0.50 72.36 356 THR C O 1
ATOM 3657 N N . ASP C 1 130 ? -30.501 -15.331 14.299 1.00 71.96 357 ASP C N 1
ATOM 3658 C CA . ASP C 1 130 ? -30.618 -16.693 14.850 1.00 71.87 357 ASP C CA 1
ATOM 3659 C C . ASP C 1 130 ? -30.033 -16.835 16.267 1.00 70.80 357 ASP C C 1
ATOM 3660 O O . ASP C 1 130 ? -29.755 -17.946 16.727 1.00 71.27 357 ASP C O 1
ATOM 3665 N N . GLU C 1 131 ? -29.835 -15.719 16.962 1.00 69.57 358 GLU C N 1
ATOM 3666 C CA . GLU C 1 131 ? -29.298 -15.778 18.328 1.00 67.61 358 GLU C CA 1
ATOM 3667 C C . GLU C 1 131 ? -30.422 -16.096 19.309 1.00 66.15 358 GLU C C 1
ATOM 3668 O O . GLU C 1 131 ? -31.464 -15.433 19.311 1.00 65.57 358 GLU C O 1
ATOM 3674 N N . VAL C 1 132 ? -30.210 -17.130 20.118 1.00 64.31 359 VAL C N 1
ATOM 3675 C CA . VAL C 1 132 ? -31.107 -17.440 21.227 1.00 62.39 359 VAL C CA 1
ATOM 3676 C C . VAL C 1 132 ? -30.940 -16.378 22.324 1.00 60.68 359 VAL C C 1
ATOM 3677 O O . VAL C 1 132 ? -29.839 -16.162 22.825 1.00 59.95 359 VAL C O 1
ATOM 3681 N N . CYS C 1 133 ? -32.047 -15.718 22.656 1.00 58.72 360 CYS C N 1
ATOM 3682 C CA . CYS C 1 133 ? -32.077 -14.644 23.617 1.00 57.48 360 CYS C CA 1
ATOM 3683 C C . CYS C 1 133 ? -32.967 -15.024 24.753 1.00 57.38 360 CYS C C 1
ATOM 3684 O O . CYS C 1 133 ? -34.078 -15.508 24.531 1.00 57.02 360 CYS C O 1
ATOM 3687 N N . LEU C 1 134 ? -32.492 -14.773 25.972 1.00 56.97 361 LEU C N 1
ATOM 3688 C CA . LEU C 1 134 ? -33.286 -15.029 27.166 1.00 56.66 361 LEU C CA 1
ATOM 3689 C C . LEU C 1 134 ? -33.210 -13.798 28.052 1.00 56.10 361 LEU C C 1
ATOM 3690 O O . LEU C 1 134 ? -32.244 -13.050 27.980 1.00 56.11 361 LEU C O 1
ATOM 3695 N N . SER C 1 135 ? -34.228 -13.603 28.881 1.00 55.60 362 SER C N 1
ATOM 3696 C CA . SER C 1 135 ? -34.257 -12.543 29.865 1.00 55.68 362 SER C CA 1
ATOM 3697 C C . SER C 1 135 ? -34.520 -13.138 31.253 1.00 55.69 362 SER C C 1
ATOM 3698 O O . SER C 1 135 ? -35.080 -14.222 31.365 1.00 55.14 362 SER C O 1
ATOM 3701 N N . VAL C 1 136 ? -34.069 -12.439 32.290 1.00 55.62 363 VAL C N 1
ATOM 3702 C CA . VAL C 1 136 ? -34.423 -12.744 33.671 1.00 56.90 363 VAL C CA 1
ATOM 3703 C C . VAL C 1 136 ? -34.918 -11.481 34.339 1.00 58.25 363 VAL C C 1
ATOM 3704 O O . VAL C 1 136 ? -34.498 -10.374 34.004 1.00 58.74 363 VAL C O 1
ATOM 3708 N N . ASP C 1 137 ? -35.806 -11.701 35.297 1.00 59.76 364 ASP C N 1
ATOM 3709 C CA . ASP C 1 137 ? -36.609 -10.704 36.003 1.00 61.05 364 ASP C CA 1
ATOM 3710 C C . ASP C 1 137 ? -36.102 -10.652 37.443 1.00 61.10 364 ASP C C 1
ATOM 3711 O O . ASP C 1 137 ? -36.058 -9.600 38.103 1.00 61.47 364 ASP C O 1
ATOM 3716 N N . ASN C 1 138 ? -35.688 -11.818 37.905 1.00 60.76 365 ASN C N 1
ATOM 3717 C CA . ASN C 1 138 ? -35.390 -12.044 39.285 1.00 60.73 365 ASN C CA 1
ATOM 3718 C C . ASN C 1 138 ? -33.877 -12.083 39.371 1.00 60.40 365 ASN C C 1
ATOM 3719 O O . ASN C 1 138 ? -33.258 -12.904 38.699 1.00 60.20 365 ASN C O 1
ATOM 3724 N N . PRO C 1 139 ? -33.275 -11.198 40.197 1.00 60.08 366 PRO C N 1
ATOM 3725 C CA . PRO C 1 139 ? -31.809 -11.197 40.400 1.00 59.58 366 PRO C CA 1
ATOM 3726 C C . PRO C 1 139 ? -31.291 -12.509 41.004 1.00 58.98 366 PRO C C 1
ATOM 3727 O O . PRO C 1 139 ? -30.106 -12.809 40.868 1.00 59.02 366 PRO C O 1
ATOM 3731 N N . GLN C 1 140 ? -32.174 -13.266 41.666 1.00 58.44 367 GLN C N 1
ATOM 3732 C CA . GLN C 1 140 ? -31.872 -14.636 42.151 1.00 57.94 367 GLN C CA 1
ATOM 3733 C C . GLN C 1 140 ? -31.711 -15.701 41.060 1.00 55.94 367 GLN C C 1
ATOM 3734 O O . GLN C 1 140 ? -31.296 -16.825 41.340 1.00 55.23 367 GLN C O 1
ATOM 3740 N N . LYS C 1 141 ? -32.083 -15.364 39.832 1.00 53.86 368 LYS C N 1
ATOM 3741 C CA . LYS C 1 141 ? -31.955 -16.313 38.727 1.00 52.86 368 LYS C CA 1
ATOM 3742 C C . LYS C 1 141 ? -30.559 -16.325 38.106 1.00 52.12 368 LYS C C 1
ATOM 3743 O O . LYS C 1 141 ? -30.278 -17.136 37.226 1.00 50.96 368 LYS C O 1
ATOM 3749 N N . VAL C 1 142 ? -29.698 -15.428 38.599 1.00 51.88 369 VAL C N 1
ATOM 3750 C CA . VAL C 1 142 ? -28.327 -15.297 38.125 1.00 51.70 369 VAL C CA 1
ATOM 3751 C C . VAL C 1 142 ? -27.399 -15.574 39.285 1.00 51.27 369 VAL C C 1
ATOM 3752 O O . VAL C 1 142 ? -27.367 -14.839 40.214 1.00 50.70 369 VAL C O 1
ATOM 3756 N N . LEU C 1 143 ? -26.641 -16.657 39.201 1.00 51.38 370 LEU C N 1
ATOM 3757 C CA . LEU C 1 143 ? -25.753 -17.076 40.266 1.00 50.84 370 LEU C CA 1
ATOM 3758 C C . LEU C 1 143 ? -24.300 -16.859 39.854 1.00 50.90 370 LEU C C 1
ATOM 3759 O O . LEU C 1 143 ? -23.814 -17.496 38.919 1.00 50.37 370 LEU C O 1
ATOM 3764 N N . LEU C 1 144 ? -23.603 -15.963 40.543 1.00 50.85 371 LEU C N 1
ATOM 3765 C CA . LEU C 1 144 ? -22.208 -15.735 40.215 1.00 51.06 371 LEU C CA 1
ATOM 3766 C C . LEU C 1 144 ? -21.346 -16.816 40.837 1.00 51.39 371 LEU C C 1
ATOM 3767 O O . LEU C 1 144 ? -21.421 -17.075 42.042 1.00 51.23 371 LEU C O 1
ATOM 3772 N N . MET C 1 145 ? -20.530 -17.450 39.998 1.00 51.61 372 MET C N 1
ATOM 3773 C CA . MET C 1 145 ? -19.743 -18.605 40.432 1.00 52.38 372 MET C CA 1
ATOM 3774 C C . MET C 1 145 ? -18.247 -18.315 40.623 1.00 51.61 372 MET C C 1
ATOM 3775 O O . MET C 1 145 ? -17.647 -18.803 41.562 1.00 51.92 372 MET C O 1
ATOM 3780 N N . GLY C 1 146 ? -17.661 -17.502 39.749 1.00 51.42 373 GLY C N 1
ATOM 3781 C CA . GLY C 1 146 ? -16.256 -17.095 39.878 1.00 50.91 373 GLY C CA 1
ATOM 3782 C C . GLY C 1 146 ? -15.642 -16.918 38.490 1.00 51.20 373 GLY C C 1
ATOM 3783 O O . GLY C 1 146 ? -16.330 -17.053 37.491 1.00 51.41 373 GLY C O 1
ATOM 3784 N N . ASP C 1 147 ? -14.345 -16.650 38.431 1.00 51.06 374 ASP C N 1
ATOM 3785 C CA . ASP C 1 147 ? -13.639 -16.403 37.168 1.00 51.52 374 ASP C CA 1
ATOM 3786 C C . ASP C 1 147 ? -13.345 -17.744 36.500 1.00 50.75 374 ASP C C 1
ATOM 3787 O O . ASP C 1 147 ? -12.927 -18.697 37.148 1.00 51.06 374 ASP C O 1
ATOM 3792 N N . ALA C 1 148 ? -13.604 -17.812 35.209 1.00 50.01 375 ALA C N 1
ATOM 3793 C CA . ALA C 1 148 ? -13.254 -18.950 34.401 1.00 50.70 375 ALA C CA 1
ATOM 3794 C C . ALA C 1 148 ? -11.750 -18.964 34.148 1.00 50.56 375 ALA C C 1
ATOM 3795 O O . ALA C 1 148 ? -11.262 -18.189 33.329 1.00 50.10 375 ALA C O 1
ATOM 3797 N N . VAL C 1 149 ? -11.016 -19.836 34.839 1.00 51.73 376 VAL C N 1
ATOM 3798 C CA . VAL C 1 149 ? -9.534 -19.825 34.732 1.00 53.20 376 VAL C CA 1
ATOM 3799 C C . VAL C 1 149 ? -9.049 -20.159 33.322 1.00 52.77 376 VAL C C 1
ATOM 3800 O O . VAL C 1 149 ? -7.963 -19.712 32.914 1.00 52.45 376 VAL C O 1
ATOM 3804 N N . ASP C 1 150 ? -9.869 -20.938 32.599 1.00 52.60 377 ASP C N 1
ATOM 3805 C CA . ASP C 1 150 ? -9.490 -21.504 31.300 1.00 52.71 377 ASP C CA 1
ATOM 3806 C C . ASP C 1 150 ? -10.043 -20.761 30.044 1.00 52.25 377 ASP C C 1
ATOM 3807 O O . ASP C 1 150 ? -9.820 -21.190 28.899 1.00 51.76 377 ASP C O 1
ATOM 3812 N N . LEU C 1 151 ? -10.722 -19.643 30.256 1.00 51.24 378 LEU C N 1
ATOM 3813 C CA . LEU C 1 151 ? -11.095 -18.792 29.136 1.00 51.67 378 LEU C CA 1
ATOM 3814 C C . LEU C 1 151 ? -9.837 -18.164 28.510 1.00 51.65 378 LEU C C 1
ATOM 3815 O O . LEU C 1 151 ? -9.111 -17.403 29.155 1.00 52.28 378 LEU C O 1
ATOM 3820 N N . GLY C 1 152 ? -9.565 -18.502 27.252 1.00 51.75 379 GLY C N 1
ATOM 3821 C CA . GLY C 1 152 ? -8.334 -18.035 26.602 1.00 51.17 379 GLY C CA 1
ATOM 3822 C C . GLY C 1 152 ? -8.564 -17.904 25.135 1.00 51.11 379 GLY C C 1
ATOM 3823 O O . GLY C 1 152 ? -9.690 -18.059 24.686 1.00 51.28 379 GLY C O 1
ATOM 3824 N N . THR C 1 153 ? -7.496 -17.619 24.390 1.00 51.96 380 THR C N 1
ATOM 3825 C CA . THR C 1 153 ? -7.565 -17.523 22.930 1.00 51.86 380 THR C CA 1
ATOM 3826 C C . THR C 1 153 ? -6.704 -18.590 22.238 1.00 52.24 380 THR C C 1
ATOM 3827 O O . THR C 1 153 ? -5.722 -19.080 22.812 1.00 51.82 380 THR C O 1
ATOM 3831 N N . CYS C 1 154 ? -7.094 -18.959 21.012 1.00 52.43 381 CYS C N 1
ATOM 3832 C CA . CYS C 1 154 ? -6.370 -19.926 20.203 1.00 52.59 381 CYS C CA 1
ATOM 3833 C C . CYS C 1 154 ? -4.855 -19.625 20.107 1.00 53.83 381 CYS C C 1
ATOM 3834 O O . CYS C 1 154 ? -4.465 -18.485 19.920 1.00 53.54 381 CYS C O 1
ATOM 3837 N N . LYS C 1 155 ? -4.020 -20.656 20.253 1.00 55.00 382 LYS C N 1
ATOM 3838 C CA . LYS C 1 155 ? -2.554 -20.517 20.237 1.00 56.36 382 LYS C CA 1
ATOM 3839 C C . LYS C 1 155 ? -1.978 -20.494 18.810 1.00 56.29 382 LYS C C 1
ATOM 3840 O O . LYS C 1 155 ? -0.805 -20.172 18.619 1.00 56.06 382 LYS C O 1
ATOM 3846 N N . ALA C 1 156 ? -2.795 -20.812 17.806 1.00 57.04 383 ALA C N 1
ATOM 3847 C CA . ALA C 1 156 ? -2.288 -20.816 16.416 1.00 58.07 383 ALA C CA 1
ATOM 3848 C C . ALA C 1 156 ? -2.144 -19.406 15.842 1.00 58.43 383 ALA C C 1
ATOM 3849 O O . ALA C 1 156 ? -2.513 -18.426 16.489 1.00 58.57 383 ALA C O 1
ATOM 3851 N N . ARG C 1 157 ? -1.588 -19.325 14.634 1.00 59.37 384 ARG C N 1
ATOM 3852 C CA . ARG C 1 157 ? -1.388 -18.055 13.921 1.00 60.27 384 ARG C CA 1
ATOM 3853 C C . ARG C 1 157 ? -2.195 -18.013 12.616 1.00 60.45 384 ARG C C 1
ATOM 3854 O O . ARG C 1 157 ? -2.298 -19.014 11.904 1.00 60.37 384 ARG C O 1
ATOM 3857 N N . LYS C 1 158 ? -2.759 -16.848 12.323 1.00 61.04 385 LYS C N 1
ATOM 3858 C CA . LYS C 1 158 ? -3.421 -16.574 11.038 1.00 61.89 385 LYS C CA 1
ATOM 3859 C C . LYS C 1 158 ? -2.434 -16.635 9.856 1.00 61.92 385 LYS C C 1
ATOM 3860 O O . LYS C 1 158 ? -1.216 -16.635 10.048 1.00 61.91 385 LYS C O 1
ATOM 3866 N N . LYS C 1 159 ? -2.971 -16.679 8.638 1.00 62.17 386 LYS C N 1
ATOM 3867 C CA . LYS C 1 159 ? -2.165 -16.876 7.428 1.00 62.36 386 LYS C CA 1
ATOM 3868 C C . LYS C 1 159 ? -1.115 -15.782 7.220 1.00 62.84 386 LYS C C 1
ATOM 3869 O O . LYS C 1 159 ? -0.133 -15.988 6.491 1.00 63.05 386 LYS C O 1
ATOM 3875 N N . ASN C 1 160 ? -1.317 -14.622 7.852 1.00 63.25 387 ASN C N 1
ATOM 3876 C CA . ASN C 1 160 ? -0.384 -13.495 7.691 1.00 63.11 387 ASN C CA 1
ATOM 3877 C C . ASN C 1 160 ? 0.579 -13.292 8.881 1.00 63.13 387 ASN C C 1
ATOM 3878 O O . ASN C 1 160 ? 1.254 -12.265 8.984 1.00 63.13 387 ASN C O 1
ATOM 3883 N N . GLY C 1 161 ? 0.638 -14.280 9.771 1.00 63.03 388 GLY C N 1
ATOM 3884 C CA . GLY C 1 161 ? 1.657 -14.307 10.812 1.00 62.71 388 GLY C CA 1
ATOM 3885 C C . GLY C 1 161 ? 1.186 -13.943 12.206 1.00 62.55 388 GLY C C 1
ATOM 3886 O O . GLY C 1 161 ? 1.814 -14.335 13.184 1.00 62.86 388 GLY C O 1
ATOM 3887 N N . ASP C 1 162 ? 0.086 -13.203 12.313 1.00 62.15 389 ASP C N 1
ATOM 3888 C CA . ASP C 1 162 ? -0.384 -12.748 13.626 1.00 62.17 389 ASP C CA 1
ATOM 3889 C C . ASP C 1 162 ? -1.260 -13.728 14.428 1.00 61.62 389 ASP C C 1
ATOM 3890 O O . ASP C 1 162 ? -1.654 -14.788 13.915 1.00 61.43 389 ASP C O 1
ATOM 3895 N N . PRO C 1 163 ? -1.541 -13.381 15.706 1.00 61.02 390 PRO C N 1
ATOM 3896 C CA . PRO C 1 163 ? -2.245 -14.269 16.622 1.00 60.13 390 PRO C CA 1
ATOM 3897 C C . PRO C 1 163 ? -3.710 -14.504 16.268 1.00 59.44 390 PRO C C 1
ATOM 3898 O O . PRO C 1 163 ? -4.407 -13.604 15.790 1.00 59.06 390 PRO C O 1
ATOM 3902 N N . CYS C 1 164 ? -4.174 -15.714 16.544 1.00 58.11 391 CYS C N 1
ATOM 3903 C CA . CYS C 1 164 ? -5.589 -15.987 16.480 1.00 58.00 391 CYS C CA 1
ATOM 3904 C C . CYS C 1 164 ? -6.264 -15.420 17.739 1.00 57.96 391 CYS C C 1
ATOM 3905 O O . CYS C 1 164 ? -5.742 -15.542 18.846 1.00 58.21 391 CYS C O 1
ATOM 3908 N N . THR C 1 165 ? -7.419 -14.791 17.539 1.00 58.00 392 THR C N 1
ATOM 3909 C CA . THR C 1 165 ? -8.197 -14.146 18.601 1.00 57.85 392 THR C CA 1
ATOM 3910 C C . THR C 1 165 ? -9.379 -15.013 19.042 1.00 57.74 392 THR C C 1
ATOM 3911 O O . THR C 1 165 ? -10.020 -14.710 20.044 1.00 58.35 392 THR C O 1
ATOM 3915 N N . GLN C 1 166 ? -9.662 -16.071 18.280 1.00 57.03 393 GLN C N 1
ATOM 3916 C CA . GLN C 1 166 ? -10.724 -17.021 18.592 1.00 56.28 393 GLN C CA 1
ATOM 3917 C C . GLN C 1 166 ? -10.614 -17.545 20.007 1.00 55.38 393 GLN C C 1
ATOM 3918 O O . GLN C 1 166 ? -9.527 -17.860 20.478 1.00 55.08 393 GLN C O 1
ATOM 3924 N N . MET C 1 167 ? -11.760 -17.645 20.672 1.00 54.73 394 MET C N 1
ATOM 3925 C CA . MET C 1 167 ? -11.831 -18.051 22.071 1.00 54.00 394 MET C CA 1
ATOM 3926 C C . MET C 1 167 ? -11.660 -19.556 22.236 1.00 53.41 394 MET C C 1
ATOM 3927 O O . MET C 1 167 ? -12.100 -20.330 21.402 1.00 53.16 394 MET C O 1
ATOM 3932 N N . VAL C 1 168 ? -11.045 -19.952 23.344 1.00 52.87 395 VAL C N 1
ATOM 3933 C CA . VAL C 1 168 ? -10.671 -21.325 23.573 1.00 52.80 395 VAL C CA 1
ATOM 3934 C C . VAL C 1 168 ? -10.853 -21.706 25.063 1.00 52.75 395 VAL C C 1
ATOM 3935 O O . VAL C 1 168 ? -10.713 -20.857 25.942 1.00 52.53 395 VAL C O 1
ATOM 3939 N N . ASN C 1 169 ? -11.204 -22.960 25.335 1.00 52.52 396 ASN C N 1
ATOM 3940 C CA . ASN C 1 169 ? -11.028 -23.516 26.681 1.00 52.79 396 ASN C CA 1
ATOM 3941 C C . ASN C 1 169 ? -9.598 -24.061 26.832 1.00 53.45 396 ASN C C 1
ATOM 3942 O O . ASN C 1 169 ? -9.240 -25.131 26.323 1.00 53.52 396 ASN C O 1
ATOM 3947 N N . LEU C 1 170 ? -8.774 -23.286 27.509 1.00 54.25 397 LEU C N 1
ATOM 3948 C CA . LEU C 1 170 ? -7.350 -23.566 27.617 1.00 54.53 397 LEU C CA 1
ATOM 3949 C C . LEU C 1 170 ? -7.084 -25.005 28.087 1.00 54.80 397 LEU C C 1
ATOM 3950 O O . LEU C 1 170 ? -6.153 -25.649 27.600 1.00 55.00 397 LEU C O 1
ATOM 3955 N N . ASN C 1 171 ? -7.919 -25.498 29.005 1.00 54.69 398 ASN C N 1
ATOM 3956 C CA . ASN C 1 171 ? -7.790 -26.831 29.588 1.00 55.37 398 ASN C CA 1
ATOM 3957 C C . ASN C 1 171 ? -8.030 -28.025 28.622 1.00 55.76 398 ASN C C 1
ATOM 3958 O O . ASN C 1 171 ? -7.495 -29.119 28.841 1.00 55.00 398 ASN C O 1
ATOM 3963 N N . ASP C 1 172 ? -8.852 -27.819 27.594 1.00 55.73 399 ASP C N 1
ATOM 3964 C CA . ASP C 1 172 ? -9.365 -28.932 26.790 1.00 56.79 399 ASP C CA 1
ATOM 3965 C C . ASP C 1 172 ? -8.706 -28.912 25.428 1.00 56.63 399 ASP C C 1
ATOM 3966 O O . ASP C 1 172 ? -8.205 -29.918 24.984 1.00 57.98 399 ASP C O 1
ATOM 3971 N N . CYS C 1 173 ? -8.714 -27.772 24.756 1.00 56.15 400 CYS C N 1
ATOM 3972 C CA . CYS C 1 173 ? -8.074 -27.672 23.447 1.00 55.80 400 CYS C CA 1
ATOM 3973 C C . CYS C 1 173 ? -7.575 -26.251 23.175 1.00 55.38 400 CYS C C 1
ATOM 3974 O O . CYS C 1 173 ? -8.364 -25.306 23.137 1.00 55.64 400 CYS C O 1
ATOM 3977 N N . GLU C 1 174 ? -6.267 -26.112 22.964 1.00 55.61 401 GLU C N 1
ATOM 3978 C CA . GLU C 1 174 ? -5.632 -24.798 22.713 1.00 56.15 401 GLU C CA 1
ATOM 3979 C C . GLU C 1 174 ? -5.837 -24.226 21.297 1.00 54.61 401 GLU C C 1
ATOM 3980 O O . GLU C 1 174 ? -5.445 -23.111 21.018 1.00 55.13 401 GLU C O 1
ATOM 3986 N N . TYR C 1 175 ? -6.466 -24.995 20.426 1.00 53.86 402 TYR C N 1
ATOM 3987 C CA . TYR C 1 175 ? -6.802 -24.562 19.072 1.00 53.46 402 TYR C CA 1
ATOM 3988 C C . TYR C 1 175 ? -8.313 -24.362 18.938 1.00 52.62 402 TYR C C 1
ATOM 3989 O O . TYR C 1 175 ? -9.100 -25.155 19.475 1.00 51.17 402 TYR C O 1
ATOM 3998 N N . CYS C 1 176 ? -8.698 -23.282 18.250 1.00 51.43 403 CYS C N 1
ATOM 3999 C CA . CYS C 1 176 ? -10.097 -23.029 17.903 1.00 51.17 403 CYS C CA 1
ATOM 4000 C C . CYS C 1 176 ? -10.570 -24.047 16.870 1.00 51.40 403 CYS C C 1
ATOM 4001 O O . CYS C 1 176 ? -9.749 -24.795 16.297 1.00 51.81 403 CYS C O 1
ATOM 4004 N N . GLN C 1 177 ? -11.872 -24.058 16.608 1.00 51.56 404 GLN C N 1
ATOM 4005 C CA . GLN C 1 177 ? -12.439 -24.940 15.580 1.00 52.58 404 GLN C CA 1
ATOM 4006 C C . GLN C 1 177 ? -11.898 -24.703 14.147 1.00 52.97 404 GLN C C 1
ATOM 4007 O O . GLN C 1 177 ? -11.880 -25.624 13.331 1.00 53.89 404 GLN C O 1
ATOM 4013 N N . TYR C 1 178 ? -11.460 -23.482 13.847 1.00 53.20 405 TYR C N 1
ATOM 4014 C CA . TYR C 1 178 ? -10.911 -23.157 12.517 1.00 53.81 405 TYR C CA 1
ATOM 4015 C C . TYR C 1 178 ? -9.455 -23.599 12.365 1.00 53.28 405 TYR C C 1
ATOM 4016 O O . TYR C 1 178 ? -8.954 -23.694 11.249 1.00 54.29 405 TYR C O 1
ATOM 4025 N N . HIS C 1 179 ? -8.780 -23.851 13.484 1.00 52.67 406 HIS C N 1
ATOM 4026 C CA . HIS C 1 179 ? -7.363 -24.217 13.469 1.00 51.45 406 HIS C CA 1
ATOM 4027 C C . HIS C 1 179 ? -7.047 -25.626 13.950 1.00 51.22 406 HIS C C 1
ATOM 4028 O O . HIS C 1 179 ? -5.914 -26.094 13.771 1.00 51.54 406 HIS C O 1
ATOM 4035 N N . VAL C 1 180 ? -8.034 -26.304 14.540 1.00 50.77 407 VAL C N 1
ATOM 4036 C CA . VAL C 1 180 ? -7.834 -27.674 15.038 1.00 50.50 407 VAL C CA 1
ATOM 4037 C C . VAL C 1 180 ? -7.587 -28.753 13.956 1.00 50.91 407 VAL C C 1
ATOM 4038 O O . VAL C 1 180 ? -6.791 -29.683 14.186 1.00 51.73 407 VAL C O 1
ATOM 4042 N N . GLN C 1 181 ? -8.204 -28.628 12.774 1.00 50.41 408 GLN C N 1
ATOM 4043 C CA . GLN C 1 181 ? -7.956 -29.613 11.700 1.00 50.06 408 GLN C CA 1
ATOM 4044 C C . GLN C 1 181 ? -6.558 -29.538 11.076 1.00 49.81 408 GLN C C 1
ATOM 4045 O O . GLN C 1 181 ? -5.998 -30.569 10.669 1.00 49.62 408 GLN C O 1
ATOM 4051 N N . ALA C 1 182 ? -5.999 -28.331 10.982 1.00 49.46 409 ALA C N 1
ATOM 4052 C CA . ALA C 1 182 ? -4.593 -28.192 10.523 1.00 49.19 409 ALA C CA 1
ATOM 4053 C C . ALA C 1 182 ? -3.662 -29.010 11.437 1.00 48.73 409 ALA C C 1
ATOM 4054 O O . ALA C 1 182 ? -2.812 -29.752 10.949 1.00 48.17 409 ALA C O 1
ATOM 4056 N N . GLN C 1 183 ? -3.878 -28.855 12.747 1.00 48.76 410 GLN C N 1
ATOM 4057 C CA . GLN C 1 183 ? -3.221 -29.587 13.824 1.00 49.55 410 GLN C CA 1
ATOM 4058 C C . GLN C 1 183 ? -3.443 -31.087 13.726 1.00 49.71 410 GLN C C 1
ATOM 4059 O O . GLN C 1 183 ? -2.497 -31.873 13.822 1.00 49.71 410 GLN C O 1
ATOM 4065 N N . TYR C 1 184 ? -4.708 -31.469 13.567 1.00 50.00 411 TYR C N 1
ATOM 4066 C CA . TYR C 1 184 ? -5.104 -32.861 13.381 1.00 50.32 411 TYR C CA 1
ATOM 4067 C C . TYR C 1 184 ? -4.368 -33.525 12.210 1.00 51.27 411 TYR C C 1
ATOM 4068 O O . TYR C 1 184 ? -3.972 -34.693 12.289 1.00 51.57 411 TYR C O 1
ATOM 4077 N N . LYS C 1 185 ? -4.177 -32.787 11.120 1.00 52.27 412 LYS C N 1
ATOM 4078 C CA . LYS C 1 185 ? -3.409 -33.303 9.979 1.00 52.88 412 LYS C CA 1
ATOM 4079 C C . LYS C 1 185 ? -1.936 -33.417 10.315 1.00 53.91 412 LYS C C 1
ATOM 4080 O O . LYS C 1 185 ? -1.289 -34.396 9.971 1.00 53.68 412 LYS C O 1
ATOM 4086 N N . LYS C 1 186 ? -1.427 -32.417 11.023 1.00 55.74 413 LYS C N 1
ATOM 4087 C CA . LYS C 1 186 ? -0.035 -32.364 11.419 1.00 58.12 413 LYS C CA 1
ATOM 4088 C C . LYS C 1 186 ? 0.327 -33.618 12.223 1.00 59.14 413 LYS C C 1
ATOM 4089 O O . LYS C 1 186 ? 1.333 -34.283 11.940 1.00 59.36 413 LYS C O 1
ATOM 4095 N N . VAL C 1 187 ? -0.543 -33.952 13.172 1.00 60.72 414 VAL C N 1
ATOM 4096 C CA . VAL C 1 187 ? -0.422 -35.119 14.050 1.00 62.39 414 VAL C CA 1
ATOM 4097 C C . VAL C 1 187 ? -0.503 -36.462 13.300 1.00 63.47 414 VAL C C 1
ATOM 4098 O O . VAL C 1 187 ? 0.324 -37.353 13.526 1.00 63.87 414 VAL C O 1
ATOM 4102 N N . SER C 1 188 ? -1.477 -36.604 12.402 1.00 65.12 415 SER C N 1
ATOM 4103 C CA . SER C 1 188 ? -1.572 -37.805 11.556 1.00 66.68 415 SER C CA 1
ATOM 4104 C C . SER C 1 188 ? -0.267 -38.062 10.805 1.00 67.51 415 SER C C 1
ATOM 4105 O O . SER C 1 188 ? 0.258 -39.187 10.808 1.00 67.27 415 SER C O 1
ATOM 4108 N N . SER C 1 189 ? 0.269 -37.001 10.203 1.00 68.81 416 SER C N 1
ATOM 4109 C CA . SER C 1 189 ? 1.512 -37.082 9.431 1.00 70.15 416 SER C CA 1
ATOM 4110 C C . SER C 1 189 ? 2.748 -37.338 10.309 1.00 71.20 416 SER C C 1
ATOM 4111 O O . SER C 1 189 ? 3.593 -38.172 9.964 1.00 71.29 416 SER C O 1
ATOM 4114 N N . LYS C 1 190 ? 2.840 -36.620 11.433 1.00 72.56 417 LYS C N 1
ATOM 4115 C CA . LYS C 1 190 ? 3.960 -36.754 12.374 1.00 73.68 417 LYS C CA 1
ATOM 4116 C C . LYS C 1 190 ? 4.030 -38.164 12.961 1.00 74.61 417 LYS C C 1
ATOM 4117 O O . LYS C 1 190 ? 5.102 -38.793 12.933 1.00 74.90 417 LYS C O 1
ATOM 4119 N N . ARG C 1 191 ? 2.892 -38.655 13.470 1.00 75.37 418 ARG C N 1
ATOM 4120 C CA . ARG C 1 191 ? 2.777 -40.040 13.952 1.00 75.92 418 ARG C CA 1
ATOM 4121 C C . ARG C 1 191 ? 2.938 -41.070 12.819 1.00 76.31 418 ARG C C 1
ATOM 4122 O O . ARG C 1 191 ? 4.061 -41.333 12.354 1.00 76.34 418 ARG C O 1
ATOM 4124 N N . ALA C 1 192 ? 1.821 -41.651 12.383 1.00 76.71 419 ALA C N 1
ATOM 4125 C CA . ALA C 1 192 ? 1.828 -42.660 11.319 1.00 76.97 419 ALA C CA 1
ATOM 4126 C C . ALA C 1 192 ? 0.422 -42.892 10.770 1.00 77.11 419 ALA C C 1
ATOM 4127 O O . ALA C 1 192 ? -0.550 -42.942 11.526 1.00 77.06 419 ALA C O 1
#

Foldseek 3Di:
DWDQLPLLRFTFDPWPADNVNVCVVCPQFAEDEQQCVLVCVVVVVQQVGFYKYKWFFQDKDVPPKIWGWTDSQPPQVAIAIEIGDDPQCVVDVPDDGQWMKMATDWAWDPDDPPDPHTYTYHPDNVRIGTTHGRPQWDAAQDADPVRHGGGRIHRNVPDNHDPVVVVVVVVD/DFDQQDLLRFTFDPWPDDNVVVCVVCPPFDEDELVCVVVCVVVVNQQVGFYKYKWFFADWQPVKIKGWTDSQPPQPRIAIEIEDAVRCVVPVVDDHQWMKMATNWAWDDDDPPDPHTYTYDHDNVRIGTTHGGPQWDAQQDCPPDNRGGGRIHRNVVDSHDPVDGD/DVVDPWDQDDQLRFTFDPWDADPVRVCVVCPQFDEDELVCVVVCVVVVNQLVGWYKYKFFQQDWAPVCIKGWTDSQPPQVGIAIEREDDPLCVVPVVPDHQWMKMATNWDFDVPPHTYTYDDDNVRIGTTHGGPQWDFAQDADPVGHGGRRIHRNVPDNHDPVCVVVVVVVVVVVPD

Solvent-accessible surface area: 27977 Å² total; per-residue (Å²): 206,79,151,85,32,143,29,2,23,6,68,9,37,77,86,71,29,59,96,75,80,6,85,168,46,14,119,77,86,89,56,1,80,5,30,88,0,22,43,42,7,1,39,121,46,8,138,127,48,68,5,1,0,6,1,0,0,18,109,58,88,73,99,136,71,3,28,1,74,0,0,8,1,100,53,48,70,82,54,3,14,0,17,0,88,41,97,2,12,157,121,18,41,38,18,18,40,1,14,0,0,0,0,5,40,5,64,52,35,112,24,68,150,94,54,94,28,8,2,1,17,6,109,50,26,129,46,10,31,53,4,2,15,2,24,12,14,16,70,7,123,18,152,107,217,114,35,72,85,3,110,62,33,3,9,70,78,68,8,75,60,6,70,125,38,0,63,54,66,30,97,209,182,74,153,88,33,144,30,5,24,5,55,9,100,144,97,131,23,58,92,75,30,5,82,56,25,16,113,78,29,94,60,6,99,5,30,97,0,92,91,34,48,81,69,153,108,3,91,101,41,19,1,1,1,6,1,0,0,17,116,74,77,113,135,81,6,29,0,68,1,0,9,1,100,63,50,95,99,70,2,3,0,35,0,69,37,83,0,15,160,87,17,114,161,22,106,96,8,16,0,0,0,0,4,6,1,49,42,45,161,110,143,171,53,61,112,78,21,21,0,12,0,85,55,10,50,42,4,12,45,2,4,32,9,18,10,39,17,74,5,123,13,174,66,178,84,48,67,81,4,116,86,46,3,5,73,77,87,46,78,60,11,161,185,50,82,175,128,167,70,111,150,52,102,92,21,149,30,4,23,6,61,8,71,161,74,154,26,57,97,74,74,8,83,182,62,16,121,79,81,108,57,2,95,5,32,81,0,24,49,47,25,14,44,152,101,5,162,124,39,69,3,1,0,5,1,0,0,18,120,63,76,61,115,108,0,31,0,81,0,0,10,1,111,40,58,82,89,58,4,13,0,38,0,81,54,72,0,35,146,122,21,93,154,17,104,92,2,9,0,0,0,0,7,34,4,62,67,105,129,89,80,56,10,25,0,18,2,89,62,24,139,41,7,30,29,4,5,56,6,18,8,40,13,81,6,127,22,80,94,206,115,56,60,98,6,100,98,42,2,4,72,78,61,8,76,32,7,109,176,29,0,19,68,35,2,112,145,19,12,79,88,78,126

B-factor: mean 56.06, std 7.76, range [31.01, 82.65]

Nearest PDB structures (foldseek):
  3ebe-assembly3_C  TM=1.006E+00  e=1.284E-38  Xenopus laevis
  3ebe-assembly1_A  TM=9.924E-01  e=8.615E-32  Xenopus laevis
  3ebe-assembly2_B  TM=9.841E-01  e=5.780E-31  Xenopus laevis
  3h15-assembly1_A  TM=9.879E-01  e=1.068E-30  Xenopus laevis
  7y01-assembly1_A  TM=7.942E-01  e=3.878E-16  Zea mays

CATH classification: 2.40.50.140

InterPro domains:
  IPR012340 Nucleic acid-binding, OB-fold [G3DSA:2.40.50.140] (229-408)
  IPR015408 Zinc finger, Mcm10/DnaG-type [PF09329] (373-418)
  IPR015411 Replication factor Mcm10, C-terminal [SM01280] (512-858)
  IPR040184 Minichromosome maintenance protein 10 [PTHR13454] (2-836)
  IPR055065 MCM10, OB-fold [PF22379] (240-370)
  IPR056791 Mcm10, C-terminal zinc binding motif [PF09332] (803-858)

Radius of gyration: 29.01 Å; Cα contacts (8 Å, |Δi|>4): 1042; chains: 3; bounding box: 70×89×59 Å

Secondary structure (DSSP, 8-state):
---B-TTT--BEES-SS-HHHHHHHHTTPEE--GGGHHHHHHTT-STTS-EEEEEEEEEEE----EEEEEE-SSSTT--EEEEE-HHHHHHHTTPPTTEEEEEESPEE----TT---EEEE-SSGGGEEEEEEETTEEE-SSB-TTSPBP--EEETTT-SS-HHHHHHHHT-/--PEETTTTEEEES-SS-HHHHHHHHTT-EE--GGGHHHHHHTT-STTS-EEEEEEEEEEE---EEEEEE-SSSTT-EEEEEE-HHHHHHHTTPPTTEEEEEESPEE----SS---EEEEE--GGGEEEEEEETTEEE---B-SSSPBP--EEETTT-SS-TTT--/--S----B-TTT--BEES-SS-HHHHHHHHTT-EE--GGGHHHHHHTT-STTS-EEEEEEEEEEE---EEEEEE-SSSTT--EEEEE-HHHHHHHTTPPTTEEEEEESPEE-----EEEEES-GGGEEEEEEETTEEE--SB-TTSPBP--EEETTT-SS-TTTHHHHHHHHHHH--

Sequence (515 aa):
QYHVEKFSGLRIRKPRVSSSEMERKMNGRKLIRLAQLQNKIATEKLEEEDWVTFGVIVKKITPTFSIWRLNDLKDLDKYISLFLFGDVHKEHWKTDQGTVIGLLNANPMKPKEGTDEVCLSVDNPQKVLLMGDAVDLGTCKARKKNGDPCTQMVNLNDCEYCQYHVQAQYKKQYHVEKFSGLRIRKPRVSSSEMERKMNGRKLIRLAQLQNKIATEKLEEEDWVTFGVIVKKITTFSIWRLNDLKDLDKYISLFLFGDVHKEHWKTDQGTVIGLLNANPMKPKEGTDEVCLSVDNPQKVLLMGDAVDLGTCKARKKNGDPCTQMVNLNDCEYCQYHVQPVGQQYHVEKFSGLRIRKPRVSSSEMERKMNGRKLIRLAQLQNKIATEKLEEEDWVTFGVIVKKITPFSIWRLNDLKDLDKYISLFLFGDVHKEHWKTDQGTVIGLLNANPMGTDEVCLSVDNPQKVLLMGDAVDLGTCKARKKNGDPCTQMVNLNDCEYCQYHVQAQYKKVSSKRA